Protein AF-A0A3N0GS59-F1 (afdb_monomer_lite)

pLDDT: mean 74.91, std 28.58, range [21.42, 98.94]

Sequence (567 aa):
MRAYSSAFRPRSAQGCCRSGSCAATSTVSSLVTGLGAVRASGTRRLLRAQGDVGAKSTACGATARSWAARGPPAEALRTSRTNYRFVVHRNLCYPCDCCGYGDGVPHPGVSEMPSLPRLRRTVAGLTLAGVAATVGLTASTSTADSPNPVTPGNMVGYGFDQCEAPSQAAMTAWLTSSPFRAVGIYMSGALRFCQAQTNLTPTWVQTQLATGWRLLPIHLGAQASCTTRARYQNDKISADPTNAYAAARTQGRNEANVAVTAARNLGIVAQSTIYYDLEAFNAGIASCRSSSLWFLSAWSRQLHKLGYVSGVYSSALSGIKILDDARVTPGNTATLPDQIWIADWNNVADPNSSFVRPDGWVGHRIHQYQGGHNETWGGVSINIDRNYLDLSGVAAPPPPPPPATSTTSDKLSDPKCTPASINRPAYGLTAPRTRTSLVVPLQCLLKQQGLFTRPVSGTWNPATTAAVKGWQARVHHPVQRAFTQSDWTSLLAAGNSATVLSAGVRNPDVVRVQRALNAALSADLRITGGYNRKTQRSVVAYQKRVGIKPTGVVATLTWRALSRGRR

InterPro domains:
  IPR002477 Peptidoglycan binding-like [PF01471] (506-562)
  IPR015020 Rv2525c-like, glycoside hydrolase-like domain [PF08924] (173-388)
  IPR017853 Glycoside hydrolase superfamily [SSF51445] (157-390)
  IPR036365 PGBD-like superfamily [SSF47090] (427-491)
  IPR036365 PGBD-like superfamily [SSF47090] (499-562)
  IPR036366 PGBD superfamily [G3DSA:1.10.101.10] (423-492)
  IPR036366 PGBD superfamily [G3DSA:1.10.101.10] (493-565)

Radius of gyration: 35.49 Å; chains: 1; bounding box: 96×106×108 Å

Foldseek 3Di:
DDDDDDDDDDDDDDDDDDDDDDDDDDDDDDDDDDDDDDDDDDDDDDDDDDDDDDDDDDDDDDDDDDDDDDDDDDDDDDDDDDDDDDDDDDDDDDDDDDDDDDDDDDDDDDDDDDDDDDDDDDDDDDDDDDPDPPPPPPVPPPPPDLLFDAFPFADFWKAWEDLADDAPVLLVLCQFFHRHQEYEHAQEAPLRPPPCSVRQALVSNSVSRVSRHGYAAEYEYAEQQQDPDPSRPVHHQDLDCPPHSVSLLVLLLVSLVGSVVSCVRSSNDAQHEYEYEHEDGDCVPPSRVRSLLSSQLSNQVNSVVVRYAYEYEYELPGSVLSLQCLVPDPPRPRDHGLAYEYEDQQQDQHQDDPSHDPPPCQQRGKYQNHAWDWDAGSNDIDTIGMITHRNNPRDGDDDDDPPPPPDPPPQLPAPLQDPVLQDDLADFKDAQPPPLSCQSNLLSLLSVVVQQPDHRPSGCDVSSLRSQQVLCVVLVHDRDRMQGLLNQLQSLQDDDDQRKDDAQDADVNQLSQQRSLCSQPSLRDDRDSHCHPSSLVSQLVLCVQQVHDSSSIRGPVNSVCSNNSND

Structure (mmCIF, N/CA/C/O backbone):
data_AF-A0A3N0GS59-F1
#
_entry.id   AF-A0A3N0GS59-F1
#
loop_
_atom_site.group_PDB
_atom_site.id
_atom_site.type_symbol
_atom_site.label_atom_id
_atom_site.label_alt_id
_atom_site.label_comp_id
_atom_site.label_asym_id
_atom_site.label_entity_id
_atom_site.label_seq_id
_atom_site.pdbx_PDB_ins_code
_atom_site.Cartn_x
_atom_site.Cartn_y
_atom_site.Cartn_z
_atom_site.occupancy
_atom_site.B_iso_or_equiv
_atom_site.auth_seq_id
_atom_site.auth_comp_id
_atom_site.auth_asym_id
_atom_site.auth_atom_id
_atom_site.pdbx_PDB_model_num
ATOM 1 N N . MET A 1 1 ? -18.225 -42.445 -34.225 1.00 37.84 1 MET A N 1
ATOM 2 C CA . MET A 1 1 ? -16.827 -41.953 -34.239 1.00 37.84 1 MET A CA 1
ATOM 3 C C . MET A 1 1 ? -16.407 -41.794 -35.702 1.00 37.84 1 MET A C 1
ATOM 5 O O . MET A 1 1 ? -16.600 -42.744 -36.448 1.00 37.84 1 MET A O 1
ATOM 9 N N . ARG A 1 2 ? -15.971 -40.601 -36.143 1.00 31.86 2 ARG A N 1
ATOM 10 C CA . ARG A 1 2 ? -15.559 -40.243 -37.528 1.00 31.86 2 ARG A CA 1
ATOM 11 C C . ARG A 1 2 ? -14.635 -39.000 -37.495 1.00 31.86 2 ARG A C 1
ATOM 13 O O . ARG A 1 2 ? -14.523 -38.408 -36.428 1.00 31.86 2 ARG A O 1
ATOM 20 N N . ALA A 1 3 ? -14.074 -38.611 -38.655 1.00 30.59 3 ALA A N 1
ATOM 21 C CA . ALA A 1 3 ? -12.922 -37.703 -38.879 1.00 30.59 3 ALA A CA 1
ATOM 22 C C . ALA A 1 3 ? -11.585 -38.428 -38.599 1.00 30.59 3 ALA A C 1
ATOM 24 O O . ALA A 1 3 ? -11.276 -38.699 -37.446 1.00 30.59 3 ALA A O 1
ATOM 25 N N . TYR A 1 4 ? -10.805 -38.916 -39.575 1.00 28.16 4 TYR A N 1
ATOM 26 C CA . TYR A 1 4 ? -10.586 -38.541 -40.990 1.00 28.16 4 TYR A CA 1
ATOM 27 C C . TYR A 1 4 ? -9.901 -37.181 -41.202 1.00 28.16 4 TYR A C 1
ATOM 29 O O . TYR A 1 4 ? -10.340 -36.163 -40.676 1.00 28.16 4 TYR A O 1
ATOM 37 N N . SER A 1 5 ? -8.836 -37.197 -42.011 1.00 33.53 5 SER A N 1
ATOM 38 C CA . SER A 1 5 ? -7.980 -36.060 -42.370 1.00 33.53 5 SER A CA 1
ATOM 39 C C . SER A 1 5 ? -7.825 -35.983 -43.891 1.00 33.53 5 SER A C 1
ATOM 41 O O . SER A 1 5 ? -7.658 -37.016 -44.541 1.00 33.53 5 SER A O 1
ATOM 43 N N . SER A 1 6 ? -7.857 -34.772 -44.450 1.00 30.30 6 SER A N 1
ATOM 44 C CA . SER A 1 6 ? -7.497 -34.481 -45.845 1.00 30.30 6 SER A CA 1
ATOM 45 C C . SER A 1 6 ? -7.273 -32.977 -46.030 1.00 30.30 6 SER A C 1
ATOM 47 O O . SER A 1 6 ? -8.118 -32.178 -45.627 1.00 30.30 6 SER A O 1
ATOM 49 N N . ALA A 1 7 ? -6.162 -32.585 -46.654 1.00 32.03 7 ALA A N 1
ATOM 50 C CA . ALA A 1 7 ? -5.854 -31.190 -46.989 1.00 32.03 7 ALA A CA 1
ATOM 51 C C . ALA A 1 7 ? -6.386 -30.802 -48.381 1.00 32.03 7 ALA A C 1
ATOM 53 O O . ALA A 1 7 ? -6.619 -31.683 -49.203 1.00 32.03 7 ALA A O 1
ATOM 54 N N . PHE A 1 8 ? -6.457 -29.500 -48.696 1.00 25.53 8 PHE A N 1
ATOM 55 C CA . PHE A 1 8 ? -6.320 -29.021 -50.082 1.00 25.53 8 PHE A CA 1
ATOM 56 C C . PHE A 1 8 ? -5.711 -27.606 -50.172 1.00 25.53 8 PHE A C 1
ATOM 58 O O . PHE A 1 8 ? -5.612 -26.889 -49.178 1.00 25.53 8 PHE A O 1
ATOM 65 N N . ARG A 1 9 ? -5.221 -27.250 -51.368 1.00 29.62 9 ARG A N 1
ATOM 66 C CA . ARG A 1 9 ? -4.407 -26.054 -51.675 1.00 29.62 9 ARG A CA 1
ATOM 67 C C . ARG A 1 9 ? -5.226 -24.771 -51.944 1.00 29.62 9 ARG A C 1
ATOM 69 O O . ARG A 1 9 ? -6.382 -24.872 -52.351 1.00 29.62 9 ARG A O 1
ATOM 76 N N . PRO A 1 10 ? -4.614 -23.573 -51.818 1.00 33.91 10 PRO A N 1
ATOM 77 C CA . PRO A 1 10 ? -5.217 -22.307 -52.245 1.00 33.91 10 PRO A CA 1
ATOM 78 C C . PRO A 1 10 ? -5.276 -22.161 -53.778 1.00 33.91 10 PRO A C 1
ATOM 80 O O . PRO A 1 10 ? -4.545 -22.834 -54.508 1.00 33.91 10 PRO A O 1
ATOM 83 N N . ARG A 1 11 ? -6.088 -21.209 -54.260 1.00 28.59 11 ARG A N 1
ATOM 84 C CA . ARG A 1 11 ? -6.024 -20.665 -55.629 1.00 28.59 11 ARG A CA 1
ATOM 85 C C . ARG A 1 11 ? -5.786 -19.157 -55.599 1.00 28.59 11 ARG A C 1
ATOM 87 O O . ARG A 1 11 ? -6.381 -18.451 -54.792 1.00 28.59 11 ARG A O 1
ATOM 94 N N . SER A 1 12 ? -4.940 -18.689 -56.508 1.00 28.23 12 SER A N 1
ATOM 95 C CA . SER A 1 12 ? -4.731 -17.280 -56.843 1.00 28.23 12 SER A CA 1
ATOM 96 C C . SER A 1 12 ? -5.551 -16.878 -58.077 1.00 28.23 12 SER A C 1
ATOM 98 O O . SER A 1 12 ? -5.988 -17.730 -58.851 1.00 28.23 12 SER A O 1
ATOM 100 N N . ALA A 1 13 ? -5.711 -15.570 -58.279 1.00 28.27 13 ALA A N 1
ATOM 101 C CA . ALA A 1 13 ? -6.083 -14.950 -59.550 1.00 28.27 13 ALA A CA 1
ATOM 102 C C . ALA A 1 13 ? -5.175 -13.724 -59.777 1.00 28.27 13 ALA A C 1
ATOM 104 O O . ALA A 1 13 ? -4.654 -13.164 -58.811 1.00 28.27 13 ALA A O 1
ATOM 105 N N . GLN A 1 14 ? -4.929 -13.350 -61.036 1.00 28.66 14 GLN A N 1
ATOM 106 C CA . GLN A 1 14 ? -3.909 -12.367 -61.440 1.00 28.66 14 GLN A CA 1
ATOM 107 C C . GLN A 1 14 ? -4.503 -11.234 -62.300 1.00 28.66 14 GLN A C 1
ATOM 109 O O . GLN A 1 14 ? -5.575 -11.390 -62.877 1.00 28.66 14 GLN A O 1
ATOM 114 N N . GLY A 1 15 ? -3.762 -10.126 -62.416 1.00 25.16 15 GLY A N 1
ATOM 115 C CA . GLY A 1 15 ? -4.047 -8.961 -63.273 1.00 25.16 15 GLY A CA 1
ATOM 116 C C . GLY A 1 15 ? -3.529 -7.681 -62.595 1.00 25.16 15 GLY A C 1
ATOM 117 O O . GLY A 1 15 ? -4.068 -7.291 -61.569 1.00 25.16 15 GLY A O 1
ATOM 118 N N . CYS A 1 16 ? -2.352 -7.136 -62.930 1.00 24.44 16 CYS A N 1
ATOM 119 C CA . CYS A 1 16 ? -2.010 -6.351 -64.136 1.00 24.44 16 CYS A CA 1
ATOM 120 C C . CYS A 1 16 ? -2.740 -4.988 -64.194 1.00 24.44 16 CYS A C 1
ATOM 122 O O . CYS A 1 16 ? -3.953 -4.954 -64.066 1.00 24.44 16 CYS A O 1
ATOM 124 N N . CYS A 1 17 ? -2.086 -3.840 -64.435 1.00 24.34 17 CYS A N 1
ATOM 125 C CA . CYS A 1 17 ? -0.653 -3.551 -64.633 1.00 24.34 17 CYS A CA 1
ATOM 126 C C . CYS A 1 17 ? -0.372 -2.028 -64.524 1.00 24.34 17 CYS A C 1
ATOM 128 O O . CYS A 1 17 ? -1.292 -1.254 -64.735 1.00 24.34 17 CYS A O 1
ATOM 130 N N . ARG A 1 18 ? 0.911 -1.636 -64.351 1.00 26.06 18 ARG A N 1
ATOM 131 C CA . ARG A 1 18 ? 1.532 -0.329 -64.732 1.00 26.06 18 ARG A CA 1
ATOM 132 C C . ARG A 1 18 ? 0.952 0.963 -64.090 1.00 26.06 18 ARG A C 1
ATOM 134 O O . ARG A 1 18 ? -0.202 1.295 -64.277 1.00 26.06 18 ARG A O 1
ATOM 141 N N . SER A 1 19 ? 1.667 1.683 -63.214 1.00 28.14 19 SER A N 1
ATOM 142 C CA . SER A 1 19 ? 2.907 2.493 -63.371 1.00 28.14 19 SER A CA 1
ATOM 143 C C . SER A 1 19 ? 2.665 3.948 -63.807 1.00 28.14 19 SER A C 1
ATOM 145 O O . SER A 1 19 ? 2.179 4.176 -64.910 1.00 28.14 19 SER A O 1
ATOM 147 N N . GLY A 1 20 ? 3.114 4.918 -63.002 1.00 25.66 20 GLY A N 1
ATOM 148 C CA . GLY A 1 20 ? 3.132 6.340 -63.366 1.00 25.66 20 GLY A CA 1
ATOM 149 C C . GLY A 1 20 ? 3.478 7.247 -62.183 1.00 25.66 20 GLY A C 1
ATOM 150 O O . GLY A 1 20 ? 2.658 7.428 -61.288 1.00 25.66 20 GLY A O 1
ATOM 151 N N . SER A 1 21 ? 4.681 7.822 -62.184 1.00 26.62 21 SER A N 1
ATOM 152 C CA . SER A 1 21 ? 5.091 8.871 -61.241 1.00 26.62 21 SER A CA 1
ATOM 153 C C . SER A 1 21 ? 5.010 10.231 -61.923 1.00 26.62 21 SER A C 1
ATOM 155 O O . SER A 1 21 ? 5.561 10.372 -63.010 1.00 26.62 21 SER A O 1
ATOM 157 N N . CYS A 1 22 ? 4.432 11.238 -61.266 1.00 24.34 22 CYS A N 1
ATOM 158 C CA . CYS A 1 22 ? 4.843 12.636 -61.430 1.00 24.34 22 CYS A CA 1
ATOM 159 C C . CYS A 1 22 ? 4.263 13.506 -60.307 1.00 24.34 22 CYS A C 1
ATOM 161 O O . CYS A 1 22 ? 3.203 13.202 -59.764 1.00 24.34 22 CYS A O 1
ATOM 163 N N . ALA A 1 23 ? 4.951 14.598 -59.979 1.00 27.00 23 ALA A N 1
ATOM 164 C CA . ALA A 1 23 ? 4.468 15.635 -59.073 1.00 27.00 23 ALA A CA 1
ATOM 165 C C . ALA A 1 23 ? 4.384 16.970 -59.823 1.00 27.00 23 ALA A C 1
ATOM 167 O O . ALA A 1 23 ? 5.267 17.262 -60.627 1.00 27.00 23 ALA A O 1
ATOM 168 N N . ALA A 1 24 ? 3.373 17.788 -59.521 1.00 26.11 24 ALA A N 1
ATOM 169 C CA . ALA A 1 24 ? 3.381 19.228 -59.780 1.00 26.11 24 ALA A CA 1
ATOM 170 C C . ALA A 1 24 ? 2.357 19.959 -58.891 1.00 26.11 24 ALA A C 1
ATOM 172 O O . ALA A 1 24 ? 1.372 19.385 -58.432 1.00 26.11 24 ALA A O 1
ATOM 173 N N . THR A 1 25 ? 2.653 21.227 -58.629 1.00 25.12 25 THR A N 1
ATOM 174 C CA . THR A 1 25 ? 1.975 22.182 -57.738 1.00 25.12 25 THR A CA 1
ATOM 175 C C . THR A 1 25 ? 0.717 22.842 -58.345 1.00 25.12 25 THR A C 1
ATOM 177 O O . THR A 1 25 ? 0.367 22.578 -59.490 1.00 25.12 25 THR A O 1
ATOM 180 N N . SER A 1 26 ? 0.136 23.798 -57.591 1.00 25.36 26 SER A N 1
ATOM 181 C CA . SER A 1 26 ? -0.444 25.080 -58.084 1.00 25.36 26 SER A CA 1
ATOM 182 C C . SER A 1 26 ? -1.971 25.321 -57.953 1.00 25.36 26 SER A C 1
ATOM 184 O O . SER A 1 26 ? -2.739 25.131 -58.884 1.00 25.36 26 SER A O 1
ATOM 186 N N . THR A 1 27 ? -2.362 25.890 -56.802 1.00 25.59 27 THR A N 1
ATOM 187 C CA . THR A 1 27 ? -3.113 27.173 -56.646 1.00 25.59 27 THR A CA 1
ATOM 188 C C . THR A 1 27 ? -4.460 27.495 -57.354 1.00 25.59 27 THR A C 1
ATOM 190 O O . THR A 1 27 ? -4.479 27.805 -58.537 1.00 25.59 27 THR A O 1
ATOM 193 N N . VAL A 1 28 ? -5.474 27.779 -56.502 1.00 25.33 28 VAL A N 1
ATOM 194 C CA . VAL A 1 28 ? -6.279 29.044 -56.416 1.00 25.33 28 VAL A CA 1
ATOM 195 C C . VAL A 1 28 ? -7.579 29.257 -57.247 1.00 25.33 28 VAL A C 1
ATOM 197 O O . VAL A 1 28 ? -7.559 29.301 -58.467 1.00 25.33 28 VAL A O 1
ATOM 200 N N . SER A 1 29 ? -8.652 29.632 -56.509 1.00 25.20 29 SER A N 1
ATOM 201 C CA . SER A 1 29 ? -9.877 30.393 -56.899 1.00 25.20 29 SER A CA 1
ATOM 202 C C . SER A 1 29 ? -10.950 29.758 -57.810 1.00 25.20 29 SER A C 1
ATOM 204 O O . SER A 1 29 ? -10.648 28.839 -58.554 1.00 25.20 29 SER A O 1
ATOM 206 N N . SER A 1 30 ? -12.211 30.243 -57.882 1.00 28.25 30 SER A N 1
ATOM 207 C CA . SER A 1 30 ? -13.128 31.017 -56.979 1.00 28.25 30 SER A CA 1
ATOM 208 C C . SER A 1 30 ? -14.506 31.213 -57.689 1.00 28.25 30 SER A C 1
ATOM 210 O O . SER A 1 30 ? -14.622 30.826 -58.846 1.00 28.25 30 SER A O 1
ATOM 212 N N . LEU A 1 31 ? -15.473 31.919 -57.052 1.00 29.61 31 LEU A N 1
ATOM 213 C CA . LEU A 1 31 ? -16.719 32.520 -57.625 1.00 29.61 31 LEU A CA 1
ATOM 214 C C . LEU A 1 31 ? -17.859 31.519 -57.957 1.00 29.61 31 LEU A C 1
ATOM 216 O O . LEU A 1 31 ? -17.583 30.393 -58.342 1.00 29.61 31 LEU A O 1
ATOM 220 N N . VAL A 1 32 ? -19.168 31.811 -57.842 1.00 30.30 32 VAL A N 1
ATOM 221 C CA . VAL A 1 32 ? -20.000 32.930 -57.291 1.00 30.30 32 VAL A CA 1
ATOM 222 C C . VAL A 1 32 ? -21.205 32.286 -56.529 1.00 30.30 32 VAL A C 1
ATOM 224 O O . VAL A 1 32 ? -21.160 31.078 -56.323 1.00 30.30 32 VAL A O 1
ATOM 227 N N . THR A 1 33 ? -22.285 32.893 -55.999 1.00 29.98 33 THR A N 1
ATOM 228 C CA . THR A 1 33 ? -22.977 34.222 -55.993 1.00 29.98 33 THR A CA 1
ATOM 229 C C . THR A 1 33 ? -23.773 34.301 -54.653 1.00 29.98 33 THR A C 1
ATOM 231 O O . THR A 1 33 ? -23.802 33.315 -53.926 1.00 29.98 33 THR A O 1
ATOM 234 N N . GLY A 1 34 ? -24.482 35.353 -54.214 1.00 27.12 34 GLY A N 1
ATOM 235 C CA . GLY A 1 34 ? -24.701 36.737 -54.662 1.00 27.12 34 GLY A CA 1
ATOM 236 C C . GLY A 1 34 ? -25.317 37.564 -53.506 1.00 27.12 34 GLY A C 1
ATOM 237 O O . GLY A 1 34 ? -26.009 37.016 -52.659 1.00 27.12 34 GLY A O 1
ATOM 238 N N . LEU A 1 35 ? -24.907 38.827 -53.346 1.00 30.53 35 LEU A N 1
ATOM 239 C CA . LEU A 1 35 ? -25.689 40.052 -53.625 1.00 30.53 35 LEU A CA 1
ATOM 240 C C . LEU A 1 35 ? -26.729 40.499 -52.568 1.00 30.53 35 LEU A C 1
ATOM 242 O O . LEU A 1 35 ? -27.800 39.924 -52.425 1.00 30.53 35 LEU A O 1
ATOM 246 N N . GLY A 1 36 ? -26.424 41.635 -51.928 1.00 28.56 36 GLY A N 1
ATOM 247 C CA . GLY A 1 36 ? -27.302 42.449 -51.077 1.00 28.56 36 GLY A CA 1
ATOM 248 C C . GLY A 1 36 ? -26.548 43.709 -50.617 1.00 28.56 36 GLY A C 1
ATOM 249 O O . GLY A 1 36 ? -25.482 43.592 -50.021 1.00 28.56 36 GLY A O 1
ATOM 250 N N . ALA A 1 37 ? -27.034 44.906 -50.965 1.00 31.69 37 ALA A N 1
ATOM 251 C CA . ALA A 1 37 ? -26.379 46.202 -50.691 1.00 31.69 37 ALA A CA 1
ATOM 252 C C . ALA A 1 37 ? -26.984 46.873 -49.417 1.00 31.69 37 ALA A C 1
ATOM 254 O O . ALA A 1 37 ? -27.901 46.305 -48.837 1.00 31.69 37 ALA A O 1
ATOM 255 N N . VAL A 1 38 ? -26.549 48.020 -48.858 1.00 28.11 38 VAL A N 1
ATOM 256 C CA . VAL A 1 38 ? -26.180 49.337 -49.437 1.00 28.11 38 VAL A CA 1
ATOM 257 C C . VAL A 1 38 ? -25.389 50.191 -48.404 1.00 28.11 38 VAL A C 1
ATOM 259 O O . VAL A 1 38 ? -25.834 50.247 -47.270 1.00 28.11 38 VAL A O 1
ATOM 262 N N . ARG A 1 39 ? -24.307 50.891 -48.836 1.00 29.81 39 ARG A N 1
ATOM 263 C CA . ARG A 1 39 ? -23.649 52.164 -48.345 1.00 29.81 39 ARG A CA 1
ATOM 264 C C . ARG A 1 39 ? -23.496 52.483 -46.823 1.00 29.81 39 ARG A C 1
ATOM 266 O O . ARG A 1 39 ? -24.315 52.099 -46.014 1.00 29.81 39 ARG A O 1
ATOM 273 N N . ALA A 1 40 ? -22.573 53.346 -46.358 1.00 31.16 40 ALA A N 1
ATOM 274 C CA . ALA A 1 40 ? -21.271 53.876 -46.830 1.00 31.16 40 ALA A CA 1
ATOM 275 C C . ALA A 1 40 ? -20.637 54.782 -45.727 1.00 31.16 40 ALA A C 1
ATOM 277 O O . ALA A 1 40 ? -21.346 55.208 -44.822 1.00 31.16 40 ALA A O 1
ATOM 278 N N . SER A 1 41 ? -19.357 55.168 -45.898 1.00 29.83 41 SER A N 1
ATOM 279 C CA . SER A 1 41 ? -18.638 56.263 -45.186 1.00 29.83 41 SER A CA 1
ATOM 280 C C . SER A 1 41 ? -18.293 56.052 -43.689 1.00 29.83 41 SER A C 1
ATOM 282 O O . SER A 1 41 ? -19.021 55.392 -42.966 1.00 29.83 41 SER A O 1
ATOM 284 N N . GLY A 1 42 ? -17.195 56.600 -43.137 1.00 29.61 42 GLY A N 1
ATOM 285 C CA . GLY A 1 42 ? -16.043 57.256 -43.780 1.00 29.61 42 GLY A CA 1
ATOM 286 C C . GLY A 1 42 ? -15.054 57.941 -42.803 1.00 29.61 42 GLY A C 1
ATOM 287 O O . GLY A 1 42 ? -15.474 58.653 -41.905 1.00 29.61 42 GLY A O 1
ATOM 288 N N . THR A 1 43 ? -13.742 57.788 -43.060 1.00 31.44 43 THR A N 1
ATOM 289 C CA . THR A 1 43 ? -12.587 58.639 -42.629 1.00 31.44 43 THR A CA 1
ATOM 290 C C . THR A 1 43 ? -12.229 58.900 -41.141 1.00 31.44 43 THR A C 1
ATOM 292 O O . THR A 1 43 ? -13.025 59.393 -40.364 1.00 31.44 43 THR A O 1
ATOM 295 N N . ARG A 1 44 ? -10.931 58.665 -40.829 1.00 33.22 44 ARG A N 1
ATOM 296 C CA . ARG A 1 44 ? -9.886 59.527 -40.175 1.00 33.22 44 ARG A CA 1
ATOM 297 C C . ARG A 1 44 ? -10.349 60.718 -39.282 1.00 33.22 44 ARG A C 1
ATOM 299 O O . ARG A 1 44 ? -11.261 61.431 -39.657 1.00 33.22 44 ARG A O 1
ATOM 306 N N . ARG A 1 45 ? -9.640 61.125 -38.207 1.00 30.17 45 ARG A N 1
ATOM 307 C CA . ARG A 1 45 ? -8.162 61.210 -38.013 1.00 30.17 45 ARG A CA 1
ATOM 308 C C . ARG A 1 45 ? -7.748 61.335 -36.518 1.00 30.17 45 ARG A C 1
ATOM 310 O O . ARG A 1 45 ? -8.589 61.549 -35.659 1.00 30.17 45 ARG A O 1
ATOM 317 N N . LEU A 1 46 ? -6.439 61.237 -36.240 1.00 31.02 46 LEU A N 1
ATOM 318 C CA . LEU A 1 46 ? -5.777 61.425 -34.929 1.00 31.02 46 LEU A CA 1
ATOM 319 C C . LEU A 1 46 ? -5.843 62.858 -34.358 1.00 31.02 46 LEU A C 1
ATOM 321 O O . LEU A 1 46 ? -5.800 63.811 -35.136 1.00 31.02 46 LEU A O 1
ATOM 325 N N . LEU A 1 47 ? -5.690 62.982 -33.028 1.00 28.81 47 LEU A N 1
ATOM 326 C CA . LEU A 1 47 ? -4.887 64.030 -32.360 1.00 28.81 47 LEU A CA 1
ATOM 327 C C . LEU A 1 47 ? -4.353 63.552 -30.979 1.00 28.81 47 LEU A C 1
ATOM 329 O O . LEU A 1 47 ? -4.718 62.467 -30.532 1.00 28.81 47 LEU A O 1
ATOM 333 N N . ARG A 1 48 ? -3.430 64.306 -30.352 1.00 29.41 48 ARG A N 1
ATOM 334 C CA . ARG A 1 48 ? -2.647 63.929 -29.143 1.00 29.41 48 ARG A CA 1
ATOM 335 C C . ARG A 1 48 ? -3.021 64.732 -27.881 1.00 29.41 48 ARG A C 1
ATOM 337 O O . ARG A 1 48 ? -3.165 65.943 -27.986 1.00 29.41 48 ARG A O 1
ATOM 344 N N . ALA A 1 49 ? -2.935 64.084 -26.713 1.00 27.25 49 ALA A N 1
ATOM 345 C CA . ALA A 1 49 ? -2.293 64.539 -25.454 1.00 27.25 49 ALA A CA 1
ATOM 346 C C . ALA A 1 49 ? -2.130 63.274 -24.558 1.00 27.25 49 ALA A C 1
ATOM 348 O O . ALA A 1 49 ? -2.971 62.388 -24.665 1.00 27.25 49 ALA A O 1
ATOM 349 N N . GLN A 1 50 ? -1.052 62.963 -23.821 1.00 27.52 50 GLN A N 1
ATOM 350 C CA . GLN A 1 50 ? -0.213 63.707 -22.856 1.00 27.52 50 GLN A CA 1
ATOM 351 C C . GLN A 1 50 ? -0.967 64.163 -21.592 1.00 27.52 50 GLN A C 1
ATOM 353 O O . GLN A 1 50 ? -1.913 64.935 -21.688 1.00 27.52 50 GLN A O 1
ATOM 358 N N . GLY A 1 51 ? -0.517 63.700 -20.418 1.00 26.33 51 GLY A N 1
ATOM 359 C CA . GLY A 1 51 ? -1.071 64.040 -19.099 1.00 26.33 51 GLY A CA 1
ATOM 360 C C . GLY A 1 51 ? -0.783 62.944 -18.063 1.00 26.33 51 GLY A C 1
ATOM 361 O O . GLY A 1 51 ? -1.317 61.845 -18.177 1.00 26.33 51 GLY A O 1
ATOM 362 N N . ASP A 1 52 ? 0.094 63.231 -17.101 1.00 26.69 52 ASP A N 1
ATOM 363 C CA . ASP A 1 52 ? 0.726 62.234 -16.227 1.00 26.69 52 ASP A CA 1
ATOM 364 C C . ASP A 1 52 ? -0.092 61.731 -15.024 1.00 26.69 52 ASP A C 1
ATOM 366 O O . ASP A 1 52 ? -1.113 62.280 -14.610 1.00 26.69 52 ASP A O 1
ATOM 370 N N . VAL A 1 53 ? 0.446 60.653 -14.451 1.00 30.72 53 VAL A N 1
ATOM 371 C CA . VAL A 1 53 ? 0.035 59.957 -13.227 1.00 30.72 53 VAL A CA 1
ATOM 372 C C . VAL A 1 53 ? -0.105 60.900 -12.020 1.00 30.72 53 VAL A C 1
ATOM 374 O O . VAL A 1 53 ? 0.803 61.667 -11.709 1.00 30.72 53 VAL A O 1
ATOM 377 N N . GLY A 1 54 ? -1.188 60.751 -11.248 1.00 26.09 54 GLY A N 1
ATOM 378 C CA . GLY A 1 54 ? -1.364 61.384 -9.934 1.00 26.09 54 GLY A CA 1
ATOM 379 C C . GLY A 1 54 ? -1.855 60.377 -8.893 1.00 26.09 54 GLY A C 1
ATOM 380 O O . GLY A 1 54 ? -3.028 60.016 -8.884 1.00 26.09 54 GLY A O 1
ATOM 381 N N . ALA A 1 55 ? -0.963 59.896 -8.025 1.00 29.48 55 ALA A N 1
ATOM 382 C CA . ALA A 1 55 ? -1.278 58.846 -7.053 1.00 29.48 55 ALA A CA 1
ATOM 383 C C . ALA A 1 55 ? -1.914 59.379 -5.755 1.00 29.48 55 ALA A C 1
ATOM 385 O O . ALA A 1 55 ? -1.569 60.468 -5.289 1.00 29.48 55 ALA A O 1
ATOM 386 N N . LYS A 1 56 ? -2.738 58.546 -5.098 1.00 26.05 56 LYS A N 1
ATOM 387 C CA . LYS A 1 56 ? -2.872 58.525 -3.630 1.00 26.05 56 LYS A CA 1
ATOM 388 C C . LYS A 1 56 ? -3.473 57.219 -3.099 1.00 26.05 56 LYS A C 1
ATOM 390 O O . LYS A 1 56 ? -4.121 56.468 -3.819 1.00 26.05 56 LYS A O 1
ATOM 395 N N . SER A 1 57 ? -3.179 56.961 -1.828 1.00 25.52 57 SER A N 1
ATOM 396 C CA . SER A 1 57 ? -3.614 55.831 -0.996 1.00 25.52 57 SER A CA 1
ATOM 397 C C . SER A 1 57 ? -5.123 55.941 -0.638 1.00 25.52 57 SER A C 1
ATOM 399 O O . SER A 1 57 ? -5.754 56.941 -0.964 1.00 25.52 57 SER A O 1
ATOM 401 N N . THR A 1 58 ? -5.794 55.019 0.073 1.00 28.27 58 THR A N 1
ATOM 402 C CA . THR A 1 58 ? -5.466 54.566 1.446 1.00 28.27 58 THR A CA 1
ATOM 403 C C . THR A 1 58 ? -6.357 53.398 1.914 1.00 28.27 58 THR A C 1
ATOM 405 O O . THR A 1 58 ? -7.529 53.374 1.573 1.00 28.27 58 THR A O 1
ATOM 408 N N . ALA A 1 59 ? -5.775 52.502 2.731 1.00 27.11 59 ALA A N 1
ATOM 409 C CA . ALA A 1 59 ? -6.341 51.564 3.730 1.00 27.11 59 ALA A CA 1
ATOM 410 C C . ALA A 1 59 ? -7.681 50.811 3.512 1.00 27.11 59 ALA A C 1
ATOM 412 O O . ALA A 1 59 ? -8.708 51.351 3.120 1.00 27.11 59 ALA A O 1
ATOM 413 N N . CYS A 1 60 ? -7.700 49.550 3.965 1.00 21.42 60 CYS A N 1
ATOM 414 C CA . CYS A 1 60 ? -8.931 48.783 4.184 1.00 21.42 60 CYS A CA 1
ATOM 415 C C . CYS A 1 60 ? -9.660 49.218 5.470 1.00 21.42 60 CYS A C 1
ATOM 417 O O . CYS A 1 60 ? -9.032 49.367 6.518 1.00 21.42 60 CYS A O 1
ATOM 419 N N . GLY A 1 61 ? -10.992 49.308 5.407 1.00 25.33 61 GLY A N 1
ATOM 420 C CA . GLY A 1 61 ? -11.902 49.300 6.562 1.00 25.33 61 GLY A CA 1
ATOM 421 C C . GLY A 1 61 ? -12.651 47.963 6.660 1.00 25.33 61 GLY A C 1
ATOM 422 O O . GLY A 1 61 ? -12.768 47.246 5.669 1.00 25.33 61 GLY A O 1
ATOM 423 N N . ALA A 1 62 ? -13.133 47.597 7.851 1.00 28.12 62 ALA A N 1
ATOM 424 C CA . ALA A 1 62 ? -13.610 46.240 8.148 1.00 28.12 62 ALA A CA 1
ATOM 425 C C . ALA A 1 62 ? -15.144 46.107 8.318 1.00 28.12 62 ALA A C 1
ATOM 427 O O . ALA A 1 62 ? -15.880 47.088 8.351 1.00 28.12 62 ALA A O 1
ATOM 428 N N . THR A 1 63 ? -15.580 44.862 8.563 1.00 26.19 63 THR A N 1
ATOM 429 C CA . THR A 1 63 ? -16.875 44.411 9.134 1.00 26.19 63 THR A CA 1
ATOM 430 C C . THR A 1 63 ? -18.083 44.130 8.212 1.00 26.19 63 THR A C 1
ATOM 432 O O . THR A 1 63 ? -18.871 44.990 7.845 1.00 26.19 63 THR A O 1
ATOM 435 N N . ALA A 1 64 ? -18.292 42.826 7.999 1.00 26.84 64 ALA A N 1
ATOM 436 C CA . ALA A 1 64 ? -19.531 42.078 8.258 1.00 26.84 64 ALA A CA 1
ATOM 437 C C . ALA A 1 64 ? -20.905 42.561 7.725 1.00 26.84 64 ALA A C 1
ATOM 439 O O . ALA A 1 64 ? -21.513 43.509 8.237 1.00 26.84 64 ALA A O 1
ATOM 440 N N . ARG A 1 65 ? -21.547 41.660 6.961 1.00 27.02 65 ARG A N 1
ATOM 441 C CA . ARG A 1 65 ? -22.829 41.069 7.400 1.00 27.02 65 ARG A CA 1
ATOM 442 C C . ARG A 1 65 ? -23.132 39.708 6.762 1.00 27.02 65 ARG A C 1
ATOM 444 O O . ARG A 1 65 ? -22.637 39.390 5.688 1.00 27.02 65 ARG A O 1
ATOM 451 N N . SER A 1 66 ? -23.942 38.914 7.456 1.00 26.11 66 SER A N 1
ATOM 452 C CA . SER A 1 66 ? -24.483 37.626 7.015 1.00 26.11 66 SER A CA 1
ATOM 453 C C . SER A 1 66 ? -25.901 37.785 6.456 1.00 26.11 66 SER A C 1
ATOM 455 O O . SER A 1 66 ? -26.650 38.642 6.917 1.00 26.11 66 SER A O 1
ATOM 457 N N . TRP A 1 67 ? -26.287 36.926 5.508 1.00 27.33 67 TRP A N 1
ATOM 458 C CA . TRP A 1 67 ? -27.674 36.735 5.062 1.00 27.33 67 TRP A CA 1
ATOM 459 C C . TRP A 1 67 ? -27.932 35.257 4.752 1.00 27.33 67 TRP A C 1
ATOM 461 O O . TRP A 1 67 ? -27.016 34.535 4.362 1.00 27.33 67 TRP A O 1
ATOM 471 N N . ALA A 1 68 ? -29.176 34.805 4.937 1.00 28.86 68 ALA A N 1
ATOM 472 C CA . ALA A 1 68 ? -29.580 33.417 4.718 1.00 28.86 68 ALA A CA 1
ATOM 473 C C . ALA A 1 68 ? -30.983 33.314 4.088 1.00 28.86 68 ALA A C 1
ATOM 475 O O . ALA A 1 68 ? -31.951 33.862 4.613 1.00 28.86 68 ALA A O 1
ATOM 476 N N . ALA A 1 69 ? -31.090 32.543 3.003 1.00 29.56 69 ALA A N 1
ATOM 477 C CA . ALA A 1 69 ? -32.330 32.088 2.365 1.00 29.56 69 ALA A CA 1
ATOM 478 C C . ALA A 1 69 ? -32.078 30.647 1.864 1.00 29.56 69 ALA A C 1
ATOM 480 O O . ALA A 1 69 ? -31.045 30.393 1.256 1.00 29.56 69 ALA A O 1
ATOM 481 N N . ARG A 1 70 ? -32.813 29.618 2.313 1.00 28.77 70 ARG A N 1
ATOM 482 C CA . ARG A 1 70 ? -34.200 29.240 1.954 1.00 28.77 70 ARG A CA 1
ATOM 483 C C . ARG A 1 70 ? -34.353 28.812 0.480 1.00 28.77 70 ARG A C 1
ATOM 485 O O . ARG A 1 70 ? -34.421 29.661 -0.398 1.00 28.77 70 ARG A O 1
ATOM 492 N N . GLY A 1 71 ? -34.487 27.497 0.249 1.00 29.62 71 GLY A N 1
ATOM 493 C CA . GLY A 1 71 ? -35.281 26.950 -0.873 1.00 29.62 71 GLY A CA 1
ATOM 494 C C . GLY A 1 71 ? -36.791 27.095 -0.592 1.00 29.62 71 GLY A C 1
ATOM 495 O O . GLY A 1 71 ? -37.128 27.640 0.467 1.00 29.62 71 GLY A O 1
ATOM 496 N N . PRO A 1 72 ? -37.710 26.626 -1.466 1.00 40.09 72 PRO A N 1
ATOM 497 C CA . PRO A 1 72 ? -37.833 25.215 -1.904 1.00 40.09 72 PRO A CA 1
ATOM 498 C C . PRO A 1 72 ? -38.277 25.146 -3.405 1.00 40.09 72 PRO A C 1
ATOM 500 O O . PRO A 1 72 ? -37.901 26.067 -4.129 1.00 40.09 72 PRO A O 1
ATOM 503 N N . PRO A 1 73 ? -39.100 24.193 -3.921 1.00 47.12 73 PRO A N 1
ATOM 504 C CA . PRO A 1 73 ? -39.444 22.816 -3.522 1.00 47.12 73 PRO A CA 1
ATOM 505 C C . PRO A 1 73 ? -39.092 21.779 -4.627 1.00 47.12 73 PRO A C 1
ATOM 507 O O . PRO A 1 73 ? -38.266 22.047 -5.495 1.00 47.12 73 PRO A O 1
ATOM 510 N N . ALA A 1 74 ? -39.693 20.582 -4.592 1.00 32.31 74 ALA A N 1
ATOM 511 C CA . ALA A 1 74 ? -39.546 19.524 -5.603 1.00 32.31 74 ALA A CA 1
ATOM 512 C C . ALA A 1 74 ? -40.917 18.945 -5.996 1.00 32.31 74 ALA A C 1
ATOM 514 O O . ALA A 1 74 ? -41.802 18.891 -5.143 1.00 32.31 74 ALA A O 1
ATOM 515 N N . GLU A 1 75 ? -41.084 18.455 -7.234 1.00 29.69 75 GLU A N 1
ATOM 516 C CA . GLU A 1 75 ? -42.321 17.770 -7.646 1.00 29.69 75 GLU A CA 1
ATOM 517 C C . GLU A 1 75 ? -42.152 16.759 -8.808 1.00 29.69 75 GLU A C 1
ATOM 519 O O . GLU A 1 75 ? -41.240 16.871 -9.622 1.00 29.69 75 GLU A O 1
ATOM 524 N N . ALA A 1 76 ? -43.085 15.796 -8.847 1.00 28.16 76 ALA A N 1
ATOM 525 C CA . ALA A 1 76 ? -43.546 14.941 -9.955 1.00 28.16 76 ALA A CA 1
ATOM 526 C C . ALA A 1 76 ? -42.566 14.058 -10.776 1.00 28.16 76 ALA A C 1
ATOM 528 O O . ALA A 1 76 ? -41.655 14.499 -11.470 1.00 28.16 76 ALA A O 1
ATOM 529 N N . LEU A 1 77 ? -42.898 12.759 -10.827 1.00 30.56 77 LEU A N 1
ATOM 530 C CA . LEU A 1 77 ? -42.377 11.780 -11.791 1.00 30.56 77 LEU A CA 1
ATOM 531 C C . LEU A 1 77 ? -43.035 11.932 -13.174 1.00 30.56 77 LEU A C 1
ATOM 533 O O . LEU A 1 77 ? -44.251 12.101 -13.255 1.00 30.56 77 LEU A O 1
ATOM 537 N N . ARG A 1 78 ? -42.291 11.650 -14.254 1.00 26.81 78 ARG A N 1
ATOM 538 C CA . ARG A 1 78 ? -42.849 11.027 -15.473 1.00 26.81 78 ARG A CA 1
ATOM 539 C C . ARG A 1 78 ? -41.821 10.150 -16.191 1.00 26.81 78 ARG A C 1
ATOM 541 O O . ARG A 1 78 ? -40.622 10.400 -16.142 1.00 26.81 78 ARG A O 1
ATOM 548 N N . THR A 1 79 ? -42.309 9.091 -16.829 1.00 30.03 79 THR A N 1
ATOM 549 C CA . THR A 1 79 ? -41.511 8.070 -17.517 1.00 30.03 79 THR A CA 1
ATOM 550 C C . THR A 1 79 ? -41.308 8.400 -18.995 1.00 30.03 79 THR A C 1
ATOM 552 O O . THR A 1 79 ? -42.235 8.827 -19.677 1.00 30.03 79 THR A O 1
ATOM 555 N N . SER A 1 80 ? -40.118 8.112 -19.527 1.00 27.56 80 SER A N 1
ATOM 556 C CA . SER A 1 80 ? -39.912 7.885 -20.963 1.00 27.56 80 SER A CA 1
ATOM 557 C C . SER A 1 80 ? -38.718 6.951 -21.192 1.00 27.56 80 SER A C 1
ATOM 559 O O . SER A 1 80 ? -37.856 6.813 -20.323 1.00 27.56 80 SER A O 1
ATOM 561 N N . ARG A 1 81 ? -38.689 6.268 -22.340 1.00 30.23 81 ARG A N 1
ATOM 562 C CA . ARG A 1 81 ? -37.656 5.290 -22.718 1.00 30.23 81 ARG A CA 1
ATOM 563 C C . ARG A 1 81 ? -36.755 5.842 -23.825 1.00 30.23 81 ARG A C 1
ATOM 565 O O . ARG A 1 81 ? -37.254 6.423 -24.775 1.00 30.23 81 ARG A O 1
ATOM 572 N N . THR A 1 82 ? -35.463 5.524 -23.713 1.00 30.91 82 THR A N 1
ATOM 573 C CA . THR A 1 82 ? -34.491 5.323 -24.807 1.00 30.91 82 THR A CA 1
ATOM 574 C C . THR A 1 82 ? -34.338 6.421 -25.871 1.00 30.91 82 THR A C 1
ATOM 576 O O . THR A 1 82 ? -35.187 6.559 -26.741 1.00 30.91 82 THR A O 1
ATOM 579 N N . ASN A 1 83 ? -33.160 7.064 -25.915 1.00 27.19 83 ASN A N 1
ATOM 580 C CA . ASN A 1 83 ? -32.325 7.167 -27.132 1.00 27.19 83 ASN A CA 1
ATOM 581 C C . ASN A 1 83 ? -31.008 7.919 -26.849 1.00 27.19 83 ASN A C 1
ATOM 583 O O . ASN A 1 83 ? -30.938 9.142 -26.952 1.00 27.19 83 ASN A O 1
ATOM 587 N N . TYR A 1 84 ? -29.935 7.188 -26.528 1.00 25.17 84 TYR A N 1
ATOM 588 C CA . TYR A 1 84 ? -28.594 7.772 -26.415 1.00 25.17 84 TYR A CA 1
ATOM 589 C C . TYR A 1 84 ? -27.953 7.931 -27.800 1.00 25.17 84 TYR A C 1
ATOM 591 O O . TYR A 1 84 ? -27.393 6.982 -28.346 1.00 25.17 84 TYR A O 1
ATOM 599 N N . ARG A 1 85 ? -27.981 9.149 -28.356 1.00 25.73 85 ARG A N 1
ATOM 600 C CA . ARG A 1 85 ? -27.002 9.558 -29.376 1.00 25.73 85 ARG A CA 1
ATOM 601 C C . ARG A 1 85 ? -25.711 9.978 -28.675 1.00 25.73 85 ARG A C 1
ATOM 603 O O . ARG A 1 85 ? -25.746 10.805 -27.768 1.00 25.73 85 ARG A O 1
ATOM 610 N N . PHE A 1 86 ? -24.577 9.435 -29.111 1.00 26.22 86 PHE A N 1
ATOM 611 C CA . PHE A 1 86 ? -23.264 9.888 -28.651 1.00 26.22 86 PHE A CA 1
ATOM 612 C C . PHE A 1 86 ? -22.994 11.311 -29.157 1.00 26.22 86 PHE A C 1
ATOM 614 O O . PHE A 1 86 ? -22.960 11.542 -30.364 1.00 26.22 86 PHE A O 1
ATOM 621 N N . VAL A 1 87 ? -22.748 12.244 -28.236 1.00 26.72 87 VAL A N 1
ATOM 622 C CA . VAL A 1 87 ? -22.183 13.566 -28.534 1.00 26.72 87 VAL A CA 1
ATOM 623 C C . VAL A 1 87 ? -20.824 13.648 -27.850 1.00 26.72 87 VAL A C 1
ATOM 625 O O . VAL A 1 87 ? -20.734 13.674 -26.624 1.00 26.72 87 VAL A O 1
ATOM 628 N N . VAL A 1 88 ? -19.754 13.654 -28.645 1.00 28.92 88 VAL A N 1
ATOM 629 C CA . VAL A 1 88 ? -18.380 13.752 -28.136 1.00 28.92 88 VAL A CA 1
ATOM 630 C C . VAL A 1 88 ? -18.054 15.220 -27.877 1.00 28.92 88 VAL A C 1
ATOM 632 O O . VAL A 1 88 ? -17.595 15.934 -28.769 1.00 28.92 88 VAL A O 1
ATOM 635 N N . HIS A 1 89 ? -18.278 15.682 -26.648 1.00 24.86 89 HIS A N 1
ATOM 636 C CA . HIS A 1 89 ? -17.774 16.984 -26.221 1.00 24.86 89 HIS A CA 1
ATOM 637 C C . HIS A 1 89 ? -16.252 16.927 -26.039 1.00 24.86 89 HIS A C 1
ATOM 639 O O . HIS A 1 89 ? -15.735 16.231 -25.166 1.00 24.86 89 HIS A O 1
ATOM 645 N N . ARG A 1 90 ? -15.528 17.698 -26.859 1.00 29.62 90 ARG A N 1
ATOM 646 C CA . ARG A 1 90 ? -14.133 18.060 -26.585 1.00 29.62 90 ARG A CA 1
ATOM 647 C C . ARG A 1 90 ? -14.113 19.005 -25.384 1.00 29.62 90 ARG A C 1
ATOM 649 O O . ARG A 1 90 ? -14.379 20.193 -25.550 1.00 29.62 90 ARG A O 1
ATOM 656 N N . ASN A 1 91 ? -13.784 18.499 -24.199 1.00 27.08 91 ASN A N 1
ATOM 657 C CA . ASN A 1 91 ? -13.494 19.378 -23.070 1.00 27.08 91 ASN A CA 1
ATOM 658 C C . ASN A 1 91 ? -12.154 20.085 -23.301 1.00 27.08 91 ASN A C 1
ATOM 660 O O . ASN A 1 91 ? -11.142 19.451 -23.600 1.00 27.08 91 ASN A O 1
ATOM 664 N N . LEU A 1 92 ? -12.186 21.410 -23.193 1.00 29.62 92 LEU A N 1
ATOM 665 C CA . LEU A 1 92 ? -11.025 22.286 -23.304 1.00 29.62 92 LEU A CA 1
ATOM 666 C C . LEU A 1 92 ? -10.173 22.192 -22.031 1.00 29.62 92 LEU A C 1
ATOM 668 O O . LEU A 1 92 ? -10.700 21.991 -20.936 1.00 29.62 92 LEU A O 1
ATOM 672 N N . CYS A 1 93 ? -8.861 22.373 -22.169 1.00 26.91 93 CYS A N 1
ATOM 673 C CA . CYS A 1 93 ? -7.971 22.503 -21.020 1.00 26.91 93 CYS A CA 1
ATOM 674 C C . CYS A 1 93 ? -8.259 23.821 -20.286 1.00 26.91 93 CYS A C 1
ATOM 676 O O . CYS A 1 93 ? -8.237 24.882 -20.908 1.00 26.91 93 CYS A O 1
ATOM 678 N N . TYR A 1 94 ? -8.460 23.762 -18.970 1.00 27.89 94 TYR A N 1
ATOM 679 C CA . TYR A 1 94 ? -8.402 24.948 -18.117 1.00 27.89 94 TYR A CA 1
ATOM 680 C C . TYR A 1 94 ? -6.937 25.264 -17.777 1.00 27.89 94 TYR A C 1
ATOM 682 O O . TYR A 1 94 ? -6.248 24.378 -17.267 1.00 27.89 94 TYR A O 1
ATOM 690 N N . PRO A 1 95 ? -6.448 26.493 -18.020 1.00 33.22 95 PRO A N 1
ATOM 691 C CA . PRO A 1 95 ? -5.230 26.981 -17.391 1.00 33.22 95 PRO A CA 1
ATOM 692 C C . PRO A 1 95 ? -5.520 27.403 -15.943 1.00 33.22 95 PRO A C 1
ATOM 694 O O . PRO A 1 95 ? -6.583 27.953 -15.647 1.00 33.22 95 PRO A O 1
ATOM 697 N N . CYS A 1 96 ? -4.554 27.188 -15.053 1.00 29.19 96 CYS A N 1
ATOM 698 C CA . CYS A 1 96 ? -4.523 27.797 -13.726 1.00 29.19 96 CYS A CA 1
ATOM 699 C C . CYS A 1 96 ? -3.310 28.725 -13.656 1.00 29.19 96 CYS A C 1
ATOM 701 O O . CYS A 1 96 ? -2.177 28.250 -13.612 1.00 29.19 96 CYS A O 1
ATOM 703 N N . ASP A 1 97 ? -3.571 30.029 -13.670 1.00 28.38 97 ASP A N 1
ATOM 704 C CA . ASP A 1 97 ? -2.598 31.071 -13.337 1.00 28.38 97 ASP A CA 1
ATOM 705 C C . ASP A 1 97 ? -2.544 31.316 -11.815 1.00 28.38 97 ASP A C 1
ATOM 707 O O . ASP A 1 97 ? -3.332 30.738 -11.061 1.00 28.38 97 ASP A O 1
ATOM 711 N N . CYS A 1 98 ? -1.649 32.225 -11.402 1.00 26.80 98 CYS A N 1
ATOM 712 C CA . CYS A 1 98 ? -1.305 32.618 -10.023 1.00 26.80 98 CYS A CA 1
ATOM 713 C C . CYS A 1 98 ? -0.374 31.614 -9.295 1.00 26.80 98 CYS A C 1
ATOM 715 O O . CYS A 1 98 ? -0.669 30.428 -9.218 1.00 26.80 98 CYS A O 1
ATOM 717 N N . CYS A 1 99 ? 0.767 32.006 -8.707 1.00 29.33 99 CYS A N 1
ATOM 718 C CA . CYS A 1 99 ? 1.367 33.338 -8.499 1.00 29.33 99 CYS A CA 1
ATOM 719 C C . CYS A 1 99 ? 2.851 33.361 -8.916 1.00 29.33 99 CYS A C 1
ATOM 721 O O . CYS A 1 99 ? 3.508 32.323 -8.909 1.00 29.33 99 CYS A O 1
ATOM 723 N N . GLY A 1 100 ? 3.395 34.551 -9.196 1.00 24.67 100 GLY A N 1
ATOM 724 C CA . GLY A 1 100 ? 4.821 34.759 -9.480 1.00 24.67 100 GLY A CA 1
ATOM 725 C C . GLY A 1 100 ? 5.501 35.749 -8.525 1.00 24.67 100 GLY A C 1
ATOM 726 O O . GLY A 1 100 ? 4.867 36.686 -8.048 1.00 24.67 100 GLY A O 1
ATOM 727 N N . TYR A 1 101 ? 6.790 35.512 -8.275 1.00 26.70 101 TYR A N 1
ATOM 728 C CA . TYR A 1 101 ? 7.825 36.376 -7.675 1.00 26.70 101 TYR A CA 1
ATOM 729 C C . TYR A 1 101 ? 9.163 35.643 -7.943 1.00 26.70 101 TYR A C 1
ATOM 731 O O . TYR A 1 101 ? 9.169 34.414 -7.907 1.00 26.70 101 TYR A O 1
ATOM 739 N N . GLY A 1 102 ? 10.312 36.259 -8.224 1.00 27.03 102 GLY A N 1
ATOM 740 C CA . GLY A 1 102 ? 10.670 37.676 -8.348 1.00 27.03 102 GLY A CA 1
ATOM 741 C C . GLY A 1 102 ? 12.146 37.838 -7.949 1.00 27.03 102 GLY A C 1
ATOM 742 O O . GLY A 1 102 ? 12.485 37.536 -6.808 1.00 27.03 102 GLY A O 1
ATOM 743 N N . ASP A 1 103 ? 13.024 38.233 -8.876 1.00 30.06 103 ASP A N 1
ATOM 744 C CA . ASP A 1 103 ? 14.485 38.109 -8.716 1.00 30.06 103 ASP A CA 1
ATOM 745 C C . ASP A 1 103 ? 15.162 39.206 -7.859 1.00 30.06 103 ASP A C 1
ATOM 747 O O . ASP A 1 103 ? 14.788 40.378 -7.906 1.00 30.06 103 ASP A O 1
ATOM 751 N N . GLY A 1 104 ? 16.245 38.827 -7.160 1.00 26.33 104 GLY A N 1
ATOM 752 C CA . GLY A 1 104 ? 17.138 39.718 -6.392 1.00 26.33 104 GLY A CA 1
ATOM 753 C C . GLY A 1 104 ? 16.740 39.927 -4.914 1.00 26.33 104 GLY A C 1
ATOM 754 O O . GLY A 1 104 ? 15.577 39.796 -4.557 1.00 26.33 104 GLY A O 1
ATOM 755 N N . VAL A 1 105 ? 17.639 40.257 -3.972 1.00 28.47 105 VAL A N 1
ATOM 756 C CA . VAL A 1 105 ? 19.089 40.577 -4.054 1.00 28.47 105 VAL A CA 1
ATOM 757 C C . VAL A 1 105 ? 19.857 39.887 -2.865 1.00 28.47 105 VAL A C 1
ATOM 759 O O . VAL A 1 105 ? 19.416 38.807 -2.480 1.00 28.47 105 VAL A O 1
ATOM 762 N N . PRO A 1 106 ? 21.045 40.305 -2.353 1.00 29.95 106 PRO A N 1
ATOM 763 C CA . PRO A 1 106 ? 22.221 39.426 -2.270 1.00 29.95 106 PRO A CA 1
ATOM 764 C C . PRO A 1 106 ? 22.489 38.723 -0.916 1.00 29.95 106 PRO A C 1
ATOM 766 O O . PRO A 1 106 ? 21.981 39.103 0.137 1.00 29.95 106 PRO A O 1
ATOM 769 N N . HIS A 1 107 ? 23.411 37.751 -0.945 1.00 30.58 107 HIS A N 1
ATOM 770 C CA . HIS A 1 107 ? 24.033 37.135 0.237 1.00 30.58 107 HIS A CA 1
ATOM 771 C C . HIS A 1 107 ? 24.988 38.079 0.996 1.00 30.58 107 HIS A C 1
ATOM 773 O O . HIS A 1 107 ? 25.733 38.831 0.364 1.00 30.58 107 HIS A O 1
ATOM 779 N N . PRO A 1 108 ? 25.107 37.906 2.325 1.00 30.56 108 PRO A N 1
ATOM 780 C CA . PRO A 1 108 ? 26.305 38.258 3.086 1.00 30.56 108 PRO A CA 1
ATOM 781 C C . PRO A 1 108 ? 26.935 37.053 3.822 1.00 30.56 108 PRO A C 1
ATOM 783 O O . PRO A 1 108 ? 26.245 36.113 4.207 1.00 30.56 108 PRO A O 1
ATOM 786 N N . GLY A 1 109 ? 28.237 37.147 4.116 1.00 25.31 109 GLY A N 1
ATOM 787 C CA . GLY A 1 109 ? 28.853 36.483 5.276 1.00 25.31 109 GLY A CA 1
ATOM 788 C C . GLY A 1 109 ? 29.250 35.007 5.144 1.00 25.31 109 GLY A C 1
ATOM 789 O O . GLY A 1 109 ? 28.610 34.133 5.722 1.00 25.31 109 GLY A O 1
ATOM 790 N N . VAL A 1 110 ? 30.403 34.738 4.522 1.00 30.88 110 VAL A N 1
ATOM 791 C CA . VAL A 1 110 ? 31.222 33.577 4.923 1.00 30.88 110 VAL A CA 1
ATOM 792 C C . VAL A 1 110 ? 31.819 33.813 6.315 1.00 30.88 110 VAL A C 1
ATOM 794 O O . VAL A 1 110 ? 32.128 34.945 6.686 1.00 30.88 110 VAL A O 1
ATOM 797 N N . SER A 1 111 ? 32.021 32.748 7.086 1.00 28.62 111 SER A N 1
ATOM 798 C CA . SER A 1 111 ? 32.879 32.753 8.276 1.00 28.62 111 SER A CA 1
ATOM 799 C C . SER A 1 111 ? 33.449 31.357 8.477 1.00 28.62 111 SER A C 1
ATOM 801 O O . SER A 1 111 ? 32.728 30.408 8.776 1.00 28.62 111 SER A O 1
ATOM 803 N N . GLU A 1 112 ? 34.751 31.236 8.252 1.00 28.80 112 GLU A N 1
ATOM 804 C CA . GLU A 1 112 ? 35.510 30.030 8.546 1.00 28.80 112 GLU A CA 1
ATOM 805 C C . GLU A 1 112 ? 35.812 29.909 10.051 1.00 28.80 112 GLU A C 1
ATOM 807 O O . GLU A 1 112 ? 35.704 30.873 10.808 1.00 28.80 112 GLU A O 1
ATOM 812 N N . MET A 1 113 ? 36.354 28.731 10.387 1.00 29.03 113 MET A N 1
ATOM 813 C CA . MET A 1 113 ? 37.366 28.440 11.418 1.00 29.03 113 MET A CA 1
ATOM 814 C C . MET A 1 113 ? 36.884 27.715 12.691 1.00 29.03 113 MET A C 1
ATOM 816 O O . MET A 1 113 ? 35.766 27.927 13.152 1.00 29.03 113 MET A O 1
ATOM 820 N N . PRO A 1 114 ? 37.768 26.936 13.353 1.00 34.69 114 PRO A N 1
ATOM 821 C CA . PRO A 1 114 ? 38.830 26.097 12.779 1.00 34.69 114 PRO A CA 1
ATOM 822 C C . PRO A 1 114 ? 38.826 24.656 13.332 1.00 34.69 114 PRO A C 1
ATOM 824 O O . PRO A 1 114 ? 38.279 24.356 14.391 1.00 34.69 114 PRO A O 1
ATOM 827 N N . SER A 1 115 ? 39.536 23.751 12.656 1.00 41.16 115 SER A N 1
ATOM 828 C CA . SER A 1 115 ? 39.900 22.445 13.222 1.00 41.16 115 SER A CA 1
ATOM 829 C C . SER A 1 115 ? 41.062 22.567 14.217 1.00 41.16 115 SER A C 1
ATOM 831 O O . SER A 1 115 ? 42.090 23.151 13.872 1.00 41.16 115 SER A O 1
ATOM 833 N N . LEU A 1 116 ? 40.963 21.932 15.390 1.00 35.25 116 LEU A N 1
ATOM 834 C CA . LEU A 1 116 ? 42.075 21.768 16.341 1.00 35.25 116 LEU A CA 1
ATOM 835 C C . LEU A 1 116 ? 42.303 20.281 16.711 1.00 35.25 116 LEU A C 1
ATOM 837 O O . LEU A 1 116 ? 41.438 19.444 16.439 1.00 35.25 116 LEU A O 1
ATOM 841 N N . PRO A 1 117 ? 43.511 19.901 17.185 1.00 38.25 117 PRO A N 1
ATOM 842 C CA . PRO A 1 117 ? 44.124 18.648 16.739 1.00 38.25 117 PRO A CA 1
ATOM 843 C C . PRO A 1 117 ? 44.035 17.460 17.710 1.00 38.25 117 PRO A C 1
ATOM 845 O O . PRO A 1 117 ? 43.777 17.581 18.905 1.00 38.25 117 PRO A O 1
ATOM 848 N N . ARG A 1 118 ? 44.360 16.276 17.173 1.00 40.69 118 ARG A N 1
ATOM 849 C CA . ARG A 1 118 ? 44.539 15.026 17.927 1.00 40.69 118 ARG A CA 1
ATOM 850 C C . ARG A 1 118 ? 45.759 15.104 18.853 1.00 40.69 118 ARG A C 1
ATOM 852 O O . ARG A 1 118 ? 46.888 15.137 18.369 1.00 40.69 118 ARG A O 1
ATOM 859 N N . LEU A 1 119 ? 45.551 14.987 20.163 1.00 36.94 119 LEU A N 1
ATOM 860 C CA . LEU A 1 119 ? 46.628 14.744 21.127 1.00 36.94 119 LEU A CA 1
ATOM 861 C C . LEU A 1 119 ? 46.856 13.235 21.326 1.00 36.94 119 LEU A C 1
ATOM 863 O O . LEU A 1 119 ? 46.024 12.526 21.883 1.00 36.94 119 LEU A O 1
ATOM 867 N N . ARG A 1 120 ? 48.014 12.742 20.865 1.00 42.34 120 ARG A N 1
ATOM 868 C CA . ARG A 1 120 ? 48.591 11.443 21.254 1.00 42.34 120 ARG A CA 1
ATOM 869 C C . ARG A 1 120 ? 49.600 11.669 22.380 1.00 42.34 120 ARG A C 1
ATOM 871 O O . ARG A 1 120 ? 50.578 12.368 22.125 1.00 42.34 120 ARG A O 1
ATOM 878 N N . ARG A 1 121 ? 49.407 11.028 23.540 1.00 40.56 121 ARG A N 1
ATOM 879 C CA . ARG A 1 121 ? 50.392 10.684 24.603 1.00 40.56 121 ARG A CA 1
ATOM 880 C C . ARG A 1 121 ? 49.605 10.254 25.861 1.00 40.56 121 ARG A C 1
ATOM 882 O O . ARG A 1 121 ? 48.515 10.770 26.060 1.00 40.56 121 ARG A O 1
ATOM 889 N N . THR A 1 122 ? 50.033 9.304 26.695 1.00 36.00 122 THR A N 1
ATOM 890 C CA . THR A 1 122 ? 51.236 8.444 26.670 1.00 36.00 122 THR A CA 1
ATOM 891 C C . THR A 1 122 ? 50.875 7.062 27.231 1.00 36.00 122 THR A C 1
ATOM 893 O O . THR A 1 122 ? 49.948 6.952 28.028 1.00 36.00 122 THR A O 1
ATOM 896 N N . VAL A 1 123 ? 51.625 6.015 26.877 1.00 42.28 123 VAL A N 1
ATOM 897 C CA . VAL A 1 123 ? 51.608 4.760 27.647 1.00 42.28 123 VAL A CA 1
ATOM 898 C C . VAL A 1 123 ? 52.469 4.946 28.896 1.00 42.28 123 VAL A C 1
ATOM 900 O O . VAL A 1 123 ? 53.633 5.321 28.782 1.00 42.28 123 VAL A O 1
ATOM 903 N N . ALA A 1 124 ? 51.909 4.644 30.064 1.00 37.50 124 ALA A N 1
ATOM 904 C CA . ALA A 1 124 ? 52.644 4.390 31.298 1.00 37.50 124 ALA A CA 1
ATOM 905 C C . ALA A 1 124 ? 52.011 3.153 31.947 1.00 37.50 124 ALA A C 1
ATOM 907 O O . ALA A 1 124 ? 50.810 3.142 32.214 1.00 37.50 124 ALA A O 1
ATOM 908 N N . GLY A 1 125 ? 52.788 2.083 32.103 1.00 39.94 125 GLY A N 1
ATOM 909 C CA . GLY A 1 125 ? 52.301 0.825 32.666 1.00 39.94 125 GLY A CA 1
ATOM 910 C C . GLY A 1 125 ? 52.445 0.789 34.184 1.00 39.94 125 GLY A C 1
ATOM 911 O O . GLY A 1 125 ? 53.411 1.319 34.726 1.00 39.94 125 GLY A O 1
ATOM 912 N N . LEU A 1 126 ? 51.522 0.104 34.857 1.00 40.22 126 LEU A N 1
ATOM 913 C CA . LEU A 1 126 ? 51.688 -0.325 36.242 1.00 40.22 126 LEU A CA 1
ATOM 914 C C . LEU A 1 126 ? 51.033 -1.697 36.409 1.00 40.22 126 LEU A C 1
ATOM 916 O O . LEU A 1 126 ? 49.827 -1.858 36.237 1.00 40.22 126 LEU A O 1
ATOM 920 N N . THR A 1 127 ? 51.855 -2.706 36.682 1.00 42.88 127 THR A N 1
ATOM 921 C CA . THR A 1 127 ? 51.424 -4.091 36.874 1.00 42.88 127 THR A CA 1
ATOM 922 C C . THR A 1 127 ? 50.991 -4.322 38.316 1.00 42.88 127 THR A C 1
ATOM 924 O O . THR A 1 127 ? 51.821 -4.229 39.219 1.00 42.88 127 THR A O 1
ATOM 927 N N . LEU A 1 128 ? 49.740 -4.729 38.531 1.00 40.09 128 LEU A N 1
ATOM 928 C CA . LEU A 1 128 ? 49.356 -5.485 39.724 1.00 40.09 128 LEU A CA 1
ATOM 929 C C . LEU A 1 128 ? 48.663 -6.783 39.313 1.00 40.09 128 LEU A C 1
ATOM 931 O O . LEU A 1 128 ? 47.692 -6.778 38.557 1.00 40.09 128 LEU A O 1
ATOM 935 N N . ALA A 1 129 ? 49.161 -7.899 39.841 1.00 44.72 129 ALA A N 1
ATOM 936 C CA . ALA A 1 129 ? 48.548 -9.209 39.685 1.00 44.72 129 ALA A CA 1
ATOM 937 C C . ALA A 1 129 ? 47.353 -9.338 40.645 1.00 44.72 129 ALA A C 1
ATOM 939 O O . ALA A 1 129 ? 47.498 -9.771 41.785 1.00 44.72 129 ALA A O 1
ATOM 940 N N . GLY A 1 130 ? 46.168 -8.938 40.184 1.00 38.28 130 GLY A N 1
ATOM 941 C CA . GLY A 1 130 ? 44.908 -9.177 40.885 1.00 38.28 130 GLY A CA 1
ATOM 942 C C . GLY A 1 130 ? 44.183 -10.386 40.303 1.00 38.28 130 GLY A C 1
ATOM 943 O O . GLY A 1 130 ? 43.613 -10.284 39.218 1.00 38.28 130 GLY A O 1
ATOM 944 N N . VAL A 1 131 ? 44.151 -11.512 41.025 1.00 47.44 131 VAL A N 1
ATOM 945 C CA . VAL A 1 131 ? 43.294 -12.663 40.678 1.00 47.44 131 VAL A CA 1
ATOM 946 C C . VAL A 1 131 ? 41.849 -12.342 41.075 1.00 47.44 131 VAL A C 1
ATOM 948 O O . VAL A 1 131 ? 41.307 -12.853 42.052 1.00 47.44 131 VAL A O 1
ATOM 951 N N . ALA A 1 132 ? 41.230 -11.434 40.324 1.00 38.62 132 ALA A N 1
ATOM 952 C CA . ALA A 1 132 ? 39.805 -11.165 40.399 1.00 38.62 132 ALA A CA 1
ATOM 953 C C . ALA A 1 132 ? 39.074 -12.151 39.482 1.00 38.62 132 ALA A C 1
ATOM 955 O O . ALA A 1 132 ? 39.347 -12.204 38.282 1.00 38.62 132 ALA A O 1
ATOM 956 N N . ALA A 1 133 ? 38.139 -12.925 40.035 1.00 40.28 133 ALA A N 1
ATOM 957 C CA . ALA A 1 133 ? 37.289 -13.797 39.236 1.00 40.28 133 ALA A CA 1
ATOM 958 C C . ALA A 1 133 ? 36.461 -12.941 38.266 1.00 40.28 133 ALA A C 1
ATOM 960 O O . ALA A 1 133 ? 35.556 -12.212 38.681 1.00 40.28 133 ALA A O 1
ATOM 961 N N . THR A 1 134 ? 36.774 -13.022 36.973 1.00 36.03 134 THR A N 1
ATOM 962 C CA . THR A 1 134 ? 36.040 -12.334 35.913 1.00 36.03 134 THR A CA 1
ATOM 963 C C . THR A 1 134 ? 34.683 -12.997 35.716 1.00 36.03 134 THR A C 1
ATOM 965 O O . THR A 1 134 ? 34.466 -13.777 34.790 1.00 36.03 134 THR A O 1
ATOM 968 N N . VAL A 1 135 ? 33.735 -12.644 36.592 1.00 41.19 135 VAL A N 1
ATOM 969 C CA . VAL A 1 135 ? 32.306 -12.775 36.304 1.00 41.19 135 VAL A CA 1
ATOM 970 C C . VAL A 1 135 ? 32.093 -12.148 34.937 1.00 41.19 135 VAL A C 1
ATOM 972 O O . VAL A 1 135 ? 32.314 -10.949 34.756 1.00 41.19 135 VAL A O 1
ATOM 975 N N . GLY A 1 136 ? 31.724 -12.990 33.973 1.00 37.56 136 GLY A N 1
ATOM 976 C CA . GLY A 1 136 ? 31.512 -12.604 32.590 1.00 37.56 136 GLY A CA 1
ATOM 977 C C . GLY A 1 136 ? 30.310 -11.684 32.475 1.00 37.56 136 GLY A C 1
ATOM 978 O O . GLY A 1 136 ? 29.236 -12.110 32.064 1.00 37.56 136 GLY A O 1
ATOM 979 N N . LEU A 1 137 ? 30.511 -10.406 32.795 1.00 38.88 137 LEU A N 1
ATOM 980 C CA . LEU A 1 137 ? 29.697 -9.301 32.321 1.00 38.88 137 LEU A CA 1
ATOM 981 C C . LEU A 1 137 ? 29.918 -9.195 30.810 1.00 38.88 137 LEU A C 1
ATOM 983 O O . LEU A 1 137 ? 30.540 -8.262 30.304 1.00 38.88 137 LEU A O 1
ATOM 987 N N . THR A 1 138 ? 29.364 -10.165 30.079 1.00 37.41 138 THR A N 1
ATOM 988 C CA . THR A 1 138 ? 28.882 -9.939 28.726 1.00 37.41 138 THR A CA 1
ATOM 989 C C . THR A 1 138 ? 27.830 -8.855 28.852 1.00 37.41 138 THR A C 1
ATOM 991 O O . THR A 1 138 ? 26.644 -9.124 29.048 1.00 37.41 138 THR A O 1
ATOM 994 N N . ALA A 1 139 ? 28.298 -7.610 28.805 1.00 37.69 139 ALA A N 1
ATOM 995 C CA . ALA A 1 139 ? 27.482 -6.471 28.479 1.00 37.69 139 ALA A CA 1
ATOM 996 C C . ALA A 1 139 ? 26.852 -6.810 27.133 1.00 37.69 139 ALA A C 1
ATOM 998 O O . ALA A 1 139 ? 27.503 -6.704 26.093 1.00 37.69 139 ALA A O 1
ATOM 999 N N . SER A 1 140 ? 25.619 -7.315 27.181 1.00 34.16 140 SER A N 1
ATOM 1000 C CA . SER A 1 140 ? 24.810 -7.558 26.004 1.00 34.16 140 SER A CA 1
ATOM 1001 C C . SER A 1 140 ? 24.679 -6.21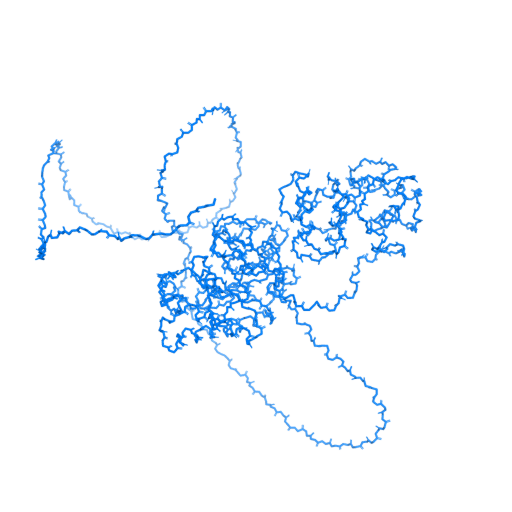5 25.318 1.00 34.16 140 SER A C 1
ATOM 1003 O O . SER A 1 140 ? 23.893 -5.365 25.738 1.00 34.16 140 SER A O 1
ATOM 1005 N N . THR A 1 141 ? 25.510 -6.003 24.302 1.00 33.41 141 THR A N 1
ATOM 1006 C CA . THR A 1 141 ? 25.415 -4.884 23.384 1.00 33.41 141 THR A CA 1
ATOM 1007 C C . THR A 1 141 ? 24.141 -5.107 22.601 1.00 33.41 141 THR A C 1
ATOM 1009 O O . THR A 1 141 ? 24.153 -5.672 21.511 1.00 33.41 141 THR A O 1
ATOM 1012 N N . SER A 1 142 ? 23.026 -4.707 23.218 1.00 34.69 142 SER A N 1
ATOM 1013 C CA . SER A 1 142 ? 21.705 -4.655 22.619 1.00 34.69 142 SER A CA 1
ATOM 1014 C C . SER A 1 142 ? 21.854 -3.901 21.313 1.00 34.69 142 SER A C 1
ATOM 1016 O O . SER A 1 142 ? 21.954 -2.673 21.306 1.00 34.69 142 SER A O 1
ATOM 1018 N N . THR A 1 143 ? 21.950 -4.649 20.215 1.00 35.72 143 THR A N 1
ATOM 1019 C CA . THR A 1 143 ? 21.997 -4.101 18.868 1.00 35.72 143 THR A CA 1
ATOM 1020 C C . THR A 1 143 ? 20.743 -3.266 18.739 1.00 35.72 143 THR A C 1
ATOM 1022 O O . THR A 1 143 ? 19.652 -3.831 18.800 1.00 35.72 143 THR A O 1
ATOM 1025 N N . ALA A 1 144 ? 20.901 -1.942 18.686 1.00 38.66 144 ALA A N 1
ATOM 1026 C CA . ALA A 1 144 ? 19.775 -1.028 18.784 1.00 38.66 144 ALA A CA 1
ATOM 1027 C C . ALA A 1 144 ? 18.744 -1.408 17.719 1.00 38.66 144 ALA A C 1
ATOM 1029 O O . ALA A 1 144 ? 19.042 -1.332 16.524 1.00 38.66 144 ALA A O 1
ATOM 1030 N N . ASP A 1 145 ? 17.579 -1.880 18.176 1.00 40.69 145 ASP A N 1
ATOM 1031 C CA . ASP A 1 145 ? 16.507 -2.358 17.307 1.00 40.69 145 ASP A CA 1
ATOM 1032 C C . ASP A 1 145 ? 16.219 -1.258 16.290 1.00 40.69 145 ASP A C 1
ATOM 1034 O O . ASP A 1 145 ? 15.979 -0.108 16.672 1.00 40.69 145 ASP A O 1
ATOM 1038 N N . SER A 1 146 ? 16.331 -1.576 14.996 1.00 45.66 146 SER A N 1
ATOM 1039 C CA . SER A 1 146 ? 16.282 -0.541 13.964 1.00 45.66 146 SER A CA 1
ATOM 1040 C C . SER A 1 146 ? 14.905 0.129 14.030 1.00 45.66 146 SER A C 1
ATOM 1042 O O . SER A 1 146 ? 13.900 -0.544 13.791 1.00 45.66 146 SER A O 1
ATOM 1044 N N . PRO A 1 147 ? 14.809 1.421 14.406 1.00 64.69 147 PRO A N 1
ATOM 1045 C CA . PRO A 1 147 ? 13.603 1.947 15.056 1.00 64.69 147 PRO A CA 1
ATOM 1046 C C . PRO A 1 147 ? 12.417 2.158 14.105 1.00 64.69 147 PRO A C 1
ATOM 1048 O O . PRO A 1 147 ? 11.345 2.578 14.536 1.00 64.69 147 PRO A O 1
ATOM 1051 N N . ASN A 1 148 ? 12.606 1.864 12.818 1.00 77.31 148 ASN A N 1
ATOM 1052 C CA . ASN A 1 148 ? 11.614 1.968 11.763 1.00 77.31 148 ASN A CA 1
ATOM 1053 C C . ASN A 1 148 ? 11.342 0.566 11.182 1.00 77.31 148 ASN A C 1
ATOM 1055 O O . ASN A 1 148 ? 12.265 -0.053 10.651 1.00 77.31 148 ASN A O 1
ATOM 1059 N N . PRO A 1 149 ? 10.101 0.048 11.232 1.00 84.94 149 PRO A N 1
ATOM 1060 C CA . PRO A 1 149 ? 9.774 -1.252 10.657 1.00 84.94 149 PRO A CA 1
ATOM 1061 C C . PRO A 1 149 ? 9.871 -1.256 9.125 1.00 84.94 149 PRO A C 1
ATOM 1063 O O . PRO A 1 149 ? 9.557 -0.269 8.458 1.00 84.94 149 PRO A O 1
ATOM 1066 N N . VAL A 1 150 ? 10.217 -2.425 8.577 1.00 91.00 150 VAL A N 1
ATOM 1067 C CA . VAL A 1 150 ? 10.199 -2.731 7.136 1.00 91.00 150 VAL A CA 1
ATOM 1068 C C . VAL A 1 150 ? 8.864 -2.329 6.503 1.00 91.00 150 VAL A C 1
ATOM 1070 O O . VAL A 1 150 ? 7.792 -2.638 7.035 1.00 91.00 150 VAL A O 1
ATOM 1073 N N . THR A 1 151 ? 8.930 -1.653 5.353 1.00 93.50 151 THR A N 1
ATOM 1074 C CA . THR A 1 151 ? 7.766 -1.004 4.733 1.00 93.50 151 THR A CA 1
ATOM 1075 C C . THR A 1 151 ? 7.697 -1.252 3.213 1.00 93.50 151 THR A C 1
ATOM 1077 O O . THR A 1 151 ? 8.744 -1.352 2.569 1.00 93.50 151 THR A O 1
ATOM 1080 N N . PRO A 1 152 ? 6.503 -1.418 2.608 1.00 92.81 152 PRO A N 1
ATOM 1081 C CA . PRO A 1 152 ? 5.191 -1.527 3.257 1.00 92.81 152 PRO A CA 1
ATOM 1082 C C . PRO A 1 152 ? 5.016 -2.823 4.068 1.00 92.81 152 PRO A C 1
ATOM 1084 O O . PRO A 1 152 ? 4.219 -2.859 5.008 1.00 92.81 152 PRO A O 1
ATOM 1087 N N . GLY A 1 153 ? 5.772 -3.873 3.727 1.00 84.50 153 GLY A N 1
ATOM 1088 C CA . GLY A 1 153 ? 5.582 -5.221 4.262 1.00 84.50 153 GLY A CA 1
ATOM 1089 C C . GLY A 1 153 ? 4.213 -5.811 3.898 1.00 84.50 153 GLY A C 1
ATOM 1090 O O . GLY A 1 153 ? 3.501 -5.306 3.028 1.00 84.50 153 GLY A O 1
ATOM 1091 N N . ASN A 1 154 ? 3.825 -6.890 4.577 1.00 82.38 154 ASN A N 1
ATOM 1092 C CA . ASN A 1 154 ? 2.577 -7.595 4.290 1.00 82.38 154 ASN A CA 1
ATOM 1093 C C . ASN A 1 154 ? 1.349 -6.738 4.625 1.00 82.38 154 ASN A C 1
ATOM 1095 O O . ASN A 1 154 ? 1.058 -6.465 5.796 1.00 82.38 154 ASN A O 1
ATOM 1099 N N . MET A 1 155 ? 0.570 -6.389 3.603 1.00 81.62 155 MET A N 1
ATOM 1100 C CA . MET A 1 155 ? -0.738 -5.758 3.765 1.00 81.62 155 MET A CA 1
ATOM 1101 C C . MET A 1 155 ? -1.698 -6.112 2.629 1.00 81.62 155 MET A C 1
ATOM 1103 O O . MET A 1 155 ? -1.281 -6.455 1.525 1.00 81.62 155 MET A O 1
ATOM 1107 N N . VAL A 1 156 ? -2.997 -5.993 2.909 1.00 83.12 156 VAL A N 1
ATOM 1108 C CA . VAL A 1 156 ? -4.060 -6.057 1.900 1.00 83.12 156 VAL A CA 1
ATOM 1109 C C . VAL A 1 156 ? -5.048 -4.925 2.171 1.00 83.12 156 VAL A C 1
ATOM 1111 O O . VAL A 1 156 ? -5.506 -4.773 3.305 1.00 83.12 156 VAL A O 1
ATOM 1114 N N . GLY A 1 157 ? -5.400 -4.144 1.152 1.00 82.62 157 GLY A N 1
ATOM 1115 C CA . GLY A 1 157 ? -6.349 -3.034 1.268 1.00 82.62 157 GLY A CA 1
ATOM 1116 C C . GLY A 1 157 ? -5.851 -1.730 0.652 1.00 82.62 157 GLY A C 1
ATOM 1117 O O . GLY A 1 157 ? -4.947 -1.719 -0.175 1.00 82.62 157 GLY A O 1
ATOM 1118 N N . TYR A 1 158 ? -6.475 -0.626 1.053 1.00 88.81 158 TYR A N 1
ATOM 1119 C CA . TYR A 1 158 ? -6.327 0.666 0.390 1.00 88.81 158 TYR A CA 1
ATOM 1120 C C . TYR A 1 158 ? -5.001 1.368 0.707 1.00 88.81 158 TYR A C 1
ATOM 1122 O O . TYR A 1 158 ? -4.591 1.481 1.866 1.00 88.81 158 TYR A O 1
ATOM 1130 N N . GLY A 1 159 ? -4.399 1.940 -0.328 1.00 94.56 159 GLY A N 1
ATOM 1131 C CA . GLY A 1 159 ? -3.380 2.977 -0.247 1.00 94.56 159 GLY A CA 1
ATOM 1132 C C . GLY A 1 159 ? -3.764 4.176 -1.107 1.00 94.56 159 GLY A C 1
ATOM 1133 O O . GLY A 1 159 ? -4.715 4.114 -1.882 1.00 94.56 159 GLY A O 1
ATOM 1134 N N . PHE A 1 160 ? -3.010 5.254 -0.992 1.00 98.44 160 PHE A N 1
ATOM 1135 C CA . PHE A 1 160 ? -3.048 6.355 -1.947 1.00 98.44 160 PHE A CA 1
ATOM 1136 C C . PHE A 1 160 ? -1.622 6.782 -2.275 1.00 98.44 160 PHE A C 1
ATOM 1138 O O . PHE A 1 160 ? -0.687 6.387 -1.582 1.00 98.44 160 PHE A O 1
ATOM 1145 N N . ASP A 1 161 ? -1.446 7.585 -3.307 1.00 98.06 161 ASP A N 1
ATOM 1146 C CA . ASP A 1 161 ? -0.223 8.349 -3.508 1.00 98.06 161 ASP A CA 1
ATOM 1147 C C . ASP A 1 161 ? -0.579 9.781 -3.924 1.00 98.06 161 ASP A C 1
ATOM 1149 O O . ASP A 1 161 ? -1.696 10.052 -4.369 1.00 98.06 161 ASP A O 1
ATOM 1153 N N . GLN A 1 162 ? 0.322 10.722 -3.652 1.00 94.25 162 GLN A N 1
ATOM 1154 C CA . GLN A 1 162 ? 0.233 12.086 -4.164 1.00 94.25 162 GLN A CA 1
ATOM 1155 C C . GLN A 1 162 ? 1.627 12.690 -4.307 1.00 94.25 162 GLN A C 1
ATOM 1157 O O . GLN A 1 162 ? 2.605 12.170 -3.769 1.00 94.25 162 GLN A O 1
ATOM 1162 N N . CYS A 1 163 ? 1.705 13.817 -5.009 1.00 93.31 163 CYS A N 1
ATOM 1163 C CA . CYS A 1 163 ? 2.971 14.414 -5.412 1.00 93.31 163 CYS A CA 1
ATOM 1164 C C . CYS A 1 163 ? 3.878 14.800 -4.228 1.00 93.31 163 CYS A C 1
ATOM 1166 O O . CYS A 1 163 ? 5.060 14.466 -4.254 1.00 93.31 163 CYS A O 1
ATOM 1168 N N . GLU A 1 164 ? 3.356 15.448 -3.180 1.00 95.25 164 GLU A N 1
ATOM 1169 C CA . GLU A 1 164 ? 4.117 15.776 -1.959 1.00 95.25 164 GLU A CA 1
ATOM 1170 C C . GLU A 1 164 ? 3.818 14.811 -0.805 1.00 95.25 164 GLU A C 1
ATOM 1172 O O . GLU A 1 164 ? 2.682 14.380 -0.627 1.00 95.25 164 GLU A O 1
ATOM 1177 N N . ALA A 1 165 ? 4.783 14.540 0.075 1.00 96.94 165 ALA A N 1
ATOM 1178 C CA . ALA A 1 165 ? 4.466 13.945 1.375 1.00 96.94 165 ALA A CA 1
ATOM 1179 C C . ALA A 1 165 ? 3.468 14.849 2.148 1.00 96.94 165 ALA A C 1
ATOM 1181 O O . ALA A 1 165 ? 3.773 16.030 2.353 1.00 96.94 165 ALA A O 1
ATOM 1182 N N . PRO A 1 166 ? 2.287 14.354 2.581 1.00 97.19 166 PRO A N 1
ATOM 1183 C CA . PRO A 1 166 ? 1.313 15.182 3.296 1.00 97.19 166 PRO A CA 1
ATOM 1184 C C . PRO A 1 166 ? 1.828 15.676 4.657 1.00 97.19 166 PRO A C 1
ATOM 1186 O O . PRO A 1 166 ? 2.638 15.015 5.307 1.00 97.19 166 PRO A O 1
ATOM 1189 N N . SER A 1 167 ? 1.313 16.809 5.144 1.00 96.94 167 SER A N 1
ATOM 1190 C CA . SER A 1 167 ? 1.669 17.321 6.476 1.00 96.94 167 SER A CA 1
ATOM 1191 C C . SER A 1 167 ? 1.235 16.368 7.598 1.00 96.94 167 SER A C 1
ATOM 1193 O O . SER A 1 167 ? 0.289 15.591 7.443 1.00 96.94 167 SER A O 1
ATOM 1195 N N . GLN A 1 168 ? 1.880 16.436 8.768 1.00 95.25 168 GLN A N 1
ATOM 1196 C CA . GLN A 1 168 ? 1.537 15.542 9.885 1.00 95.25 168 GLN A CA 1
ATOM 1197 C C . GLN A 1 168 ? 0.069 15.682 10.329 1.00 95.25 168 GLN A C 1
ATOM 1199 O O . GLN A 1 168 ? -0.567 14.689 10.683 1.00 95.25 168 GLN A O 1
ATOM 1204 N N . ALA A 1 169 ? -0.495 16.892 10.268 1.00 91.00 169 ALA A N 1
ATOM 1205 C CA . ALA A 1 169 ? -1.910 17.126 10.554 1.00 91.00 169 ALA A CA 1
ATOM 1206 C C . ALA A 1 169 ? -2.823 16.410 9.541 1.00 91.00 169 ALA A C 1
ATOM 1208 O O . ALA A 1 169 ? -3.787 15.753 9.942 1.00 91.00 169 ALA A O 1
ATOM 1209 N N . ALA A 1 170 ? -2.481 16.467 8.248 1.00 96.38 170 ALA A N 1
ATOM 1210 C CA . ALA A 1 170 ? -3.191 15.747 7.196 1.00 96.38 170 ALA A CA 1
ATOM 1211 C C . ALA A 1 170 ? -3.114 14.227 7.404 1.00 96.38 170 ALA A C 1
ATOM 1213 O O . ALA A 1 170 ? -4.150 13.561 7.417 1.00 96.38 170 ALA A O 1
ATOM 1214 N N . MET A 1 171 ? -1.918 13.689 7.675 1.00 95.19 171 MET A N 1
ATOM 1215 C CA . MET A 1 171 ? -1.714 12.260 7.940 1.00 95.19 171 MET A CA 1
ATOM 1216 C C . MET A 1 171 ? -2.509 11.766 9.155 1.00 95.19 171 MET A C 1
ATOM 1218 O O . MET A 1 171 ? -3.113 10.696 9.093 1.00 95.19 171 MET A O 1
ATOM 1222 N N . THR A 1 172 ? -2.586 12.545 10.238 1.00 84.62 172 THR A N 1
ATOM 1223 C CA . THR A 1 172 ? -3.384 12.202 11.429 1.00 84.62 172 THR A CA 1
ATOM 1224 C C . THR A 1 172 ? -4.895 12.237 11.147 1.00 84.62 172 THR A C 1
ATOM 1226 O O . THR A 1 172 ? -5.625 11.316 11.534 1.00 84.62 172 THR A O 1
ATOM 1229 N N . ALA A 1 173 ? -5.383 13.256 10.430 1.00 81.12 173 ALA A N 1
ATOM 1230 C CA . ALA A 1 173 ? -6.792 13.364 10.035 1.00 81.12 173 ALA A CA 1
ATOM 1231 C C . ALA A 1 173 ? -7.216 12.225 9.088 1.00 81.12 173 ALA A C 1
ATOM 1233 O O . ALA A 1 173 ? -8.284 11.626 9.249 1.00 81.12 173 ALA A O 1
ATOM 1234 N N . TRP A 1 174 ? -6.352 11.869 8.137 1.00 91.38 174 TRP A N 1
ATOM 1235 C CA . TRP A 1 174 ? -6.596 10.796 7.177 1.00 91.38 174 TRP A CA 1
ATOM 1236 C C . TRP A 1 174 ? -6.455 9.406 7.793 1.00 91.38 174 TRP A C 1
ATOM 1238 O O . TRP A 1 174 ? -7.270 8.536 7.491 1.00 91.38 174 TRP A O 1
ATOM 1248 N N . LEU A 1 175 ? -5.513 9.177 8.711 1.00 81.44 175 LEU A N 1
ATOM 1249 C CA . LEU A 1 175 ? -5.388 7.889 9.404 1.00 81.44 175 LEU A CA 1
ATOM 1250 C C . LEU A 1 175 ? -6.642 7.581 10.234 1.00 81.44 175 LEU A C 1
ATOM 1252 O O . LEU A 1 175 ? -7.125 6.447 10.249 1.00 81.44 175 LEU A O 1
ATOM 1256 N N . THR A 1 176 ? -7.195 8.590 10.907 1.00 76.06 176 THR A N 1
ATOM 1257 C CA . THR A 1 176 ? -8.396 8.437 11.742 1.00 76.06 176 THR A CA 1
ATOM 1258 C C . THR A 1 176 ? -9.691 8.335 10.933 1.00 76.06 176 THR A C 1
ATOM 1260 O O . THR A 1 176 ? -10.605 7.625 11.354 1.00 76.06 176 THR A O 1
ATOM 1263 N N . SER A 1 177 ? -9.774 9.002 9.777 1.00 76.69 177 SER A N 1
ATOM 1264 C CA . SER A 1 177 ? -11.041 9.174 9.047 1.00 76.69 177 SER A CA 1
ATOM 1265 C C . SER A 1 177 ? -11.159 8.387 7.737 1.00 76.69 177 SER A C 1
ATOM 1267 O O . SER A 1 177 ? -12.277 8.049 7.351 1.00 76.69 177 SER A O 1
ATOM 1269 N N . SER A 1 178 ? -10.048 8.103 7.050 1.00 84.19 178 SER A N 1
ATOM 1270 C CA . SER A 1 178 ? -10.018 7.488 5.713 1.00 84.19 178 SER A CA 1
ATOM 1271 C C . SER A 1 178 ? -9.857 5.955 5.759 1.00 84.19 178 SER A C 1
ATOM 1273 O O . SER A 1 178 ? -9.423 5.404 6.780 1.00 84.19 178 SER A O 1
ATOM 1275 N N . PRO A 1 179 ? -10.163 5.234 4.660 1.00 81.06 179 PRO A N 1
ATOM 1276 C CA . PRO A 1 179 ? -9.897 3.798 4.549 1.00 81.06 179 PRO A CA 1
ATOM 1277 C C . PRO A 1 179 ? -8.415 3.463 4.291 1.00 81.06 179 PRO A C 1
ATOM 1279 O O . PRO A 1 179 ? -8.051 2.288 4.354 1.00 81.06 179 PRO A O 1
ATOM 1282 N N . PHE A 1 180 ? -7.576 4.454 3.973 1.00 89.31 180 PHE A N 1
ATOM 1283 C CA . PHE A 1 180 ? -6.207 4.250 3.501 1.00 89.31 180 PHE A CA 1
ATOM 1284 C C . PHE A 1 180 ? -5.249 3.831 4.611 1.00 89.31 180 PHE A C 1
ATOM 1286 O O . PHE A 1 180 ? -5.330 4.327 5.732 1.00 89.31 180 PHE A O 1
ATOM 1293 N N . ARG A 1 181 ? -4.330 2.914 4.296 1.00 92.12 181 ARG A N 1
ATOM 1294 C CA . ARG A 1 181 ? -3.262 2.451 5.198 1.00 92.12 181 ARG A CA 1
ATOM 1295 C C . ARG A 1 181 ? -1.880 2.369 4.553 1.00 92.12 181 ARG A C 1
ATOM 1297 O O . ARG A 1 181 ? -0.911 2.184 5.282 1.00 92.12 181 ARG A O 1
ATOM 1304 N N . ALA A 1 182 ? -1.776 2.575 3.241 1.00 96.12 182 ALA A N 1
ATOM 1305 C CA . ALA A 1 182 ? -0.517 2.900 2.574 1.00 96.12 182 ALA A CA 1
ATOM 1306 C C . ALA A 1 182 ? -0.526 4.330 2.011 1.00 96.12 182 ALA A C 1
ATOM 1308 O O . ALA A 1 182 ? -1.586 4.829 1.628 1.00 96.12 182 ALA A O 1
ATOM 1309 N N . VAL A 1 183 ? 0.653 4.951 1.939 1.00 98.38 183 VAL A N 1
ATOM 1310 C CA . VAL A 1 183 ? 0.899 6.225 1.250 1.00 98.38 183 VAL A CA 1
ATOM 1311 C C . VAL A 1 183 ? 2.149 6.124 0.367 1.00 98.38 183 VAL A C 1
ATOM 1313 O O . VAL A 1 183 ? 3.206 5.682 0.825 1.00 98.38 183 VAL A O 1
ATOM 1316 N N . GLY A 1 184 ? 2.035 6.514 -0.901 1.00 98.44 184 GLY A N 1
ATOM 1317 C CA . GLY A 1 184 ? 3.166 6.701 -1.808 1.00 98.44 184 GLY A CA 1
ATOM 1318 C C . GLY A 1 184 ? 3.916 7.997 -1.529 1.00 98.44 184 GLY A C 1
ATOM 1319 O O . GLY A 1 184 ? 3.301 9.023 -1.247 1.00 98.44 184 GLY A O 1
ATOM 1320 N N . ILE A 1 185 ? 5.248 7.937 -1.580 1.00 97.88 185 ILE A N 1
ATOM 1321 C CA . ILE A 1 185 ? 6.132 9.078 -1.313 1.00 97.88 185 ILE A CA 1
ATOM 1322 C C . ILE A 1 185 ? 7.215 9.186 -2.393 1.00 97.88 185 ILE A C 1
ATOM 1324 O O . ILE A 1 185 ? 8.028 8.276 -2.565 1.00 97.88 185 ILE A O 1
ATOM 1328 N N . TYR A 1 186 ? 7.257 10.316 -3.105 1.00 97.88 186 TYR A N 1
ATOM 1329 C CA . TYR A 1 186 ? 8.226 10.601 -4.174 1.00 97.88 186 TYR A CA 1
ATOM 1330 C C . TYR A 1 186 ? 9.598 11.000 -3.605 1.00 97.88 186 TYR A C 1
ATOM 1332 O O . TYR A 1 186 ? 10.052 12.143 -3.683 1.00 97.88 186 TYR A O 1
ATOM 1340 N N . MET A 1 187 ? 10.248 10.003 -3.005 1.00 96.62 187 MET A N 1
ATOM 1341 C CA . MET A 1 187 ? 11.491 10.084 -2.241 1.00 96.62 187 MET A CA 1
ATOM 1342 C C . MET A 1 187 ? 12.698 10.552 -3.061 1.00 96.62 187 MET A C 1
ATOM 1344 O O . MET A 1 187 ? 13.568 11.234 -2.526 1.00 96.62 187 MET A O 1
ATOM 1348 N N . SER A 1 188 ? 12.818 10.129 -4.323 1.00 97.62 188 SER A N 1
ATOM 1349 C CA . SER A 1 188 ? 14.055 10.325 -5.095 1.00 97.62 188 SER A CA 1
ATOM 1350 C C . SER A 1 188 ? 13.856 10.225 -6.613 1.00 97.62 188 SER A C 1
ATOM 1352 O O . SER A 1 188 ? 12.733 10.053 -7.089 1.00 97.62 188 SER A O 1
ATOM 1354 N N . GLY A 1 189 ? 14.955 10.358 -7.361 1.00 96.31 189 GLY A N 1
ATOM 1355 C CA . GLY A 1 189 ? 14.967 10.442 -8.822 1.00 96.31 189 GLY A CA 1
ATOM 1356 C C . GLY A 1 189 ? 14.935 11.893 -9.311 1.00 96.31 189 GLY A C 1
ATOM 1357 O O . GLY A 1 189 ? 14.374 12.774 -8.651 1.00 96.31 189 GLY A O 1
ATOM 1358 N N . ALA A 1 190 ? 15.597 12.160 -10.438 1.00 93.69 190 ALA A N 1
ATOM 1359 C CA . ALA A 1 190 ? 15.768 13.516 -10.969 1.00 93.69 190 ALA A CA 1
ATOM 1360 C C . ALA A 1 190 ? 14.480 14.094 -11.585 1.00 93.69 190 ALA A C 1
ATOM 1362 O O . ALA A 1 190 ? 14.281 15.309 -11.587 1.00 93.69 190 ALA A O 1
ATOM 1363 N N . LEU A 1 191 ? 13.587 13.229 -12.079 1.00 94.56 191 LEU A N 1
ATOM 1364 C CA . LEU A 1 191 ? 12.398 13.608 -12.845 1.00 94.56 191 LEU A CA 1
ATOM 1365 C C . LEU A 1 191 ? 11.105 13.638 -12.001 1.00 94.56 191 LEU A C 1
ATOM 1367 O O . LEU A 1 191 ? 10.022 13.898 -12.537 1.00 94.56 191 LEU A O 1
ATOM 1371 N N . ARG A 1 192 ? 11.181 13.429 -10.678 1.00 93.88 192 ARG A N 1
ATOM 1372 C CA . ARG A 1 192 ? 10.044 13.617 -9.750 1.00 93.88 192 ARG A CA 1
ATOM 1373 C C . ARG A 1 192 ? 9.476 15.039 -9.850 1.00 93.88 192 ARG A C 1
ATOM 1375 O O . ARG A 1 192 ? 10.232 16.001 -9.950 1.00 93.88 192 ARG A O 1
ATOM 1382 N N . PHE A 1 193 ? 8.147 15.175 -9.869 1.00 91.00 193 PHE A N 1
ATOM 1383 C CA . PHE A 1 193 ? 7.488 16.475 -10.082 1.00 91.00 193 PHE A CA 1
ATOM 1384 C C . PHE A 1 193 ? 7.662 17.397 -8.871 1.00 91.00 193 PHE A C 1
ATOM 1386 O O . PHE A 1 193 ? 8.232 18.478 -8.987 1.00 91.00 193 PHE A O 1
ATOM 1393 N N . CYS A 1 194 ? 7.243 16.944 -7.691 1.00 92.56 194 CYS A N 1
ATOM 1394 C CA . CYS A 1 194 ? 7.437 17.691 -6.457 1.00 92.56 194 CYS A CA 1
ATOM 1395 C C . CYS A 1 194 ? 8.864 17.477 -5.940 1.00 92.56 194 CYS A C 1
ATOM 1397 O O . CYS A 1 194 ? 9.174 16.460 -5.313 1.00 92.56 194 CYS A O 1
ATOM 1399 N N . GLN A 1 195 ? 9.749 18.430 -6.242 1.00 88.56 195 GLN A N 1
ATOM 1400 C CA . GLN A 1 195 ? 11.168 18.353 -5.890 1.00 88.56 195 GLN A CA 1
ATOM 1401 C C . GLN A 1 195 ? 11.462 18.757 -4.434 1.00 88.56 195 GLN A C 1
ATOM 1403 O O . GLN A 1 195 ? 12.375 18.188 -3.833 1.00 88.56 195 GLN A O 1
ATOM 1408 N N . ALA A 1 196 ? 10.678 19.668 -3.845 1.00 89.12 196 ALA A N 1
ATOM 1409 C CA . ALA A 1 196 ? 10.887 20.135 -2.472 1.00 89.12 196 ALA A CA 1
ATOM 1410 C C . ALA A 1 196 ? 10.623 19.040 -1.423 1.00 89.12 196 ALA A C 1
ATOM 1412 O O . ALA A 1 196 ? 11.467 18.810 -0.562 1.00 89.12 196 ALA A O 1
ATOM 1413 N N . GLN A 1 197 ? 9.487 18.332 -1.521 1.00 94.25 197 GLN A N 1
ATOM 1414 C CA . GLN A 1 197 ? 9.059 17.310 -0.549 1.00 94.25 197 GLN A CA 1
ATOM 1415 C C . GLN A 1 197 ? 9.111 17.804 0.906 1.00 94.25 197 GLN A C 1
ATOM 1417 O O . GLN A 1 197 ? 9.581 17.099 1.792 1.00 94.25 197 GLN A O 1
ATOM 1422 N N . THR A 1 198 ? 8.617 19.016 1.163 1.00 94.88 198 THR A N 1
ATOM 1423 C CA . THR A 1 198 ? 8.856 19.791 2.397 1.00 94.88 198 THR A CA 1
ATOM 1424 C C . THR A 1 198 ? 8.562 19.045 3.709 1.00 94.88 198 THR A C 1
ATOM 1426 O O . THR A 1 198 ? 9.224 19.290 4.714 1.00 94.88 198 THR A O 1
ATOM 1429 N N . ASN A 1 199 ? 7.605 18.108 3.722 1.00 96.75 199 ASN A N 1
ATOM 1430 C CA . ASN A 1 199 ? 7.295 17.294 4.906 1.00 96.75 199 ASN A CA 1
ATOM 1431 C C . ASN A 1 199 ? 8.143 16.008 5.030 1.00 96.75 199 ASN A C 1
ATOM 1433 O O . ASN A 1 199 ? 8.215 15.439 6.119 1.00 96.75 199 ASN A O 1
ATOM 1437 N N . LEU A 1 200 ? 8.762 15.521 3.946 1.00 97.69 200 LEU A N 1
ATOM 1438 C CA . LEU A 1 200 ? 9.409 14.206 3.868 1.00 97.69 200 LEU A CA 1
ATOM 1439 C C . LEU A 1 200 ? 10.782 14.204 4.553 1.00 97.69 200 LEU A C 1
ATOM 1441 O O . LEU A 1 200 ? 11.835 14.289 3.928 1.00 97.69 200 LEU A O 1
ATOM 1445 N N . THR A 1 201 ? 10.746 14.081 5.871 1.00 97.06 201 THR A N 1
ATOM 1446 C CA . THR A 1 201 ? 11.917 14.044 6.753 1.00 97.06 201 THR A CA 1
ATOM 1447 C C . THR A 1 201 ? 12.063 12.667 7.412 1.00 97.06 201 THR A C 1
ATOM 1449 O O . THR A 1 201 ? 11.086 11.913 7.468 1.00 97.06 201 THR A O 1
ATOM 1452 N N . PRO A 1 202 ? 13.236 12.322 7.981 1.00 97.25 202 PRO A N 1
ATOM 1453 C CA . PRO A 1 202 ? 13.401 11.077 8.740 1.00 97.25 202 PRO A CA 1
ATOM 1454 C C . PRO A 1 202 ? 12.408 10.976 9.909 1.00 97.25 202 PRO A C 1
ATOM 1456 O O . PRO A 1 202 ? 11.816 9.923 10.141 1.00 97.25 202 PRO A O 1
ATOM 1459 N N . THR A 1 203 ? 12.143 12.100 10.584 1.00 94.25 203 THR A N 1
ATOM 1460 C CA . THR A 1 203 ? 11.141 12.220 11.654 1.00 94.25 203 THR A CA 1
ATOM 1461 C C . THR A 1 203 ? 9.723 11.940 11.151 1.00 94.25 203 THR A C 1
ATOM 1463 O O . THR A 1 203 ? 8.971 11.213 11.803 1.00 94.25 203 THR A O 1
ATOM 1466 N N . TRP A 1 204 ? 9.352 12.467 9.976 1.00 97.19 204 TRP A N 1
ATOM 1467 C CA . TRP A 1 204 ? 8.056 12.189 9.349 1.00 97.19 204 TRP A CA 1
ATOM 1468 C C . TRP A 1 204 ? 7.917 10.712 8.971 1.00 97.19 204 TRP A C 1
ATOM 1470 O O . TRP A 1 204 ? 6.878 10.113 9.247 1.00 97.19 204 TRP A O 1
ATOM 1480 N N . VAL A 1 205 ? 8.961 10.099 8.401 1.00 98.00 205 VAL A N 1
ATOM 1481 C CA . VAL A 1 205 ? 8.977 8.665 8.068 1.00 98.00 205 VAL A CA 1
ATOM 1482 C C . VAL A 1 205 ? 8.799 7.819 9.327 1.00 98.00 205 VAL A C 1
ATOM 1484 O O . VAL A 1 205 ? 7.901 6.977 9.372 1.00 98.00 205 VAL A O 1
ATOM 1487 N N . GLN A 1 206 ? 9.573 8.094 10.378 1.00 91.88 206 GLN A N 1
ATOM 1488 C CA . GLN A 1 206 ? 9.451 7.414 11.667 1.00 91.88 206 GLN A CA 1
ATOM 1489 C C . GLN A 1 206 ? 8.050 7.572 12.273 1.00 91.88 206 GLN A C 1
ATOM 1491 O O . GLN A 1 206 ? 7.442 6.582 12.677 1.00 91.88 206 GLN A O 1
ATOM 1496 N N . THR A 1 207 ? 7.492 8.786 12.285 1.00 88.12 207 THR A N 1
ATOM 1497 C CA . THR A 1 207 ? 6.156 9.043 12.853 1.00 88.12 207 THR A CA 1
ATOM 1498 C C . THR A 1 207 ? 5.057 8.316 12.080 1.00 88.12 207 THR A C 1
ATOM 1500 O O . THR A 1 207 ? 4.147 7.747 12.683 1.00 88.12 207 THR A O 1
ATOM 1503 N N . GLN A 1 208 ? 5.152 8.251 10.752 1.00 94.88 208 GLN A N 1
ATOM 1504 C CA . GLN A 1 208 ? 4.195 7.522 9.919 1.00 94.88 208 GLN A CA 1
ATOM 1505 C C . GLN A 1 208 ? 4.267 6.011 10.164 1.00 94.88 208 GLN A C 1
ATOM 1507 O O . GLN A 1 208 ? 3.238 5.380 10.411 1.00 94.88 208 GLN A O 1
ATOM 1512 N N . LEU A 1 209 ? 5.468 5.430 10.173 1.00 89.12 209 LEU A N 1
ATOM 1513 C CA . LEU A 1 209 ? 5.645 4.000 10.432 1.00 89.12 209 LEU A CA 1
ATOM 1514 C C . LEU A 1 209 ? 5.200 3.618 11.857 1.00 89.12 209 LEU A C 1
ATOM 1516 O O . LEU A 1 209 ? 4.501 2.619 12.032 1.00 89.12 209 LEU A O 1
ATOM 1520 N N . ALA A 1 210 ? 5.523 4.440 12.862 1.00 82.31 210 ALA A N 1
ATOM 1521 C CA . ALA A 1 210 ? 5.119 4.236 14.255 1.00 82.31 210 ALA A CA 1
ATOM 1522 C C . ALA A 1 210 ? 3.602 4.395 14.481 1.00 82.31 210 ALA A C 1
ATOM 1524 O O . ALA A 1 210 ? 3.022 3.681 15.298 1.00 82.31 210 ALA A O 1
ATOM 1525 N N . THR A 1 211 ? 2.932 5.280 13.734 1.00 78.38 211 THR A N 1
ATOM 1526 C CA . THR A 1 211 ? 1.459 5.413 13.757 1.00 78.38 211 THR A CA 1
ATOM 1527 C C . THR A 1 211 ? 0.734 4.347 12.923 1.00 78.38 211 THR A C 1
ATOM 1529 O O . THR A 1 211 ? -0.495 4.263 12.962 1.00 78.38 211 THR A O 1
ATOM 1532 N N . GLY A 1 212 ? 1.471 3.473 12.228 1.00 81.31 212 GLY A N 1
ATOM 1533 C CA . GLY A 1 212 ? 0.928 2.320 11.510 1.00 81.31 212 GLY A CA 1
ATOM 1534 C C . GLY A 1 212 ? 0.586 2.571 10.040 1.00 81.31 212 GLY A C 1
ATOM 1535 O O . GLY A 1 212 ? -0.088 1.734 9.432 1.00 81.31 212 GLY A O 1
ATOM 1536 N N . TRP A 1 213 ? 1.050 3.678 9.452 1.00 92.88 213 TRP A N 1
ATOM 1537 C CA . TRP A 1 213 ? 1.083 3.821 7.997 1.00 92.88 213 TRP A CA 1
ATOM 1538 C C . TRP A 1 213 ? 2.106 2.866 7.385 1.00 92.88 213 TRP A C 1
ATOM 1540 O O . TRP A 1 213 ? 3.190 2.635 7.922 1.00 92.88 213 TRP A O 1
ATOM 1550 N N . ARG A 1 214 ? 1.778 2.343 6.206 1.00 94.81 214 ARG A N 1
ATOM 1551 C CA . ARG A 1 214 ? 2.745 1.728 5.299 1.00 94.81 214 ARG A CA 1
ATOM 1552 C C . ARG A 1 214 ? 3.202 2.776 4.294 1.00 94.81 214 ARG A C 1
ATOM 1554 O O . ARG A 1 214 ? 2.388 3.547 3.795 1.00 94.81 214 ARG A O 1
ATOM 1561 N N . LEU A 1 215 ? 4.494 2.820 4.007 1.00 98.19 215 LEU A N 1
ATOM 1562 C CA . LEU A 1 215 ? 5.051 3.732 3.015 1.00 98.19 215 LEU A CA 1
ATOM 1563 C C . LEU A 1 215 ? 5.334 2.943 1.740 1.00 98.19 215 LEU A C 1
ATOM 1565 O O . LEU A 1 215 ? 5.757 1.789 1.807 1.00 98.19 215 LEU A O 1
ATOM 1569 N N . LEU A 1 216 ? 5.121 3.577 0.591 1.00 98.62 216 LEU A N 1
ATOM 1570 C CA . LEU A 1 216 ? 5.541 3.084 -0.717 1.00 98.62 216 LEU A CA 1
ATOM 1571 C C . LEU A 1 216 ? 6.605 4.067 -1.237 1.00 98.62 216 LEU A C 1
ATOM 1573 O O . LEU A 1 216 ? 6.250 5.116 -1.774 1.00 98.62 216 LEU A O 1
ATOM 1577 N N . PRO A 1 217 ? 7.905 3.805 -1.004 1.00 98.44 217 PRO A N 1
ATOM 1578 C CA . PRO A 1 217 ? 8.991 4.652 -1.487 1.00 98.44 217 PRO A CA 1
ATOM 1579 C C . PRO A 1 217 ? 9.068 4.622 -3.013 1.00 98.44 217 PRO A C 1
ATOM 1581 O O . PRO A 1 217 ? 9.375 3.579 -3.589 1.00 98.44 217 PRO A O 1
ATOM 1584 N N . ILE A 1 218 ? 8.805 5.759 -3.657 1.00 98.88 218 ILE A N 1
ATOM 1585 C CA . ILE A 1 218 ? 8.847 5.928 -5.113 1.00 98.88 218 ILE A CA 1
ATOM 1586 C C . ILE A 1 218 ? 10.147 6.635 -5.513 1.00 98.88 218 ILE A C 1
ATOM 1588 O O . ILE A 1 218 ? 10.591 7.595 -4.872 1.00 98.88 218 ILE A O 1
ATOM 1592 N N . HIS A 1 219 ? 10.742 6.173 -6.606 1.00 98.69 219 HIS A N 1
ATOM 1593 C CA . HIS A 1 219 ? 11.869 6.801 -7.279 1.00 98.69 219 HIS A CA 1
ATOM 1594 C C . HIS A 1 219 ? 11.504 7.069 -8.749 1.00 98.69 219 HIS A C 1
ATOM 1596 O O . HIS A 1 219 ? 11.287 6.120 -9.500 1.00 98.69 219 HIS A O 1
ATOM 1602 N N . LEU A 1 220 ? 11.452 8.344 -9.160 1.00 97.94 220 LEU A N 1
ATOM 1603 C CA . LEU A 1 220 ? 11.104 8.763 -10.529 1.00 97.94 220 LEU A CA 1
ATOM 1604 C C . LEU A 1 220 ? 12.348 9.323 -11.236 1.00 97.94 220 LEU A C 1
ATOM 1606 O O . LEU A 1 220 ? 12.669 10.513 -11.147 1.00 97.94 220 LEU A O 1
ATOM 1610 N N . GLY A 1 221 ? 13.071 8.420 -11.893 1.00 97.06 221 GLY A N 1
ATOM 1611 C CA . GLY A 1 221 ? 14.337 8.676 -12.579 1.00 97.06 221 GLY A CA 1
ATOM 1612 C C . GLY A 1 221 ? 14.229 8.634 -14.109 1.00 97.06 221 GLY A C 1
ATOM 1613 O O . GLY A 1 221 ? 13.157 8.903 -14.653 1.00 97.06 221 GLY A O 1
ATOM 1614 N N . ALA A 1 222 ? 15.322 8.275 -14.787 1.00 98.25 222 ALA A N 1
ATOM 1615 C CA . ALA A 1 222 ? 15.458 8.115 -16.239 1.00 98.25 222 ALA A CA 1
ATOM 1616 C C . ALA A 1 222 ? 14.301 7.347 -16.919 1.00 98.25 222 ALA A C 1
ATOM 1618 O O . ALA A 1 222 ? 14.073 6.162 -16.675 1.00 98.25 222 ALA A O 1
ATOM 1619 N N . GLN A 1 223 ? 13.598 7.991 -17.855 1.00 98.62 223 GLN A N 1
ATOM 1620 C CA . GLN A 1 223 ? 12.375 7.428 -18.446 1.00 98.62 223 GLN A CA 1
ATOM 1621 C C . GLN A 1 223 ? 12.600 6.666 -19.759 1.00 98.62 223 GLN A C 1
ATOM 1623 O O . GLN A 1 223 ? 13.642 6.774 -20.404 1.00 98.62 223 GLN A O 1
ATOM 1628 N N . ALA A 1 224 ? 11.607 5.873 -20.175 1.00 98.56 224 ALA A N 1
ATOM 1629 C CA . ALA A 1 224 ? 11.686 5.028 -21.369 1.00 98.56 224 ALA A CA 1
ATOM 1630 C C . ALA A 1 224 ? 12.146 5.803 -22.620 1.00 98.56 224 ALA A C 1
ATOM 1632 O O . ALA A 1 224 ? 11.676 6.908 -22.891 1.00 98.56 224 ALA A O 1
ATOM 1633 N N . SER A 1 225 ? 13.025 5.199 -23.427 1.00 98.44 225 SER A N 1
ATOM 1634 C CA . SER A 1 225 ? 13.734 5.880 -24.526 1.00 98.44 225 SER A CA 1
ATOM 1635 C C . SER A 1 225 ? 12.823 6.545 -25.568 1.00 98.44 225 SER A C 1
ATOM 1637 O O . SER A 1 225 ? 13.214 7.514 -26.216 1.00 98.44 225 SER A O 1
ATOM 1639 N N . CYS A 1 226 ? 11.612 6.010 -25.733 1.00 98.06 226 CYS A N 1
ATOM 1640 C CA . CYS A 1 226 ? 10.567 6.472 -26.641 1.00 98.06 226 CYS A CA 1
ATOM 1641 C C . CYS A 1 226 ? 9.519 7.383 -25.973 1.00 98.06 226 CYS A C 1
ATOM 1643 O O . CYS A 1 226 ? 8.429 7.562 -26.517 1.00 98.06 226 CYS A O 1
ATOM 1645 N N . THR A 1 227 ? 9.812 7.945 -24.795 1.00 95.88 227 THR A N 1
ATOM 1646 C CA . THR A 1 227 ? 8.956 8.956 -24.164 1.00 95.88 227 THR A CA 1
ATOM 1647 C C . THR A 1 227 ? 8.817 10.187 -25.059 1.00 95.88 227 THR A C 1
ATOM 1649 O O . THR A 1 227 ? 9.797 10.709 -25.590 1.00 95.88 227 THR A O 1
ATOM 1652 N N . THR A 1 228 ? 7.587 10.674 -25.213 1.00 93.88 228 THR A N 1
ATOM 1653 C CA . THR A 1 228 ? 7.258 11.919 -25.929 1.00 93.88 228 THR A CA 1
ATOM 1654 C C . THR A 1 228 ? 7.000 13.088 -24.979 1.00 93.88 228 THR A C 1
ATOM 1656 O O . THR A 1 228 ? 6.870 14.227 -25.418 1.00 93.88 228 THR A O 1
ATOM 1659 N N . ARG A 1 229 ? 6.939 12.843 -23.662 1.00 93.81 229 ARG A N 1
ATOM 1660 C CA . ARG A 1 229 ? 6.643 13.883 -22.670 1.00 93.81 229 ARG A CA 1
ATOM 1661 C C . ARG A 1 229 ? 7.845 14.818 -22.529 1.00 93.81 229 ARG A C 1
ATOM 1663 O O . ARG A 1 229 ? 8.940 14.359 -22.213 1.00 93.81 229 ARG A O 1
ATOM 1670 N N . ALA A 1 230 ? 7.643 16.122 -22.736 1.00 93.88 230 ALA A N 1
ATOM 1671 C CA . ALA A 1 230 ? 8.718 17.123 -22.734 1.00 93.88 230 ALA A CA 1
ATOM 1672 C C . ALA A 1 230 ? 9.559 17.091 -21.443 1.00 93.88 230 ALA A C 1
ATOM 1674 O O . ALA A 1 230 ? 10.785 17.022 -21.503 1.00 93.88 230 ALA A O 1
ATOM 1675 N N . ARG A 1 231 ? 8.896 17.008 -20.279 1.00 91.19 231 ARG A N 1
ATOM 1676 C CA . ARG A 1 231 ? 9.541 16.937 -18.953 1.00 91.19 231 ARG A CA 1
ATOM 1677 C C . ARG A 1 231 ? 10.461 15.724 -18.732 1.00 91.19 231 ARG A C 1
ATOM 1679 O O . ARG A 1 231 ? 11.182 15.705 -17.744 1.00 91.19 231 ARG A O 1
ATOM 1686 N N . TYR A 1 232 ? 10.425 14.725 -19.617 1.00 95.12 232 TYR A N 1
ATOM 1687 C CA . TYR A 1 232 ? 11.226 13.497 -19.545 1.00 95.12 232 TYR A CA 1
ATOM 1688 C C . TYR A 1 232 ? 12.271 13.388 -20.670 1.00 95.12 232 TYR A C 1
ATOM 1690 O O . TYR A 1 232 ? 12.892 12.343 -20.823 1.00 95.12 232 TYR A O 1
ATOM 1698 N N . GLN A 1 233 ? 12.481 14.430 -21.485 1.00 92.75 233 GLN A N 1
ATOM 1699 C CA . GLN A 1 233 ? 13.457 14.362 -22.585 1.00 92.75 233 GLN A CA 1
ATOM 1700 C C . GLN A 1 233 ? 14.916 14.431 -22.122 1.00 92.75 233 GLN A C 1
ATOM 1702 O O . GLN A 1 233 ? 15.784 13.904 -22.817 1.00 92.75 233 GLN A O 1
ATOM 1707 N N . ASN A 1 234 ? 15.173 15.053 -20.969 1.00 90.62 234 ASN A N 1
ATOM 1708 C CA . ASN A 1 234 ? 16.524 15.350 -20.487 1.00 90.62 234 ASN A CA 1
ATOM 1709 C C . ASN A 1 234 ? 17.209 14.160 -19.798 1.00 90.62 234 ASN A C 1
ATOM 1711 O O . ASN A 1 234 ? 18.429 14.169 -19.674 1.00 90.62 234 ASN A O 1
ATOM 1715 N N . ASP A 1 235 ? 16.453 13.142 -19.375 1.00 95.44 235 ASP A N 1
ATOM 1716 C CA . ASP A 1 235 ? 17.011 11.902 -18.834 1.00 95.44 235 ASP A CA 1
ATOM 1717 C C . ASP A 1 235 ? 16.185 10.695 -19.303 1.00 95.44 235 ASP A C 1
ATOM 1719 O O . ASP A 1 235 ? 15.013 10.518 -18.950 1.00 95.44 235 ASP A O 1
ATOM 1723 N N . LYS A 1 236 ? 16.802 9.897 -20.178 1.00 98.25 236 LYS A N 1
ATOM 1724 C CA . LYS A 1 236 ? 16.172 8.786 -20.892 1.00 98.25 236 LYS A CA 1
ATOM 1725 C C . LYS A 1 236 ? 17.051 7.547 -20.848 1.00 98.25 236 LYS A C 1
ATOM 1727 O O . LYS A 1 236 ? 18.258 7.608 -21.086 1.00 98.25 236 LYS A O 1
ATOM 1732 N N . ILE A 1 237 ? 16.419 6.399 -20.636 1.00 98.75 237 ILE A N 1
ATOM 1733 C CA . ILE A 1 237 ? 17.025 5.075 -20.775 1.00 98.75 237 ILE A CA 1
ATOM 1734 C C . ILE A 1 237 ? 17.600 4.946 -22.193 1.00 98.75 237 ILE A C 1
ATOM 1736 O O . ILE A 1 237 ? 16.896 5.182 -23.176 1.00 98.75 237 ILE A O 1
ATOM 1740 N N . SER A 1 238 ? 18.869 4.561 -22.318 1.00 98.62 238 SER A N 1
ATOM 1741 C CA . SER A 1 238 ? 19.516 4.402 -23.622 1.00 98.62 238 SER A CA 1
ATOM 1742 C C . SER A 1 238 ? 18.878 3.268 -24.430 1.00 98.62 238 SER A C 1
ATOM 1744 O O . SER A 1 238 ? 18.735 2.145 -23.948 1.00 98.62 238 SER A O 1
ATOM 1746 N N . ALA A 1 239 ? 18.514 3.553 -25.682 1.00 98.38 239 ALA A N 1
ATOM 1747 C CA . ALA A 1 239 ? 17.969 2.573 -26.625 1.00 98.38 239 ALA A CA 1
ATOM 1748 C C . ALA A 1 239 ? 19.042 1.703 -27.309 1.00 98.38 239 ALA A C 1
ATOM 1750 O O . ALA A 1 239 ? 18.688 0.827 -28.096 1.00 98.38 239 ALA A O 1
ATOM 1751 N N . ASP A 1 240 ? 20.326 1.963 -27.045 1.00 98.06 240 ASP A N 1
ATOM 1752 C CA . ASP A 1 240 ? 21.457 1.260 -27.651 1.00 98.06 240 ASP A CA 1
ATOM 1753 C C . ASP A 1 240 ? 21.454 -0.237 -27.272 1.00 98.06 240 ASP A C 1
ATOM 1755 O O . ASP A 1 240 ? 21.568 -0.554 -26.084 1.00 98.06 240 ASP A O 1
ATOM 1759 N N . PRO A 1 241 ? 21.343 -1.172 -28.239 1.00 97.50 241 PRO A N 1
ATOM 1760 C CA . PRO A 1 241 ? 21.352 -2.608 -27.973 1.00 97.50 241 PRO A CA 1
ATOM 1761 C C . PRO A 1 241 ? 22.742 -3.165 -27.629 1.00 97.50 241 PRO A C 1
ATOM 1763 O O . PRO A 1 241 ? 22.831 -4.322 -27.205 1.00 97.50 241 PRO A O 1
ATOM 1766 N N . THR A 1 242 ? 23.819 -2.386 -27.788 1.00 97.25 242 THR A N 1
ATOM 1767 C CA . THR A 1 242 ? 25.212 -2.834 -27.634 1.00 97.25 242 THR A CA 1
ATOM 1768 C C . THR A 1 242 ? 25.444 -3.564 -26.311 1.00 97.25 242 THR A C 1
ATOM 1770 O O . THR A 1 242 ? 25.017 -3.136 -25.231 1.00 97.25 242 THR A O 1
ATOM 1773 N N . ASN A 1 243 ? 26.115 -4.719 -26.400 1.00 93.31 243 ASN A N 1
ATOM 1774 C CA . ASN A 1 243 ? 26.384 -5.621 -25.278 1.00 93.31 243 ASN A CA 1
ATOM 1775 C C . ASN A 1 243 ? 25.116 -5.967 -24.461 1.00 93.31 243 ASN A C 1
ATOM 1777 O O . ASN A 1 243 ? 25.154 -6.036 -23.227 1.00 93.31 243 ASN A O 1
ATOM 1781 N N . ALA A 1 244 ? 23.995 -6.180 -25.166 1.00 91.12 244 ALA A N 1
ATOM 1782 C CA . ALA A 1 244 ? 22.640 -6.437 -24.662 1.00 91.12 244 ALA A CA 1
ATOM 1783 C C . ALA A 1 244 ? 22.058 -5.297 -23.799 1.00 91.12 244 ALA A C 1
ATOM 1785 O O . ALA A 1 244 ? 21.567 -5.522 -22.690 1.00 91.12 244 ALA A O 1
ATOM 1786 N N . TYR A 1 245 ? 22.114 -4.067 -24.314 1.00 97.31 245 TYR A N 1
ATOM 1787 C CA . TYR A 1 245 ? 21.691 -2.830 -23.640 1.00 97.31 245 TYR A CA 1
ATOM 1788 C C . TYR A 1 245 ? 22.541 -2.475 -22.408 1.00 97.31 245 TYR A C 1
ATOM 1790 O O . TYR A 1 245 ? 22.029 -2.140 -21.336 1.00 97.31 245 TYR A O 1
ATOM 1798 N N . ALA A 1 246 ? 23.871 -2.542 -22.536 1.00 97.44 246 ALA A N 1
ATOM 1799 C CA . ALA A 1 246 ? 24.799 -2.285 -21.430 1.00 97.44 246 ALA A CA 1
ATOM 1800 C C . ALA A 1 246 ? 24.661 -0.881 -20.805 1.00 97.44 246 ALA A C 1
ATOM 1802 O O . ALA A 1 246 ? 24.798 -0.745 -19.583 1.00 97.44 246 ALA A O 1
ATOM 1803 N N . ALA A 1 247 ? 24.337 0.136 -21.611 1.00 98.00 247 ALA A N 1
ATOM 1804 C CA . ALA A 1 247 ? 24.056 1.494 -21.144 1.00 98.00 247 ALA A CA 1
ATOM 1805 C C . ALA A 1 247 ? 22.790 1.546 -20.265 1.00 98.00 247 ALA A C 1
ATOM 1807 O O . ALA A 1 247 ? 22.873 1.947 -19.103 1.00 98.00 247 ALA A O 1
ATOM 1808 N N . ALA A 1 248 ? 21.660 1.021 -20.755 1.00 98.44 248 ALA A N 1
ATOM 1809 C CA . ALA A 1 248 ? 20.403 0.937 -20.002 1.00 98.44 248 ALA A CA 1
ATOM 1810 C C . ALA A 1 248 ? 20.561 0.156 -18.686 1.00 98.44 248 ALA A C 1
ATOM 1812 O O . ALA A 1 248 ? 20.119 0.603 -17.627 1.00 98.44 248 ALA A O 1
ATOM 1813 N N . ARG A 1 249 ? 21.284 -0.976 -18.713 1.00 98.38 249 ARG A N 1
ATOM 1814 C CA . ARG A 1 249 ? 21.624 -1.718 -17.488 1.00 98.38 249 ARG A CA 1
ATOM 1815 C C . ARG A 1 249 ? 22.450 -0.882 -16.510 1.00 98.38 249 ARG A C 1
ATOM 1817 O O . ARG A 1 249 ? 22.401 -1.138 -15.313 1.00 98.38 249 ARG A O 1
ATOM 1824 N N . THR A 1 250 ? 23.280 0.042 -16.984 1.00 98.25 250 THR A N 1
ATOM 1825 C CA . THR A 1 250 ? 24.123 0.888 -16.122 1.00 98.25 250 THR A CA 1
ATOM 1826 C C . THR A 1 250 ? 23.316 2.005 -15.481 1.00 98.25 250 THR A C 1
ATOM 1828 O O . THR A 1 250 ? 23.407 2.162 -14.266 1.00 98.25 250 THR A O 1
ATOM 1831 N N . GLN A 1 251 ? 22.432 2.660 -16.236 1.00 98.69 251 GLN A N 1
ATOM 1832 C CA . GLN A 1 251 ? 21.460 3.606 -15.682 1.00 98.69 251 GLN A CA 1
ATOM 1833 C C . GLN A 1 251 ? 20.612 2.939 -14.580 1.00 98.69 251 GLN A C 1
ATOM 1835 O O . GLN A 1 251 ? 20.584 3.434 -13.459 1.00 98.69 251 GLN A O 1
ATOM 1840 N N . GLY A 1 252 ? 20.057 1.743 -14.826 1.00 98.31 252 GLY A N 1
ATOM 1841 C CA . GLY A 1 252 ? 19.242 1.028 -13.829 1.00 98.31 252 GLY A CA 1
ATOM 1842 C C . GLY A 1 252 ? 19.976 0.683 -12.523 1.00 98.31 252 GLY A C 1
ATOM 1843 O O . GLY A 1 252 ? 19.372 0.716 -11.452 1.00 98.31 252 GLY A O 1
ATOM 1844 N N . ARG A 1 253 ? 21.292 0.406 -12.569 1.00 98.69 253 ARG A N 1
ATOM 1845 C CA . ARG A 1 253 ? 22.104 0.230 -11.344 1.00 98.69 253 ARG A CA 1
ATOM 1846 C C . ARG A 1 253 ? 22.348 1.555 -10.623 1.00 98.69 253 ARG A C 1
ATOM 1848 O O . ARG A 1 253 ? 22.294 1.591 -9.397 1.00 98.69 253 ARG A O 1
ATOM 1855 N N . ASN A 1 254 ? 22.634 2.622 -11.364 1.00 97.94 254 ASN A N 1
ATOM 1856 C CA . ASN A 1 254 ? 22.919 3.934 -10.785 1.00 97.94 254 ASN A CA 1
ATOM 1857 C C . ASN A 1 254 ? 21.695 4.479 -10.039 1.00 97.94 254 ASN A C 1
ATOM 1859 O O . ASN A 1 254 ? 21.818 4.915 -8.898 1.00 97.94 254 ASN A O 1
ATOM 1863 N N . GLU A 1 255 ? 20.512 4.344 -10.629 1.00 98.75 255 GLU A N 1
ATOM 1864 C CA . GLU A 1 255 ? 19.251 4.781 -10.028 1.00 98.75 255 GLU A CA 1
ATOM 1865 C C . GLU A 1 255 ? 18.918 4.005 -8.749 1.00 98.75 255 GLU A C 1
ATOM 1867 O O . GLU A 1 255 ? 18.531 4.600 -7.745 1.00 98.75 255 GLU A O 1
ATOM 1872 N N . ALA A 1 256 ? 19.168 2.690 -8.719 1.00 98.38 256 ALA A N 1
ATOM 1873 C CA . ALA A 1 256 ? 19.020 1.889 -7.501 1.00 98.38 256 ALA A CA 1
ATOM 1874 C C . ALA A 1 256 ? 19.976 2.344 -6.381 1.00 98.38 256 ALA A C 1
ATOM 1876 O O . ALA A 1 256 ? 19.586 2.368 -5.212 1.00 98.38 256 ALA A O 1
ATOM 1877 N N . ASN A 1 257 ? 21.200 2.770 -6.720 1.00 98.12 257 ASN A N 1
ATOM 1878 C CA . ASN A 1 257 ? 22.127 3.361 -5.749 1.00 98.12 257 ASN A CA 1
ATOM 1879 C C . ASN A 1 257 ? 21.598 4.705 -5.208 1.00 98.12 257 ASN A C 1
ATOM 1881 O O . ASN A 1 257 ? 21.652 4.938 -3.998 1.00 98.12 257 ASN A O 1
ATOM 1885 N N . VAL A 1 258 ? 21.057 5.573 -6.074 1.00 98.62 258 VAL A N 1
ATOM 1886 C CA . VAL A 1 258 ? 20.444 6.859 -5.682 1.00 98.62 258 VAL A CA 1
ATOM 1887 C C . VAL A 1 258 ? 19.239 6.628 -4.767 1.00 98.62 258 VAL A C 1
ATOM 1889 O O . VAL A 1 258 ? 19.152 7.227 -3.695 1.00 98.62 258 VAL A O 1
ATOM 1892 N N . ALA A 1 259 ? 18.341 5.717 -5.145 1.00 98.75 259 ALA A N 1
ATOM 1893 C CA . ALA A 1 259 ? 17.131 5.415 -4.391 1.00 98.75 259 ALA A CA 1
ATOM 1894 C C . ALA A 1 259 ? 17.430 4.818 -3.008 1.00 98.75 259 ALA A C 1
ATOM 1896 O O . ALA A 1 259 ? 16.839 5.242 -2.017 1.00 98.75 259 ALA A O 1
ATOM 1897 N N . VAL A 1 260 ? 18.390 3.891 -2.909 1.00 98.50 260 VAL A N 1
ATOM 1898 C CA . VAL A 1 260 ? 18.827 3.330 -1.619 1.00 98.50 260 VAL A CA 1
ATOM 1899 C C . VAL A 1 260 ? 19.552 4.366 -0.760 1.00 98.50 260 VAL A C 1
ATOM 1901 O O . VAL A 1 260 ? 19.402 4.353 0.460 1.00 98.50 260 VAL A O 1
ATOM 1904 N N . THR A 1 261 ? 20.299 5.294 -1.362 1.00 98.12 261 THR A N 1
ATOM 1905 C CA . THR A 1 261 ? 20.927 6.397 -0.616 1.00 98.12 261 THR A CA 1
ATOM 1906 C C . THR A 1 261 ? 19.862 7.309 -0.002 1.00 98.12 261 THR A C 1
ATOM 1908 O O . THR A 1 261 ? 19.913 7.591 1.193 1.00 98.12 261 THR A O 1
ATOM 1911 N N . ALA A 1 262 ? 18.838 7.687 -0.773 1.00 98.38 262 ALA A N 1
ATOM 1912 C CA . ALA A 1 262 ? 17.702 8.451 -0.259 1.00 98.38 262 ALA A CA 1
ATOM 1913 C C . ALA A 1 262 ? 16.907 7.681 0.815 1.00 98.38 262 ALA A C 1
ATOM 1915 O O . ALA A 1 262 ? 16.569 8.253 1.850 1.00 98.38 262 ALA A O 1
ATOM 1916 N N . ALA A 1 263 ? 16.677 6.377 0.620 1.00 98.38 263 ALA A N 1
ATOM 1917 C CA . ALA A 1 263 ? 15.999 5.521 1.593 1.00 98.38 263 ALA A CA 1
ATOM 1918 C C . ALA A 1 263 ? 16.742 5.489 2.937 1.00 98.38 263 ALA A C 1
ATOM 1920 O O . ALA A 1 263 ? 16.137 5.734 3.980 1.00 98.38 263 ALA A O 1
ATOM 1921 N N . ARG A 1 264 ? 18.062 5.269 2.915 1.00 97.50 264 ARG A N 1
ATOM 1922 C CA . ARG A 1 264 ? 18.912 5.286 4.117 1.00 97.50 264 ARG A CA 1
ATOM 1923 C C . ARG A 1 264 ? 18.896 6.650 4.805 1.00 97.50 264 ARG A C 1
ATOM 1925 O O . ARG A 1 264 ? 18.714 6.697 6.018 1.00 97.50 264 ARG A O 1
ATOM 1932 N N . ASN A 1 265 ? 18.997 7.740 4.044 1.00 96.81 265 ASN A N 1
ATOM 1933 C CA . ASN A 1 265 ? 18.950 9.103 4.584 1.00 96.81 265 ASN A CA 1
ATOM 1934 C C . ASN A 1 265 ? 17.603 9.431 5.256 1.00 96.81 265 ASN A C 1
ATOM 1936 O O . ASN A 1 265 ? 17.583 10.174 6.230 1.00 96.81 265 ASN A O 1
ATOM 1940 N N . LEU A 1 266 ? 16.493 8.852 4.782 1.00 97.31 266 LEU A N 1
ATOM 1941 C CA . LEU A 1 266 ? 15.164 8.960 5.401 1.00 97.31 266 LEU A CA 1
ATOM 1942 C C . LEU A 1 266 ? 14.895 7.932 6.519 1.00 97.31 266 LEU A C 1
ATOM 1944 O O . LEU A 1 266 ? 13.802 7.918 7.082 1.00 97.31 266 LEU A O 1
ATOM 1948 N N . GLY A 1 267 ? 15.847 7.054 6.844 1.00 96.00 267 GLY A N 1
ATOM 1949 C CA . GLY A 1 267 ? 15.646 5.983 7.826 1.00 96.00 267 GLY A CA 1
ATOM 1950 C C . GLY A 1 267 ? 14.714 4.857 7.352 1.00 96.00 267 GLY A C 1
ATOM 1951 O O . GLY A 1 267 ? 14.157 4.135 8.179 1.00 96.00 267 GLY A O 1
ATOM 1952 N N . ILE A 1 268 ? 14.521 4.693 6.041 1.00 96.56 268 ILE A N 1
ATOM 1953 C CA . ILE A 1 268 ? 13.805 3.558 5.445 1.00 96.56 268 ILE A CA 1
ATOM 1954 C C . ILE A 1 268 ? 14.768 2.364 5.410 1.00 96.56 268 ILE A C 1
ATOM 1956 O O . ILE A 1 268 ? 15.706 2.305 4.608 1.00 96.56 268 ILE A O 1
ATOM 1960 N N . VAL A 1 269 ? 14.539 1.419 6.321 1.00 93.50 269 VAL A N 1
ATOM 1961 C CA . VAL A 1 269 ? 15.420 0.271 6.578 1.00 93.50 269 VAL A CA 1
ATOM 1962 C C . VAL A 1 269 ? 15.517 -0.694 5.394 1.00 93.50 269 VAL A C 1
ATOM 1964 O O . VAL A 1 269 ? 14.619 -0.758 4.550 1.00 93.50 269 VAL A O 1
ATOM 1967 N N . ALA A 1 270 ? 16.594 -1.485 5.364 1.00 92.19 270 ALA A N 1
ATOM 1968 C CA . ALA A 1 270 ? 16.739 -2.630 4.464 1.00 92.19 270 ALA A CA 1
ATOM 1969 C C . ALA A 1 270 ? 15.545 -3.603 4.579 1.00 92.19 270 ALA A C 1
ATOM 1971 O O . ALA A 1 270 ? 14.765 -3.543 5.525 1.00 92.19 270 ALA A O 1
ATOM 1972 N N . GLN A 1 271 ? 15.377 -4.480 3.589 1.00 91.69 271 GLN A N 1
ATOM 1973 C CA . GLN A 1 271 ? 14.186 -5.308 3.335 1.00 91.69 271 GLN A CA 1
ATOM 1974 C C . GLN A 1 271 ? 12.908 -4.518 2.989 1.00 91.69 271 GLN A C 1
ATOM 1976 O O . GLN A 1 271 ? 11.933 -5.116 2.535 1.00 91.69 271 GLN A O 1
ATOM 1981 N N . SER A 1 272 ? 12.894 -3.186 3.126 1.00 96.62 272 SER A N 1
ATOM 1982 C CA . SER A 1 272 ? 11.810 -2.357 2.585 1.00 96.62 272 SER A CA 1
ATOM 1983 C C . SER A 1 272 ? 11.769 -2.440 1.059 1.00 96.62 272 SER A C 1
ATOM 1985 O O . SER A 1 272 ? 12.783 -2.689 0.401 1.00 96.62 272 SER A O 1
ATOM 1987 N N . THR A 1 273 ? 10.586 -2.226 0.488 1.00 98.38 273 THR A N 1
ATOM 1988 C CA . THR A 1 273 ? 10.407 -2.180 -0.969 1.00 98.38 273 THR A CA 1
ATOM 1989 C C . THR A 1 273 ? 10.680 -0.775 -1.486 1.00 98.38 273 THR A C 1
ATOM 1991 O O . THR A 1 273 ? 10.243 0.190 -0.867 1.00 98.38 273 THR A O 1
ATOM 1994 N N . ILE A 1 274 ? 11.371 -0.650 -2.618 1.00 98.81 274 ILE A N 1
ATOM 1995 C CA . ILE A 1 274 ? 11.519 0.620 -3.341 1.00 98.81 274 ILE A CA 1
ATOM 1996 C C . ILE A 1 274 ? 10.956 0.436 -4.749 1.00 98.81 274 ILE A C 1
ATOM 1998 O O . ILE A 1 274 ? 11.340 -0.492 -5.459 1.00 98.81 274 ILE A O 1
ATOM 2002 N N . TYR A 1 275 ? 10.045 1.322 -5.144 1.00 98.88 275 TYR A N 1
ATOM 2003 C CA . TYR A 1 275 ? 9.352 1.293 -6.424 1.00 98.88 275 TYR A CA 1
ATOM 2004 C C . TYR A 1 275 ? 10.038 2.209 -7.435 1.00 98.88 275 TYR A C 1
ATOM 2006 O O . TYR A 1 275 ? 10.138 3.416 -7.209 1.00 98.88 275 TYR A O 1
ATOM 2014 N N . TYR A 1 276 ? 10.476 1.647 -8.563 1.00 98.88 276 TYR A N 1
ATOM 2015 C CA . TYR A 1 276 ? 10.836 2.458 -9.725 1.00 98.88 276 TYR A CA 1
ATOM 2016 C C . TYR A 1 276 ? 9.571 2.946 -10.423 1.00 98.88 276 TYR A C 1
ATOM 2018 O O . TYR A 1 276 ? 8.733 2.122 -10.779 1.00 98.88 276 TYR A O 1
ATOM 2026 N N . ASP A 1 277 ? 9.446 4.246 -10.658 1.00 98.75 277 ASP A N 1
ATOM 2027 C CA . ASP A 1 277 ? 8.388 4.824 -11.484 1.00 98.75 277 ASP A CA 1
ATOM 2028 C C . ASP A 1 277 ? 8.864 4.906 -12.942 1.00 98.75 277 ASP A C 1
ATOM 2030 O O . ASP A 1 277 ? 9.688 5.754 -13.299 1.00 98.75 277 ASP A O 1
ATOM 2034 N N . LEU A 1 278 ? 8.380 3.976 -13.775 1.00 98.81 278 LEU A N 1
ATOM 2035 C CA . LEU A 1 278 ? 8.563 4.005 -15.224 1.00 98.81 278 LEU A CA 1
ATOM 2036 C C . LEU A 1 278 ? 7.226 4.322 -15.897 1.00 98.81 278 LEU A C 1
ATOM 2038 O O . LEU A 1 278 ? 6.358 3.461 -16.049 1.00 98.81 278 LEU A O 1
ATOM 2042 N N . GLU A 1 279 ? 7.085 5.556 -16.349 1.00 97.69 279 GLU A N 1
ATOM 2043 C CA . GLU A 1 279 ? 5.860 6.122 -16.905 1.00 97.69 279 GLU A CA 1
ATOM 2044 C C . GLU A 1 279 ? 5.385 5.448 -18.199 1.00 97.69 279 GLU A C 1
ATOM 2046 O O . GLU A 1 279 ? 6.123 4.734 -18.876 1.00 97.69 279 GLU A O 1
ATOM 2051 N N . ALA A 1 280 ? 4.125 5.688 -18.574 1.00 97.00 280 ALA A N 1
ATOM 2052 C CA . ALA A 1 280 ? 3.525 5.089 -19.769 1.00 97.00 280 ALA A CA 1
ATOM 2053 C C . ALA A 1 280 ? 4.341 5.373 -21.053 1.00 97.00 280 ALA A C 1
ATOM 2055 O O . ALA A 1 280 ? 4.576 6.533 -21.404 1.00 97.00 280 ALA A O 1
ATOM 2056 N N . PHE A 1 281 ? 4.719 4.314 -21.781 1.00 97.31 281 PHE A N 1
ATOM 2057 C CA . PHE A 1 281 ? 5.546 4.372 -22.996 1.00 97.31 281 PHE A CA 1
ATOM 2058 C C . PHE A 1 281 ? 5.042 3.422 -24.093 1.00 97.31 281 PHE A C 1
ATOM 2060 O O . PHE A 1 281 ? 4.320 2.462 -23.822 1.00 97.31 281 PHE A O 1
ATOM 2067 N N . ASN A 1 282 ? 5.444 3.645 -25.349 1.00 97.06 282 ASN A N 1
ATOM 2068 C CA . ASN A 1 282 ? 5.052 2.771 -26.459 1.00 97.06 282 ASN A CA 1
ATOM 2069 C C . ASN A 1 282 ? 5.858 1.457 -26.456 1.00 97.06 282 ASN A C 1
ATOM 2071 O O . ASN A 1 282 ? 6.889 1.333 -27.120 1.00 97.06 282 ASN A O 1
ATOM 2075 N N . ALA A 1 283 ? 5.350 0.452 -25.740 1.00 95.75 283 ALA A N 1
ATOM 2076 C CA . ALA A 1 283 ? 5.935 -0.887 -25.670 1.00 95.75 283 ALA A CA 1
ATOM 2077 C C . ALA A 1 283 ? 5.911 -1.666 -27.003 1.00 95.75 283 ALA A C 1
ATOM 2079 O O . ALA A 1 283 ? 6.530 -2.728 -27.090 1.00 95.75 283 ALA A O 1
ATOM 2080 N N . GLY A 1 284 ? 5.266 -1.155 -28.059 1.00 96.69 284 GLY A N 1
ATOM 2081 C CA . GLY A 1 284 ? 5.392 -1.694 -29.416 1.00 96.69 284 GLY A CA 1
ATOM 2082 C C . GLY A 1 284 ? 6.796 -1.494 -30.001 1.00 96.69 284 GLY A C 1
ATOM 2083 O O . GLY A 1 284 ? 7.309 -2.384 -30.682 1.00 96.69 284 GLY A O 1
ATOM 2084 N N . ILE A 1 285 ? 7.459 -0.378 -29.669 1.00 97.94 285 ILE A N 1
ATOM 2085 C CA . ILE A 1 285 ? 8.804 -0.037 -30.155 1.00 97.94 285 ILE A CA 1
ATOM 2086 C C . ILE A 1 285 ? 9.829 -0.985 -29.519 1.00 97.94 285 ILE A C 1
ATOM 2088 O O . ILE A 1 285 ? 10.109 -0.914 -28.322 1.00 97.94 285 ILE A O 1
ATOM 2092 N N . ALA A 1 286 ? 10.399 -1.882 -30.330 1.00 97.56 286 ALA A N 1
ATOM 2093 C CA . ALA A 1 286 ? 11.193 -3.013 -29.848 1.00 97.56 286 ALA A CA 1
ATOM 2094 C C . ALA A 1 286 ? 12.443 -2.607 -29.047 1.00 97.56 286 ALA A C 1
ATOM 2096 O O . ALA A 1 286 ? 12.715 -3.218 -28.013 1.00 97.56 286 ALA A O 1
ATOM 2097 N N . SER A 1 287 ? 13.166 -1.566 -29.473 1.00 97.69 287 SER A N 1
ATOM 2098 C CA . SER A 1 287 ? 14.330 -1.037 -28.746 1.00 97.69 287 SER A CA 1
ATOM 2099 C C . SER A 1 287 ? 13.930 -0.439 -27.395 1.00 97.69 287 SER A C 1
ATOM 2101 O O . SER A 1 287 ? 14.513 -0.800 -26.381 1.00 97.69 287 SER A O 1
ATOM 2103 N N . CYS A 1 288 ? 12.876 0.382 -27.361 1.00 98.38 288 CYS A N 1
ATOM 2104 C CA . CYS A 1 288 ? 12.334 1.007 -26.148 1.00 98.38 288 CYS A CA 1
ATOM 2105 C C . CYS A 1 288 ? 11.822 -0.021 -25.123 1.00 98.38 288 CYS A C 1
ATOM 2107 O O . CYS A 1 288 ? 12.129 0.068 -23.933 1.00 98.38 288 CYS A O 1
ATOM 2109 N N . ARG A 1 289 ? 11.083 -1.039 -25.590 1.00 98.50 289 ARG A N 1
ATOM 2110 C CA . ARG A 1 289 ? 10.644 -2.188 -24.781 1.00 98.50 289 ARG A CA 1
ATOM 2111 C C . ARG A 1 289 ? 11.832 -2.930 -24.171 1.00 98.50 289 ARG A C 1
ATOM 2113 O O . ARG A 1 289 ? 11.825 -3.231 -22.980 1.00 98.50 289 ARG A O 1
ATOM 2120 N N . SER A 1 290 ? 12.837 -3.229 -24.989 1.00 97.88 290 SER A N 1
ATOM 2121 C CA . SER A 1 290 ? 13.975 -4.057 -24.583 1.00 97.88 290 SER A CA 1
ATOM 2122 C C . SER A 1 290 ? 14.931 -3.310 -23.653 1.00 97.88 290 SER A C 1
ATOM 2124 O O . SER A 1 290 ? 15.360 -3.880 -22.651 1.00 97.88 290 SER A O 1
ATOM 2126 N N . SER A 1 291 ? 15.222 -2.033 -23.923 1.00 98.75 291 SER A N 1
ATOM 2127 C CA . SER A 1 291 ? 16.046 -1.208 -23.038 1.00 98.75 291 SER A CA 1
ATOM 2128 C C . SER A 1 291 ? 15.375 -0.996 -21.683 1.00 98.75 291 SER A C 1
ATOM 2130 O O . SER A 1 291 ? 16.036 -1.151 -20.659 1.00 98.75 291 SER A O 1
ATOM 2132 N N . SER A 1 292 ? 14.058 -0.759 -21.658 1.00 98.81 292 SER A N 1
ATOM 2133 C CA . SER A 1 292 ? 13.279 -0.659 -20.417 1.00 98.81 292 SER A CA 1
ATOM 2134 C C . SER A 1 292 ? 13.300 -1.963 -19.611 1.00 98.81 292 SER A C 1
ATOM 2136 O O . SER A 1 292 ? 13.538 -1.926 -18.406 1.00 98.81 292 SER A O 1
ATOM 2138 N N . LEU A 1 293 ? 13.140 -3.132 -20.249 1.00 98.56 293 LEU A N 1
ATOM 2139 C CA . LEU A 1 293 ? 13.239 -4.424 -19.553 1.00 98.56 293 LEU A CA 1
ATOM 2140 C C . LEU A 1 293 ? 14.636 -4.639 -18.942 1.00 98.56 293 LEU A C 1
ATOM 2142 O O . LEU A 1 293 ? 14.757 -5.005 -17.772 1.00 98.56 293 LEU A O 1
ATOM 2146 N N . TRP A 1 294 ? 15.701 -4.378 -19.706 1.00 98.25 294 TRP A N 1
ATOM 2147 C CA . TRP A 1 294 ? 17.077 -4.540 -19.224 1.00 98.25 294 TRP A CA 1
ATOM 2148 C C . TRP A 1 294 ? 17.471 -3.519 -18.151 1.00 98.25 294 TRP A C 1
ATOM 2150 O O . TRP A 1 294 ? 18.216 -3.868 -17.231 1.00 98.25 294 TRP A O 1
ATOM 2160 N N . PHE A 1 295 ? 16.941 -2.298 -18.224 1.00 98.88 295 PHE A N 1
ATOM 2161 C CA . PHE A 1 295 ? 17.045 -1.280 -17.181 1.00 98.88 295 PHE A CA 1
ATOM 2162 C C . PHE A 1 295 ? 16.394 -1.760 -15.873 1.00 98.88 295 PHE A C 1
ATOM 2164 O O . PHE A 1 295 ? 17.082 -1.866 -14.856 1.00 98.88 295 PHE A O 1
ATOM 2171 N N . LEU A 1 296 ? 15.111 -2.147 -15.905 1.00 98.88 296 LEU A N 1
ATOM 2172 C CA . LEU A 1 296 ? 14.362 -2.605 -14.722 1.00 98.88 296 LEU A CA 1
ATOM 2173 C C . LEU A 1 296 ? 14.963 -3.886 -14.116 1.00 98.88 296 LEU A C 1
ATOM 2175 O O . LEU A 1 296 ? 14.966 -4.083 -12.897 1.00 98.88 296 LEU A O 1
ATOM 2179 N N . SER A 1 297 ? 15.545 -4.739 -14.960 1.00 98.31 297 SER A N 1
ATOM 2180 C CA . SER A 1 297 ? 16.282 -5.930 -14.536 1.00 98.31 297 SER A CA 1
ATOM 2181 C C . SER A 1 297 ? 17.619 -5.618 -13.857 1.00 98.31 297 SER A C 1
ATOM 2183 O O . SER A 1 297 ? 18.102 -6.387 -13.021 1.00 98.31 297 SER A O 1
ATOM 2185 N N . ALA A 1 298 ? 18.256 -4.503 -14.210 1.00 96.88 298 ALA A N 1
ATOM 2186 C CA . ALA A 1 298 ? 19.471 -4.046 -13.550 1.00 96.88 298 ALA A CA 1
ATOM 2187 C C . ALA A 1 298 ? 19.173 -3.294 -12.243 1.00 96.88 298 ALA A C 1
ATOM 2189 O O . ALA A 1 298 ? 19.890 -3.508 -11.267 1.00 96.88 298 ALA A O 1
ATOM 2190 N N . TRP A 1 299 ? 18.089 -2.511 -12.208 1.00 98.75 299 TRP A N 1
ATOM 2191 C CA . TRP A 1 299 ? 17.503 -1.936 -10.990 1.00 98.75 299 TRP A CA 1
ATOM 2192 C C . TRP A 1 299 ? 17.208 -3.021 -9.950 1.00 98.75 299 TRP A C 1
ATOM 2194 O O . TRP A 1 299 ? 17.764 -2.986 -8.855 1.00 98.75 299 TRP A O 1
ATOM 2204 N N . SER A 1 300 ? 16.432 -4.045 -10.324 1.00 98.31 300 SER A N 1
ATOM 2205 C CA . SER A 1 300 ? 15.998 -5.096 -9.391 1.00 98.31 300 SER A CA 1
ATOM 2206 C C . SER A 1 300 ? 17.183 -5.845 -8.777 1.00 98.31 300 SER A C 1
ATOM 2208 O O . SER A 1 300 ? 17.313 -5.906 -7.557 1.00 98.31 300 SER A O 1
ATOM 2210 N N . ARG A 1 301 ? 18.134 -6.297 -9.611 1.00 96.31 301 ARG A N 1
ATOM 2211 C CA . ARG A 1 301 ? 19.376 -6.936 -9.137 1.00 96.31 301 ARG A CA 1
ATOM 2212 C C . ARG A 1 301 ? 20.220 -6.037 -8.237 1.00 96.31 301 ARG A C 1
ATOM 2214 O O . ARG A 1 301 ? 20.936 -6.553 -7.382 1.00 96.31 301 ARG A O 1
ATOM 2221 N N . GLN A 1 302 ? 20.202 -4.723 -8.450 1.00 98.31 302 GLN A N 1
ATOM 2222 C CA . GLN A 1 302 ? 20.983 -3.798 -7.636 1.00 98.31 302 GLN A CA 1
ATOM 2223 C C . GLN A 1 302 ? 20.299 -3.514 -6.294 1.00 98.31 302 GLN A C 1
ATOM 2225 O O . GLN A 1 302 ? 20.993 -3.502 -5.282 1.00 98.31 302 GLN A O 1
ATOM 2230 N N . LEU A 1 303 ? 18.966 -3.398 -6.243 1.00 97.44 303 LEU A N 1
ATOM 2231 C CA . LEU A 1 303 ? 18.232 -3.361 -4.972 1.00 97.44 303 LEU A CA 1
ATOM 2232 C C . LEU A 1 303 ? 18.471 -4.632 -4.149 1.00 97.44 303 LEU A C 1
ATOM 2234 O O . LEU A 1 303 ? 18.851 -4.521 -2.983 1.00 97.44 303 LEU A O 1
ATOM 2238 N N . HIS A 1 304 ? 18.377 -5.817 -4.767 1.00 96.56 304 HIS A N 1
ATOM 2239 C CA . HIS A 1 304 ? 18.676 -7.094 -4.105 1.00 96.56 304 HIS A CA 1
ATOM 2240 C C . HIS A 1 304 ? 20.089 -7.113 -3.502 1.00 96.56 304 HIS A C 1
ATOM 2242 O O . HIS A 1 304 ? 20.256 -7.439 -2.329 1.00 96.56 304 HIS A O 1
ATOM 2248 N N . LYS A 1 305 ? 21.107 -6.681 -4.263 1.00 90.50 305 LYS A N 1
ATOM 2249 C CA . LYS A 1 305 ? 22.498 -6.546 -3.778 1.00 90.50 305 LYS A CA 1
ATOM 2250 C C . LYS A 1 305 ? 22.670 -5.533 -2.644 1.00 90.50 305 LYS A C 1
ATOM 2252 O O . LYS A 1 305 ? 23.587 -5.675 -1.842 1.00 90.50 305 LYS A O 1
ATOM 2257 N N . LEU A 1 306 ? 21.829 -4.503 -2.594 1.00 91.81 306 LEU A N 1
ATOM 2258 C CA . LEU A 1 306 ? 21.845 -3.463 -1.563 1.00 91.81 306 LEU A CA 1
ATOM 2259 C C . LEU A 1 306 ? 20.986 -3.813 -0.335 1.00 91.81 306 LEU A C 1
ATOM 2261 O O . LEU A 1 306 ? 20.951 -3.027 0.616 1.00 91.81 306 LEU A O 1
ATOM 2265 N N . GLY A 1 307 ? 20.321 -4.975 -0.347 1.00 91.56 307 GLY A N 1
ATOM 2266 C CA . GLY A 1 307 ? 19.475 -5.477 0.734 1.00 91.56 307 GLY A CA 1
ATOM 2267 C C . GLY A 1 307 ? 18.034 -4.960 0.717 1.00 91.56 307 GLY A C 1
ATOM 2268 O O . GLY A 1 307 ? 17.379 -5.016 1.752 1.00 91.56 307 GLY A O 1
ATOM 2269 N N . TYR A 1 308 ? 17.535 -4.442 -0.408 1.00 97.00 308 TYR A N 1
ATOM 2270 C CA . TYR A 1 308 ? 16.168 -3.923 -0.566 1.00 97.00 308 TYR A CA 1
ATOM 2271 C C . TYR A 1 308 ? 15.338 -4.786 -1.525 1.00 97.00 308 TYR A C 1
ATOM 2273 O O . TYR A 1 308 ? 15.874 -5.488 -2.382 1.00 97.00 308 TYR A O 1
ATOM 2281 N N . VAL A 1 309 ? 14.015 -4.717 -1.375 1.00 97.31 309 VAL A N 1
ATOM 2282 C CA . VAL A 1 309 ? 13.048 -5.425 -2.225 1.00 97.31 309 VAL A CA 1
ATOM 2283 C C . VAL A 1 309 ? 12.682 -4.539 -3.418 1.00 97.31 309 VAL A C 1
ATOM 2285 O O . VAL A 1 309 ? 12.481 -3.331 -3.271 1.00 97.31 309 VAL A O 1
ATOM 2288 N N . SER A 1 310 ? 12.605 -5.123 -4.610 1.00 98.50 310 SER A N 1
ATOM 2289 C CA . SER A 1 310 ? 12.348 -4.408 -5.856 1.00 98.50 310 SER A CA 1
ATOM 2290 C C . SER A 1 310 ? 10.857 -4.299 -6.156 1.00 98.50 310 SER A C 1
ATOM 2292 O O . SER A 1 310 ? 10.169 -5.304 -6.344 1.00 98.50 310 SER A O 1
ATOM 2294 N N . GLY A 1 311 ? 10.367 -3.066 -6.241 1.00 98.69 311 GLY A N 1
ATOM 2295 C CA . GLY A 1 311 ? 9.076 -2.727 -6.824 1.00 98.69 311 GLY A CA 1
ATOM 2296 C C . GLY A 1 311 ? 9.242 -2.020 -8.171 1.00 98.69 311 GLY 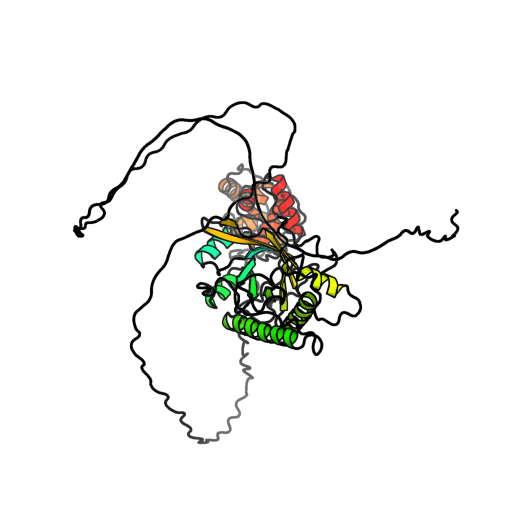A C 1
ATOM 2297 O O . GLY A 1 311 ? 10.237 -1.326 -8.403 1.00 98.69 311 GLY A O 1
ATOM 2298 N N . VAL A 1 312 ? 8.243 -2.137 -9.047 1.00 98.94 312 VAL A N 1
ATOM 2299 C CA . VAL A 1 312 ? 8.111 -1.293 -10.250 1.00 98.94 312 VAL A CA 1
ATOM 2300 C C . VAL A 1 312 ? 6.673 -0.812 -10.396 1.00 98.94 312 VAL A C 1
ATOM 2302 O O . VAL A 1 312 ? 5.756 -1.628 -10.470 1.00 98.94 312 VAL A O 1
ATOM 2305 N N . TYR A 1 313 ? 6.495 0.504 -10.474 1.00 98.81 313 TYR A N 1
ATOM 2306 C CA . TYR A 1 313 ? 5.283 1.165 -10.940 1.00 98.81 313 TYR A CA 1
ATOM 2307 C C . TYR A 1 313 ? 5.364 1.419 -12.448 1.00 98.81 313 TYR A C 1
ATOM 2309 O O . TYR A 1 313 ? 6.398 1.855 -12.958 1.00 98.81 313 TYR A O 1
ATOM 2317 N N . SER A 1 314 ? 4.279 1.130 -13.170 1.00 98.75 314 SER A N 1
ATOM 2318 C CA . SER A 1 314 ? 4.116 1.525 -14.573 1.00 98.75 314 SER A CA 1
ATOM 2319 C C . SER A 1 314 ? 2.663 1.386 -15.040 1.00 98.75 314 SER A C 1
ATOM 2321 O O . SER A 1 314 ? 1.826 0.772 -14.376 1.00 98.75 314 SER A O 1
ATOM 2323 N N . SER A 1 315 ? 2.372 1.883 -16.245 1.00 98.19 315 SER A N 1
ATOM 2324 C CA . SER A 1 315 ? 1.110 1.598 -16.929 1.00 98.19 315 SER A CA 1
ATOM 2325 C C . SER A 1 315 ? 0.945 0.104 -17.200 1.00 98.19 315 SER A C 1
ATOM 2327 O O . SER A 1 315 ? 1.865 -0.572 -17.680 1.00 98.19 315 SER A O 1
ATOM 2329 N N . ALA A 1 316 ? -0.273 -0.387 -16.966 1.00 97.12 316 ALA A N 1
ATOM 2330 C CA . ALA A 1 316 ? -0.688 -1.754 -17.253 1.00 97.12 316 ALA A CA 1
ATOM 2331 C C . ALA A 1 316 ? -0.426 -2.178 -18.710 1.00 97.12 316 ALA A C 1
ATOM 2333 O O . ALA A 1 316 ? -0.101 -3.334 -18.965 1.00 97.12 316 ALA A O 1
ATOM 2334 N N . LEU A 1 317 ? -0.497 -1.228 -19.651 1.00 95.44 317 LEU A N 1
ATOM 2335 C CA . LEU A 1 317 ? -0.267 -1.436 -21.084 1.00 95.44 317 LEU A CA 1
ATOM 2336 C C . LEU A 1 317 ? 1.212 -1.380 -21.514 1.00 95.44 317 LEU A C 1
ATOM 2338 O O . LEU A 1 317 ? 1.515 -1.796 -22.632 1.00 95.44 317 LEU A O 1
ATOM 2342 N N . SER A 1 318 ? 2.130 -0.877 -20.674 1.00 97.06 318 SER A N 1
ATOM 2343 C CA . SER A 1 318 ? 3.555 -0.739 -21.022 1.00 97.06 318 SER A CA 1
ATOM 2344 C C . SER A 1 318 ? 4.487 -1.514 -20.089 1.00 97.06 318 SER A C 1
ATOM 2346 O O . SER A 1 318 ? 4.754 -2.685 -20.357 1.00 97.06 318 SER A O 1
ATOM 2348 N N . GLY A 1 319 ? 4.996 -0.910 -19.010 1.00 97.88 319 GLY A N 1
ATOM 2349 C CA . GLY A 1 319 ? 6.027 -1.520 -18.162 1.00 97.88 319 GLY A CA 1
ATOM 2350 C C . GLY A 1 319 ? 5.542 -2.801 -17.488 1.00 97.88 319 GLY A C 1
ATOM 2351 O O . GLY A 1 319 ? 6.244 -3.807 -17.484 1.00 97.88 319 GLY A O 1
ATOM 2352 N N . ILE A 1 320 ? 4.299 -2.807 -17.010 1.00 98.62 320 ILE A N 1
ATOM 2353 C CA . ILE A 1 320 ? 3.685 -3.987 -16.390 1.00 98.62 320 ILE A CA 1
ATOM 2354 C C . ILE A 1 320 ? 3.513 -5.115 -17.409 1.00 98.62 320 ILE A C 1
ATOM 2356 O O . ILE A 1 320 ? 3.867 -6.260 -17.126 1.00 98.62 320 ILE A O 1
ATOM 2360 N N . LYS A 1 321 ? 3.025 -4.795 -18.617 1.00 97.00 321 LYS A N 1
ATOM 2361 C CA . LYS A 1 321 ? 2.809 -5.790 -19.671 1.00 97.00 321 LYS A CA 1
ATOM 2362 C C . LYS A 1 321 ? 4.108 -6.486 -20.065 1.00 97.00 321 LYS A C 1
ATOM 2364 O O . LYS A 1 321 ? 4.123 -7.708 -20.188 1.00 97.00 321 LYS A O 1
ATOM 2369 N N . ILE A 1 322 ? 5.202 -5.732 -20.210 1.00 98.06 322 ILE A N 1
ATOM 2370 C CA . ILE A 1 322 ? 6.503 -6.307 -20.585 1.00 98.06 322 ILE A CA 1
ATOM 2371 C C . ILE A 1 322 ? 7.122 -7.138 -19.452 1.00 98.06 322 ILE A C 1
ATOM 2373 O O . ILE A 1 322 ? 7.830 -8.099 -19.740 1.00 98.06 322 ILE A O 1
ATOM 2377 N N . LEU A 1 323 ? 6.821 -6.829 -18.183 1.00 98.56 323 LEU A N 1
ATOM 2378 C CA . LEU A 1 323 ? 7.246 -7.631 -17.032 1.00 98.56 323 LEU A CA 1
ATOM 2379 C C . LEU A 1 323 ? 6.457 -8.946 -16.916 1.00 98.56 323 LEU A C 1
ATOM 2381 O O . LEU A 1 323 ? 7.064 -9.991 -16.690 1.00 98.56 323 LEU A O 1
ATOM 2385 N N . ASP A 1 324 ? 5.132 -8.934 -17.106 1.00 97.94 324 ASP A N 1
ATOM 2386 C CA . ASP A 1 324 ? 4.330 -10.169 -17.087 1.00 97.94 324 ASP A CA 1
ATOM 2387 C C . ASP A 1 324 ? 4.551 -11.043 -18.336 1.00 97.94 324 ASP A C 1
ATOM 2389 O O . ASP A 1 324 ? 4.522 -12.267 -18.240 1.00 97.94 324 ASP A O 1
ATOM 2393 N N . ASP A 1 325 ? 4.846 -10.446 -19.496 1.00 96.19 325 ASP A N 1
ATOM 2394 C CA . ASP A 1 325 ? 5.291 -11.200 -20.674 1.00 96.19 325 ASP A CA 1
ATOM 2395 C C . ASP A 1 325 ? 6.679 -11.821 -20.458 1.00 96.19 325 ASP A C 1
ATOM 2397 O O . ASP A 1 325 ? 6.864 -13.005 -20.742 1.00 96.19 325 ASP A O 1
ATOM 2401 N N . ALA A 1 326 ? 7.643 -11.081 -19.894 1.00 96.88 326 ALA A N 1
ATOM 2402 C CA . ALA A 1 326 ? 8.963 -11.623 -19.565 1.00 96.88 326 ALA A CA 1
ATOM 2403 C C . ALA A 1 326 ? 8.890 -12.757 -18.523 1.00 96.88 326 ALA A C 1
ATOM 2405 O O . ALA A 1 326 ? 9.615 -13.742 -18.647 1.00 96.88 326 ALA A O 1
ATOM 2406 N N . ARG A 1 327 ? 7.970 -12.668 -17.550 1.00 96.56 327 ARG A N 1
ATOM 2407 C CA . ARG A 1 327 ? 7.709 -13.713 -16.540 1.00 96.56 327 ARG A CA 1
ATOM 2408 C C . ARG A 1 327 ? 7.343 -15.067 -17.149 1.00 96.56 327 ARG A C 1
ATOM 2410 O O . ARG A 1 327 ? 7.751 -16.089 -16.607 1.00 96.56 327 ARG A O 1
ATOM 2417 N N . VAL A 1 328 ? 6.578 -15.083 -18.242 1.00 96.31 328 VAL A N 1
ATOM 2418 C CA . VAL A 1 328 ? 6.119 -16.329 -18.890 1.00 96.31 328 VAL A CA 1
ATOM 2419 C C . VAL A 1 328 ? 6.910 -16.704 -20.146 1.00 96.31 328 VAL A C 1
ATOM 2421 O O . VAL A 1 328 ? 6.630 -17.736 -20.750 1.00 96.31 328 VAL A O 1
ATOM 2424 N N . THR A 1 329 ? 7.880 -15.886 -20.563 1.00 95.31 329 THR A N 1
ATOM 2425 C CA . THR A 1 329 ? 8.709 -16.154 -21.746 1.00 95.31 329 THR A CA 1
ATOM 2426 C C . THR A 1 329 ? 9.743 -17.244 -21.425 1.00 95.31 329 THR A C 1
ATOM 2428 O O . THR A 1 329 ? 10.605 -17.020 -20.568 1.00 95.31 329 THR A O 1
ATOM 2431 N N . PRO A 1 330 ? 9.719 -18.411 -22.104 1.00 94.50 330 PRO A N 1
ATOM 2432 C CA . PRO A 1 330 ? 10.712 -19.459 -21.885 1.00 94.50 330 PRO A CA 1
ATOM 2433 C C . PRO A 1 330 ? 12.130 -18.944 -22.154 1.00 94.50 330 PRO A C 1
ATOM 2435 O O . PRO A 1 330 ? 12.375 -18.277 -23.157 1.00 94.50 330 PRO A O 1
ATOM 2438 N N . GLY A 1 331 ? 13.067 -19.245 -21.253 1.00 90.38 331 GLY A N 1
ATOM 2439 C CA . GLY A 1 331 ? 14.456 -18.791 -21.373 1.00 90.38 331 GLY A CA 1
ATOM 2440 C C . GLY A 1 331 ? 14.691 -17.304 -21.071 1.00 90.38 331 GLY A C 1
ATOM 2441 O O . GLY A 1 331 ? 15.778 -16.806 -21.358 1.00 90.38 331 GLY A O 1
ATOM 2442 N N . ASN A 1 332 ? 13.725 -16.580 -20.486 1.00 89.94 332 ASN A N 1
ATOM 2443 C CA . ASN A 1 332 ? 13.959 -15.213 -20.015 1.00 89.94 332 ASN A CA 1
ATOM 2444 C C . ASN A 1 332 ? 15.127 -15.155 -19.004 1.00 89.94 332 ASN A C 1
ATOM 2446 O O . ASN A 1 332 ? 15.075 -15.771 -17.941 1.00 89.94 332 ASN A O 1
ATOM 2450 N N . THR A 1 333 ? 16.152 -14.358 -19.315 1.00 91.12 333 THR A N 1
ATOM 2451 C CA . THR A 1 333 ? 17.328 -14.116 -18.456 1.00 91.12 333 THR A CA 1
ATOM 2452 C C . THR A 1 333 ? 17.275 -12.781 -17.706 1.00 91.12 333 THR A C 1
ATOM 2454 O O . THR A 1 333 ? 18.159 -12.487 -16.896 1.00 91.12 333 THR A O 1
ATOM 2457 N N . ALA A 1 334 ? 16.249 -11.957 -17.936 1.00 92.56 334 ALA A N 1
ATOM 2458 C CA . ALA A 1 334 ? 16.037 -10.732 -17.183 1.00 92.56 334 ALA A CA 1
ATOM 2459 C C . ALA A 1 334 ? 15.439 -11.058 -15.806 1.00 92.56 334 ALA A C 1
ATOM 2461 O O . ALA A 1 334 ? 14.282 -11.466 -15.701 1.00 92.56 334 ALA A O 1
ATOM 2462 N N . THR A 1 335 ? 16.211 -10.817 -14.740 1.00 94.94 335 THR A N 1
ATOM 2463 C CA . THR A 1 335 ? 15.681 -10.705 -13.371 1.00 94.94 335 THR A CA 1
ATOM 2464 C C . THR A 1 335 ? 14.538 -9.695 -13.358 1.00 94.94 335 THR A C 1
ATOM 2466 O O . THR A 1 335 ? 14.694 -8.605 -13.908 1.00 94.94 335 THR A O 1
ATOM 2469 N N . LEU A 1 336 ? 13.422 -10.056 -12.739 1.00 97.38 336 LEU A N 1
ATOM 2470 C CA . LEU A 1 336 ? 12.226 -9.226 -12.601 1.00 97.38 336 LEU A CA 1
ATOM 2471 C C . LEU A 1 336 ? 12.197 -8.584 -11.195 1.00 97.38 336 LEU A C 1
ATOM 2473 O O . LEU A 1 336 ? 12.973 -9.009 -10.334 1.00 97.38 336 LEU A O 1
ATOM 2477 N N . PRO A 1 337 ? 11.360 -7.560 -10.941 1.00 98.38 337 PRO A N 1
ATOM 2478 C CA . PRO A 1 337 ? 11.105 -7.097 -9.579 1.00 98.38 337 PRO A CA 1
ATOM 2479 C C . PRO A 1 337 ? 10.382 -8.165 -8.745 1.00 98.38 337 PRO A C 1
ATOM 2481 O O . PRO A 1 337 ? 9.916 -9.171 -9.276 1.00 98.38 337 PRO A O 1
ATOM 2484 N N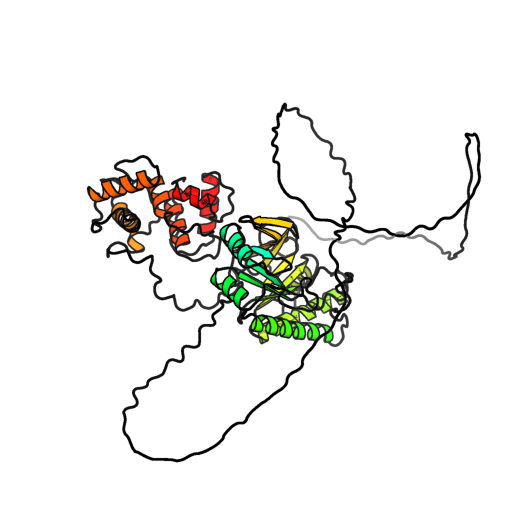 . ASP A 1 338 ? 10.256 -7.924 -7.442 1.00 97.25 338 ASP A N 1
ATOM 2485 C CA . ASP A 1 338 ? 9.523 -8.787 -6.508 1.00 97.25 338 ASP A CA 1
ATOM 2486 C C . ASP A 1 338 ? 8.049 -8.374 -6.370 1.00 97.25 338 ASP A C 1
ATOM 2488 O O . ASP A 1 338 ? 7.228 -9.166 -5.913 1.00 97.25 338 ASP A O 1
ATOM 2492 N N . GLN A 1 339 ? 7.718 -7.124 -6.716 1.00 98.00 339 GLN A N 1
ATOM 2493 C CA . GLN A 1 339 ? 6.382 -6.524 -6.636 1.00 98.00 339 GLN A CA 1
ATOM 2494 C C . GLN A 1 339 ? 6.111 -5.631 -7.857 1.00 98.00 339 GLN A C 1
ATOM 2496 O O . GLN A 1 339 ? 7.005 -4.936 -8.345 1.00 98.00 339 GLN A O 1
ATOM 2501 N N . ILE A 1 340 ? 4.858 -5.600 -8.318 1.00 98.56 340 ILE A N 1
ATOM 2502 C CA . ILE A 1 340 ? 4.402 -4.697 -9.388 1.00 98.56 340 ILE A CA 1
ATOM 2503 C C . ILE A 1 340 ? 3.306 -3.753 -8.898 1.00 98.56 340 ILE A C 1
ATOM 2505 O O . ILE A 1 340 ? 2.433 -4.149 -8.129 1.00 98.56 340 ILE A O 1
ATOM 2509 N N . TRP A 1 341 ? 3.332 -2.513 -9.377 1.00 98.75 341 TRP A N 1
ATOM 2510 C CA . TRP A 1 341 ? 2.342 -1.481 -9.093 1.00 98.75 341 TRP A CA 1
ATOM 2511 C C . TRP A 1 341 ? 1.721 -1.003 -10.410 1.00 98.75 341 TRP A C 1
ATOM 2513 O O . TRP A 1 341 ? 2.348 -0.350 -11.237 1.00 98.75 341 TRP A O 1
ATOM 2523 N N . ILE A 1 342 ? 0.479 -1.422 -10.627 1.00 98.69 342 ILE A N 1
ATOM 2524 C CA . ILE A 1 342 ? -0.204 -1.404 -11.915 1.00 98.69 342 ILE A CA 1
ATOM 2525 C C . ILE A 1 342 ? -1.062 -0.144 -12.030 1.00 98.69 342 ILE A C 1
ATOM 2527 O O . ILE A 1 342 ? -2.062 -0.043 -11.326 1.00 98.69 342 ILE A O 1
ATOM 2531 N N . ALA A 1 343 ? -0.729 0.785 -12.927 1.00 98.12 343 ALA A N 1
ATOM 2532 C CA . ALA A 1 343 ? -1.633 1.881 -13.280 1.00 98.12 343 ALA A CA 1
ATOM 2533 C C . ALA A 1 343 ? -2.641 1.430 -14.352 1.00 98.12 343 ALA A C 1
ATOM 2535 O O . ALA A 1 343 ? -2.287 1.257 -15.525 1.00 98.12 343 ALA A O 1
ATOM 2536 N N . ASP A 1 344 ? -3.889 1.222 -13.921 1.00 97.19 344 ASP A N 1
ATOM 2537 C CA . ASP A 1 344 ? -5.047 0.791 -14.715 1.00 97.19 344 ASP A CA 1
ATOM 2538 C C . ASP A 1 344 ? -6.308 1.452 -14.131 1.00 97.19 344 ASP A C 1
ATOM 2540 O O . ASP A 1 344 ? -6.900 0.962 -13.176 1.00 97.19 344 ASP A O 1
ATOM 2544 N N . TRP A 1 345 ? -6.704 2.620 -14.646 1.00 95.19 345 TRP A N 1
ATOM 2545 C CA . TRP A 1 345 ? -7.727 3.476 -14.019 1.00 95.19 345 TRP A CA 1
ATOM 2546 C C . TRP A 1 345 ? -9.181 3.005 -14.256 1.00 95.19 345 TRP A C 1
ATOM 2548 O O . TRP A 1 345 ? -10.064 3.770 -14.648 1.00 95.19 345 TRP A O 1
ATOM 2558 N N . ASN A 1 346 ? -9.439 1.721 -14.009 1.00 91.94 346 ASN A N 1
ATOM 2559 C CA . ASN A 1 346 ? -10.716 1.026 -14.201 1.00 91.94 346 ASN A CA 1
ATOM 2560 C C . ASN A 1 346 ? -11.748 1.251 -13.067 1.00 91.94 346 ASN A C 1
ATOM 2562 O O . ASN A 1 346 ? -12.886 0.796 -13.171 1.00 91.94 346 ASN A O 1
ATOM 2566 N N . ASN A 1 347 ? -11.382 1.990 -12.013 1.00 88.38 347 ASN A N 1
ATOM 2567 C CA . ASN A 1 347 ? -12.174 2.299 -10.814 1.00 88.38 347 ASN A CA 1
ATOM 2568 C C . ASN A 1 347 ? -12.533 1.087 -9.915 1.00 88.38 347 ASN A C 1
ATOM 2570 O O . ASN A 1 347 ? -13.386 1.206 -9.029 1.00 88.38 347 ASN A O 1
ATOM 2574 N N . VAL A 1 348 ? -11.867 -0.063 -10.080 1.00 86.75 348 VAL A N 1
ATOM 2575 C CA . VAL A 1 348 ? -12.084 -1.280 -9.279 1.00 86.75 348 VAL A CA 1
ATOM 2576 C C . VAL A 1 348 ? -11.045 -1.397 -8.160 1.00 86.75 348 VAL A C 1
ATOM 2578 O O . VAL A 1 348 ? -9.865 -1.630 -8.394 1.00 86.75 348 VAL A O 1
ATOM 2581 N N . ALA A 1 349 ? -11.502 -1.290 -6.911 1.00 85.88 349 ALA A N 1
ATOM 2582 C CA . ALA A 1 349 ? -10.661 -1.404 -5.718 1.00 85.88 349 ALA A CA 1
ATOM 2583 C C . ALA A 1 349 ? -10.322 -2.869 -5.359 1.00 85.88 349 ALA A C 1
ATOM 2585 O O . ALA A 1 349 ? -10.789 -3.400 -4.347 1.00 85.88 349 ALA A O 1
ATOM 2586 N N . ASP A 1 350 ? -9.527 -3.524 -6.201 1.00 86.25 350 ASP A N 1
ATOM 2587 C CA . ASP A 1 350 ? -8.945 -4.852 -5.975 1.00 86.25 350 ASP A CA 1
ATOM 2588 C C . ASP A 1 350 ? -7.505 -4.922 -6.555 1.00 86.25 350 ASP A C 1
ATOM 2590 O O . ASP A 1 350 ? -7.034 -3.920 -7.085 1.00 86.25 350 ASP A O 1
ATOM 2594 N N . PRO A 1 351 ? -6.746 -6.030 -6.436 1.00 86.69 351 PRO A N 1
ATOM 2595 C CA . PRO A 1 351 ? -5.372 -6.125 -6.942 1.00 86.69 351 PRO A CA 1
ATOM 2596 C C . PRO A 1 351 ? -5.290 -6.698 -8.376 1.00 86.69 351 PRO A C 1
ATOM 2598 O O . PRO A 1 351 ? -4.286 -7.320 -8.733 1.00 86.69 351 PRO A O 1
ATOM 2601 N N . ASN A 1 352 ? -6.348 -6.611 -9.186 1.00 89.69 352 ASN A N 1
ATOM 2602 C CA . ASN A 1 352 ? -6.413 -7.230 -10.510 1.00 89.69 352 ASN A CA 1
ATOM 2603 C C . ASN A 1 352 ? -6.384 -6.194 -11.637 1.00 89.69 352 ASN A C 1
ATOM 2605 O O . ASN A 1 352 ? -6.876 -5.083 -11.510 1.00 89.69 352 ASN A O 1
ATOM 2609 N N . SER A 1 353 ? -5.842 -6.606 -12.779 1.00 92.69 353 SER A N 1
ATOM 2610 C CA . SER A 1 353 ? -5.905 -5.872 -14.040 1.00 92.69 353 SER A CA 1
ATOM 2611 C C . SER A 1 353 ? -5.990 -6.890 -15.172 1.00 92.69 353 SER A C 1
ATOM 2613 O O . SER A 1 353 ? -5.348 -7.939 -15.104 1.00 92.69 353 SER A O 1
ATOM 2615 N N . SER A 1 354 ? -6.762 -6.599 -16.220 1.00 91.50 354 SER A N 1
ATOM 2616 C CA . SER A 1 354 ? -6.911 -7.489 -17.383 1.00 91.50 354 SER A CA 1
ATOM 2617 C C . SER A 1 354 ? -5.627 -7.627 -18.213 1.00 91.50 354 SER A C 1
ATOM 2619 O O . SER A 1 354 ? -5.521 -8.536 -19.036 1.00 91.50 354 SER A O 1
ATOM 2621 N N . PHE A 1 355 ? -4.639 -6.756 -17.984 1.00 91.00 355 PHE A N 1
ATOM 2622 C CA . PHE A 1 355 ? -3.347 -6.759 -18.670 1.00 91.00 355 PHE A CA 1
ATOM 2623 C C . PHE A 1 355 ? -2.290 -7.666 -18.012 1.00 91.00 355 PHE A C 1
ATOM 2625 O O . PHE A 1 355 ? -1.242 -7.903 -18.614 1.00 91.00 355 PHE A O 1
ATOM 2632 N N . VAL A 1 356 ? -2.565 -8.197 -16.812 1.00 94.44 356 VAL A N 1
ATOM 2633 C CA . VAL A 1 356 ? -1.706 -9.146 -16.082 1.00 94.44 356 VAL A CA 1
ATOM 2634 C C . VAL A 1 356 ? -2.389 -10.510 -16.040 1.00 94.44 356 VAL A C 1
ATOM 2636 O O . VAL A 1 356 ? -3.563 -10.612 -15.685 1.00 94.44 356 VAL A O 1
ATOM 2639 N N . ARG A 1 357 ? -1.667 -11.582 -16.383 1.00 94.06 357 ARG A N 1
ATOM 2640 C CA . ARG A 1 357 ? -2.233 -12.940 -16.346 1.00 94.06 357 ARG A CA 1
ATOM 2641 C C . ARG A 1 357 ? -2.634 -13.320 -14.905 1.00 94.06 357 ARG A C 1
ATOM 2643 O O . ARG A 1 357 ? -1.886 -13.004 -13.976 1.00 94.06 357 ARG A O 1
ATOM 2650 N N . PRO A 1 358 ? -3.775 -14.009 -14.676 1.00 87.50 358 PRO A N 1
ATOM 2651 C CA . PRO A 1 358 ? -4.308 -14.227 -13.325 1.00 87.50 358 PRO A CA 1
ATOM 2652 C C . PRO A 1 358 ? -3.367 -14.945 -12.347 1.00 87.50 358 PRO A C 1
ATOM 2654 O O . PRO A 1 358 ? -3.454 -14.702 -11.145 1.00 87.50 358 PRO A O 1
ATOM 2657 N N . ASP A 1 359 ? -2.474 -15.796 -12.858 1.00 86.44 359 ASP A N 1
ATOM 2658 C CA . ASP A 1 359 ? -1.456 -16.549 -12.117 1.00 86.44 359 ASP A CA 1
ATOM 2659 C C . ASP A 1 359 ? -0.259 -15.690 -11.668 1.00 86.44 359 ASP A C 1
ATOM 2661 O O . ASP A 1 359 ? 0.421 -16.012 -10.694 1.00 86.44 359 ASP A O 1
ATOM 2665 N N . GLY A 1 360 ? 0.018 -14.597 -12.382 1.00 88.50 360 GLY A N 1
ATOM 2666 C CA . GLY A 1 360 ? 1.200 -13.776 -12.173 1.00 88.50 360 GLY A CA 1
ATOM 2667 C C . GLY A 1 360 ? 1.098 -12.913 -10.929 1.00 88.50 360 GLY A C 1
ATOM 2668 O O . GLY A 1 360 ? 0.069 -12.282 -10.683 1.00 88.50 360 GLY A O 1
ATOM 2669 N N . TRP A 1 361 ? 2.196 -12.810 -10.178 1.00 94.31 361 TRP A N 1
ATOM 2670 C CA . TRP A 1 361 ? 2.347 -11.821 -9.105 1.00 94.31 361 TRP A CA 1
ATOM 2671 C C . TRP A 1 361 ? 1.325 -11.951 -7.958 1.00 94.31 361 TRP A C 1
ATOM 2673 O O . TRP A 1 361 ? 1.098 -10.991 -7.231 1.00 94.31 361 TRP A O 1
ATOM 2683 N N . VAL A 1 362 ? 0.659 -13.097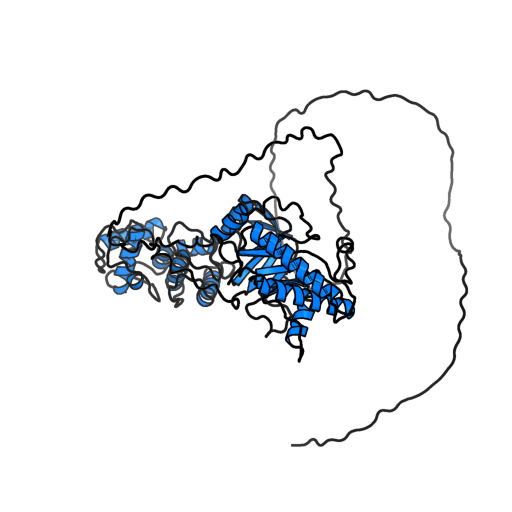 -7.782 1.00 88.94 362 VAL A N 1
ATOM 2684 C CA . VAL A 1 362 ? -0.413 -13.256 -6.779 1.00 88.94 362 VAL A CA 1
ATOM 2685 C C . VAL A 1 362 ? 0.127 -13.013 -5.362 1.00 88.94 362 VAL A C 1
ATOM 2687 O O . VAL A 1 362 ? 0.989 -13.747 -4.891 1.00 88.94 362 VAL A O 1
ATOM 2690 N N . GLY A 1 363 ? -0.386 -11.982 -4.680 1.00 87.44 363 GLY A N 1
ATOM 2691 C CA . GLY A 1 363 ? 0.125 -11.528 -3.377 1.00 87.44 363 GLY A CA 1
ATOM 2692 C C . GLY A 1 363 ? 1.333 -10.580 -3.450 1.00 87.44 363 GLY A C 1
ATOM 2693 O O . GLY A 1 363 ? 1.965 -10.338 -2.424 1.00 87.44 363 GLY A O 1
ATOM 2694 N N . HIS A 1 364 ? 1.656 -10.063 -4.639 1.00 94.44 364 HIS A N 1
ATOM 2695 C CA . HIS A 1 364 ? 2.773 -9.158 -4.940 1.00 94.44 364 HIS A CA 1
ATOM 2696 C C . HIS A 1 364 ? 2.337 -7.980 -5.845 1.00 94.44 364 HIS A C 1
ATOM 2698 O O . HIS A 1 364 ? 3.117 -7.495 -6.670 1.00 94.44 364 HIS A O 1
ATOM 2704 N N . ARG A 1 365 ? 1.075 -7.536 -5.736 1.00 95.94 365 ARG A N 1
ATOM 2705 C CA . ARG A 1 365 ? 0.500 -6.483 -6.593 1.00 95.94 365 ARG A CA 1
ATOM 2706 C C . ARG A 1 365 ? 0.015 -5.277 -5.795 1.00 95.94 365 ARG A C 1
ATOM 2708 O O . ARG A 1 365 ? -0.672 -5.414 -4.782 1.00 95.94 365 ARG A O 1
ATOM 2715 N N . ILE A 1 366 ? 0.265 -4.100 -6.349 1.00 98.25 366 ILE A N 1
ATOM 2716 C CA . ILE A 1 366 ? -0.495 -2.873 -6.116 1.00 98.25 366 ILE A CA 1
ATOM 2717 C C . ILE A 1 366 ? -1.223 -2.535 -7.420 1.00 98.25 366 ILE A C 1
ATOM 2719 O O . ILE A 1 366 ? -0.719 -2.808 -8.506 1.00 98.25 366 ILE A O 1
ATOM 2723 N N . HIS A 1 367 ? -2.404 -1.943 -7.322 1.00 98.00 367 HIS A N 1
ATOM 2724 C CA . HIS A 1 367 ? -3.213 -1.496 -8.446 1.00 98.00 367 HIS A CA 1
ATOM 2725 C C . HIS A 1 367 ? -3.670 -0.061 -8.173 1.00 98.00 367 HIS A C 1
ATOM 2727 O O . HIS A 1 367 ? -4.457 0.176 -7.255 1.00 98.00 367 HIS A O 1
ATOM 2733 N N . GLN A 1 368 ? -3.141 0.892 -8.941 1.00 98.44 368 GLN A N 1
ATOM 2734 C CA . GLN A 1 368 ? -3.610 2.271 -8.970 1.00 98.44 368 GLN A CA 1
ATOM 2735 C C . GLN A 1 368 ? -4.859 2.301 -9.853 1.00 98.44 368 GLN A C 1
ATOM 2737 O O . GLN A 1 368 ? -4.767 2.305 -11.082 1.00 98.44 368 GLN A O 1
ATOM 2742 N N . TYR A 1 369 ? -6.025 2.233 -9.213 1.00 96.38 369 TYR A N 1
ATOM 2743 C CA . TYR A 1 369 ? -7.304 1.964 -9.873 1.00 96.38 369 TYR A CA 1
ATOM 2744 C C . TYR A 1 369 ? -8.079 3.233 -10.247 1.00 96.38 369 TYR A C 1
ATOM 2746 O O . TYR A 1 369 ? -9.066 3.165 -10.978 1.00 96.38 369 TYR A O 1
ATOM 2754 N N . GLN A 1 370 ? -7.663 4.404 -9.760 1.00 96.56 370 GLN A N 1
ATOM 2755 C CA . GLN A 1 370 ? -8.246 5.696 -10.126 1.00 96.56 370 GLN A CA 1
ATOM 2756 C C . GLN A 1 370 ? -7.207 6.810 -9.928 1.00 96.56 370 GLN A C 1
ATOM 2758 O O . GLN A 1 370 ? -6.742 7.010 -8.808 1.00 96.56 370 GLN A O 1
ATOM 2763 N N . GLY A 1 371 ? -6.881 7.533 -11.002 1.00 92.38 371 GLY A N 1
ATOM 2764 C CA . GLY A 1 371 ? -5.950 8.667 -10.980 1.00 92.38 371 GLY A CA 1
ATOM 2765 C C . GLY A 1 371 ? -6.519 9.970 -10.395 1.00 92.38 371 GLY A C 1
ATOM 2766 O O . GLY A 1 371 ? -7.640 10.003 -9.874 1.00 92.38 371 GLY A O 1
ATOM 2767 N N . GLY A 1 372 ? -5.730 11.037 -10.524 1.00 93.44 372 GLY A N 1
ATOM 2768 C CA . GLY A 1 372 ? -5.782 12.259 -9.720 1.00 93.44 372 GLY A CA 1
ATOM 2769 C C . GLY A 1 372 ? -7.161 12.867 -9.495 1.00 93.44 372 GLY A C 1
ATOM 2770 O O . GLY A 1 372 ? -7.802 13.385 -10.411 1.00 93.44 372 GLY A O 1
ATOM 2771 N N . HIS A 1 373 ? -7.600 12.863 -8.238 1.00 96.56 373 HIS A N 1
ATOM 2772 C CA . HIS A 1 373 ? -8.848 13.484 -7.800 1.00 96.56 373 HIS A CA 1
ATOM 2773 C C . HIS A 1 373 ? -8.755 13.952 -6.346 1.00 96.56 373 HIS A C 1
ATOM 2775 O O . HIS A 1 373 ? -7.978 13.431 -5.551 1.00 96.56 373 HIS A O 1
ATOM 2781 N N . ASN A 1 374 ? -9.577 14.934 -5.976 1.00 95.75 374 ASN A N 1
ATOM 2782 C CA . ASN A 1 374 ? -9.646 15.394 -4.592 1.00 95.75 374 ASN A CA 1
ATOM 2783 C C . ASN A 1 374 ? -10.495 14.436 -3.748 1.00 95.75 374 ASN A C 1
ATOM 2785 O O . ASN A 1 374 ? -11.648 14.159 -4.084 1.00 95.75 374 ASN A O 1
ATOM 2789 N N . GLU A 1 375 ? -9.960 14.014 -2.606 1.00 93.38 375 GLU A N 1
ATOM 2790 C CA . GLU A 1 375 ? -10.732 13.418 -1.516 1.00 93.38 375 GLU A CA 1
ATOM 2791 C C . GLU A 1 375 ? -10.650 14.284 -0.260 1.00 93.38 375 GLU A C 1
ATOM 2793 O O . GLU A 1 375 ? -9.655 14.971 -0.040 1.00 93.38 375 GLU A O 1
ATOM 2798 N N . THR A 1 376 ? -11.678 14.220 0.591 1.00 88.94 376 THR A N 1
ATOM 2799 C CA . THR A 1 376 ? -11.731 14.944 1.868 1.00 88.94 376 THR A CA 1
ATOM 2800 C C . THR A 1 376 ? -11.994 13.970 3.010 1.00 88.94 376 THR A C 1
ATOM 2802 O O . THR A 1 376 ? -13.083 13.406 3.118 1.00 88.94 376 THR A O 1
ATOM 2805 N N . TRP A 1 377 ? -11.019 13.809 3.905 1.00 81.50 377 TRP A N 1
ATOM 2806 C CA . TRP A 1 377 ? -11.120 12.939 5.078 1.00 81.50 377 TRP A CA 1
ATOM 2807 C C . TRP A 1 377 ? -10.714 13.704 6.341 1.00 81.50 377 TRP A C 1
ATOM 2809 O O . TRP A 1 377 ? -9.704 14.401 6.371 1.00 81.50 377 TRP A O 1
ATOM 2819 N N . GLY A 1 378 ? -11.535 13.621 7.393 1.00 81.75 378 GLY A N 1
ATOM 2820 C CA . GLY A 1 378 ? -11.287 14.338 8.653 1.00 81.75 378 GLY A CA 1
ATOM 2821 C C . GLY A 1 378 ? -11.321 15.869 8.529 1.00 81.75 378 GLY A C 1
ATOM 2822 O O . GLY A 1 378 ? -10.730 16.553 9.354 1.00 81.75 378 GLY A O 1
ATOM 2823 N N . GLY A 1 379 ? -11.970 16.401 7.486 1.00 86.75 379 GLY A N 1
ATOM 2824 C CA . GLY A 1 379 ? -11.966 17.830 7.147 1.00 86.75 379 GLY A CA 1
ATOM 2825 C C . GLY A 1 379 ? -10.766 18.286 6.307 1.00 86.75 379 GLY A C 1
ATOM 2826 O O . GLY A 1 379 ? -10.757 19.426 5.857 1.00 86.75 379 GLY A O 1
ATOM 2827 N N . VAL A 1 380 ? -9.786 17.412 6.047 1.00 93.75 380 VAL A N 1
ATOM 2828 C CA . VAL A 1 380 ? -8.608 17.722 5.225 1.00 93.75 380 VAL A CA 1
ATOM 2829 C C . VAL A 1 380 ? -8.794 17.180 3.812 1.00 93.75 380 VAL A C 1
ATOM 2831 O O . VAL A 1 380 ? -9.006 15.978 3.635 1.00 93.75 380 VAL A O 1
ATOM 2834 N N . SER A 1 381 ? -8.676 18.057 2.816 1.00 96.94 381 SER A N 1
ATOM 2835 C CA . SER A 1 381 ? -8.675 17.690 1.396 1.00 96.94 381 SER A CA 1
ATOM 2836 C C . SER A 1 381 ? -7.257 17.459 0.874 1.00 96.94 381 SER A C 1
ATOM 2838 O O . SER A 1 381 ? -6.364 18.243 1.181 1.00 96.94 381 SER A O 1
ATOM 2840 N N . ILE A 1 382 ? -7.062 16.416 0.065 1.00 96.62 382 ILE A N 1
ATOM 2841 C CA . ILE A 1 382 ? -5.805 16.119 -0.644 1.00 96.62 382 ILE A CA 1
ATOM 2842 C C . ILE A 1 382 ? -6.163 15.654 -2.065 1.00 96.62 382 ILE A C 1
ATOM 2844 O O . ILE A 1 382 ? -7.158 14.946 -2.240 1.00 96.62 382 ILE A O 1
ATOM 2848 N N . ASN A 1 383 ? -5.379 16.052 -3.071 1.00 97.44 383 ASN A N 1
ATOM 2849 C CA . ASN A 1 383 ? -5.458 15.474 -4.414 1.00 97.44 383 ASN A CA 1
ATOM 2850 C C . ASN A 1 383 ? -4.641 14.180 -4.441 1.00 97.44 383 ASN A C 1
ATOM 2852 O O . ASN A 1 383 ? -3.465 14.215 -4.090 1.00 97.44 383 ASN A O 1
ATOM 2856 N N . ILE A 1 384 ? -5.258 13.053 -4.790 1.00 97.75 384 ILE A N 1
ATOM 2857 C CA . ILE A 1 384 ? -4.630 11.734 -4.686 1.00 97.75 384 ILE A CA 1
ATOM 2858 C C . ILE A 1 384 ? -4.919 10.842 -5.892 1.00 97.75 384 ILE A C 1
ATOM 2860 O O . ILE A 1 384 ? -5.983 10.923 -6.515 1.00 97.75 384 ILE A O 1
ATOM 2864 N N . ASP A 1 385 ? -3.996 9.915 -6.122 1.00 98.31 385 ASP A N 1
ATOM 2865 C CA . ASP A 1 385 ? -4.225 8.681 -6.859 1.00 98.31 385 ASP A CA 1
ATOM 2866 C C . ASP A 1 385 ? -4.607 7.565 -5.866 1.00 98.31 385 ASP A C 1
ATOM 2868 O O . ASP A 1 385 ? -4.058 7.444 -4.764 1.00 98.31 385 ASP A O 1
ATOM 2872 N N . ARG A 1 386 ? -5.590 6.738 -6.230 1.00 96.69 386 ARG A N 1
ATOM 2873 C CA . ARG A 1 386 ? -6.157 5.673 -5.387 1.00 96.69 386 ARG A CA 1
ATOM 2874 C C . ARG A 1 386 ? -5.539 4.321 -5.701 1.00 96.69 386 ARG A C 1
ATOM 2876 O O . ARG A 1 386 ? -5.584 3.865 -6.841 1.00 96.69 386 ARG A O 1
ATOM 2883 N N . ASN A 1 387 ? -5.080 3.632 -4.659 1.00 97.56 387 ASN A N 1
ATOM 2884 C CA . ASN A 1 387 ? -4.398 2.349 -4.761 1.00 97.56 387 ASN A CA 1
ATOM 2885 C C . ASN A 1 387 ? -5.098 1.245 -3.964 1.00 97.56 387 ASN A C 1
ATOM 2887 O O . ASN A 1 387 ? -5.602 1.464 -2.860 1.00 97.56 387 ASN A O 1
ATOM 2891 N N . TYR A 1 388 ? -5.071 0.022 -4.485 1.00 93.88 388 TYR A N 1
ATOM 2892 C CA . TYR A 1 388 ? -5.406 -1.186 -3.739 1.00 93.88 388 TYR A CA 1
ATOM 2893 C C . TYR A 1 388 ? -4.229 -2.160 -3.773 1.00 93.88 388 TYR A C 1
ATOM 2895 O O . TYR A 1 388 ? -3.629 -2.396 -4.817 1.00 93.88 388 TYR A O 1
ATOM 2903 N N . LEU A 1 389 ? -3.885 -2.710 -2.614 1.00 94.00 389 LEU A N 1
ATOM 2904 C CA . LEU A 1 389 ? -2.724 -3.564 -2.413 1.00 94.00 389 LEU A CA 1
ATOM 2905 C C . LEU A 1 389 ? -3.170 -4.988 -2.070 1.00 94.00 389 LEU A C 1
ATOM 2907 O O . LEU A 1 389 ? -4.048 -5.180 -1.226 1.00 94.00 389 LEU A O 1
ATOM 2911 N N . ASP A 1 390 ? -2.512 -5.983 -2.660 1.00 90.25 390 ASP A N 1
ATOM 2912 C CA . ASP A 1 390 ? -2.377 -7.327 -2.100 1.00 90.25 390 ASP A CA 1
ATOM 2913 C C . ASP A 1 390 ? -0.891 -7.704 -2.128 1.00 90.25 390 ASP A C 1
ATOM 2915 O O . ASP A 1 390 ? -0.372 -8.209 -3.123 1.00 90.25 390 ASP A O 1
ATOM 2919 N N . LEU A 1 391 ? -0.223 -7.415 -1.009 1.00 89.31 391 LEU A N 1
ATOM 2920 C CA . LEU A 1 391 ? 1.172 -7.747 -0.726 1.00 89.31 391 LEU A CA 1
ATOM 2921 C C . LEU A 1 391 ? 1.256 -8.919 0.269 1.00 89.31 391 LEU A C 1
ATOM 2923 O O . LEU A 1 391 ? 2.136 -8.964 1.129 1.00 89.31 391 LEU A O 1
ATOM 2927 N N . SER A 1 392 ? 0.290 -9.847 0.232 1.00 80.06 392 SER A N 1
ATOM 2928 C CA . SER A 1 392 ? 0.227 -10.960 1.189 1.00 80.06 392 SER A CA 1
ATOM 2929 C C . SER A 1 392 ? 1.255 -12.077 0.953 1.00 80.06 392 SER A C 1
ATOM 2931 O O . SER A 1 392 ? 1.485 -12.848 1.884 1.00 80.06 392 SER A O 1
ATOM 2933 N N . GLY A 1 393 ? 1.880 -12.146 -0.231 1.00 68.06 393 GLY A N 1
ATOM 2934 C CA . GLY A 1 393 ? 2.927 -13.113 -0.599 1.00 68.06 393 GLY A CA 1
ATOM 2935 C C . GLY A 1 393 ? 4.357 -12.658 -0.289 1.00 68.06 393 GLY A C 1
ATOM 2936 O O . GLY A 1 393 ? 5.257 -13.492 -0.208 1.00 68.06 393 GLY A O 1
ATOM 2937 N N . VAL A 1 394 ? 4.567 -11.359 -0.041 1.00 62.03 394 VAL A N 1
ATOM 2938 C CA . VAL A 1 394 ? 5.851 -10.826 0.443 1.00 62.03 394 VAL A CA 1
ATOM 2939 C C . VAL A 1 394 ? 6.265 -11.588 1.705 1.00 62.03 394 VAL A C 1
ATOM 2941 O O . VAL A 1 394 ? 5.444 -11.813 2.595 1.00 62.03 394 VAL A O 1
ATOM 2944 N N . ALA A 1 395 ? 7.528 -12.000 1.812 1.00 49.25 395 ALA A N 1
ATOM 2945 C CA . ALA A 1 395 ? 8.012 -12.623 3.037 1.00 49.25 395 ALA A CA 1
ATOM 2946 C C . ALA A 1 395 ? 7.954 -11.595 4.176 1.00 49.25 395 ALA A C 1
ATOM 2948 O O . ALA A 1 395 ? 8.632 -10.567 4.127 1.00 49.25 395 ALA A O 1
ATOM 2949 N N . ALA A 1 396 ? 7.142 -11.867 5.199 1.00 43.06 396 ALA A N 1
ATOM 2950 C CA . ALA A 1 396 ? 7.162 -11.052 6.403 1.00 43.06 396 ALA A CA 1
ATOM 2951 C C . ALA A 1 396 ? 8.571 -11.117 7.015 1.00 43.06 396 ALA A C 1
ATOM 2953 O O . ALA A 1 396 ? 9.130 -12.217 7.093 1.00 43.06 396 ALA A O 1
ATOM 2954 N N . PRO A 1 397 ? 9.133 -9.991 7.497 1.00 41.22 397 PRO A N 1
ATOM 2955 C CA . PRO A 1 397 ? 10.288 -10.047 8.381 1.00 41.22 397 PRO A CA 1
ATOM 2956 C C . PRO A 1 397 ? 9.996 -11.035 9.519 1.00 41.22 397 PRO A C 1
ATOM 2958 O O . PRO A 1 397 ? 8.836 -11.107 9.958 1.00 41.22 397 PRO A O 1
ATOM 2961 N N . PRO A 1 398 ? 10.996 -11.795 10.006 1.00 31.52 398 PRO A N 1
ATOM 2962 C CA . PRO A 1 398 ? 10.794 -12.650 11.168 1.00 31.52 398 PRO A CA 1
ATOM 2963 C C . PRO A 1 398 ? 10.175 -11.793 12.280 1.00 31.52 398 PRO A C 1
ATOM 2965 O O . PRO A 1 398 ? 10.636 -10.668 12.497 1.00 31.52 398 PRO A O 1
ATOM 2968 N N . PRO A 1 399 ? 9.086 -12.249 12.926 1.00 32.34 399 PRO A N 1
ATOM 2969 C CA . PRO A 1 399 ? 8.392 -11.414 13.889 1.00 32.34 399 PRO A CA 1
ATOM 2970 C C . PRO A 1 399 ? 9.387 -11.010 14.982 1.00 32.34 399 PRO A C 1
ATOM 2972 O O . PRO A 1 399 ? 10.085 -11.897 15.486 1.00 32.34 399 PRO A O 1
ATOM 2975 N N . PRO A 1 400 ? 9.454 -9.721 15.373 1.00 34.44 400 PRO A N 1
ATOM 2976 C CA . PRO A 1 400 ? 10.245 -9.341 16.534 1.00 34.44 400 PRO A CA 1
ATOM 2977 C C . PRO A 1 400 ? 9.799 -10.204 17.724 1.00 34.44 400 PRO A C 1
ATOM 2979 O O . PRO A 1 400 ? 8.607 -10.554 17.797 1.00 34.44 400 PRO A O 1
ATOM 2982 N N . PRO A 1 401 ? 10.727 -10.588 18.624 1.00 27.66 401 PRO A N 1
ATOM 2983 C CA . PRO A 1 401 ? 10.414 -11.455 19.755 1.00 27.66 401 PRO A CA 1
ATOM 2984 C C . PRO A 1 401 ? 9.173 -10.905 20.468 1.00 27.66 401 PRO A C 1
ATOM 2986 O O . PRO A 1 401 ? 9.088 -9.692 20.677 1.00 27.66 401 PRO A O 1
ATOM 2989 N N . PRO A 1 402 ? 8.161 -11.751 20.743 1.00 28.20 402 PRO A N 1
ATOM 2990 C CA . PRO A 1 402 ? 6.807 -11.287 21.020 1.00 28.20 402 PRO A CA 1
ATOM 2991 C C . PRO A 1 402 ? 6.831 -10.275 22.173 1.00 28.20 402 PRO A C 1
ATOM 2993 O O . PRO A 1 402 ? 7.231 -10.661 23.273 1.00 28.20 402 PRO A O 1
ATOM 2996 N N . PRO A 1 403 ? 6.430 -9.004 21.944 1.00 29.81 403 PRO A N 1
ATOM 2997 C CA . PRO A 1 403 ? 6.641 -7.933 22.912 1.00 29.81 403 PRO A CA 1
ATOM 2998 C C . PRO A 1 403 ? 6.004 -8.322 24.242 1.00 29.81 403 PRO A C 1
ATOM 3000 O O . PRO A 1 403 ? 4.802 -8.617 24.282 1.00 29.81 403 PRO A O 1
ATOM 3003 N N . ALA A 1 404 ? 6.852 -8.387 25.277 1.00 29.75 404 ALA A N 1
ATOM 3004 C CA . ALA A 1 404 ? 6.613 -9.097 26.532 1.00 29.75 404 ALA A CA 1
ATOM 3005 C C . ALA A 1 404 ? 5.189 -8.854 27.039 1.00 29.75 404 ALA A C 1
ATOM 3007 O O . ALA A 1 404 ? 4.855 -7.736 27.421 1.00 29.75 404 ALA A O 1
ATOM 3008 N N . THR A 1 405 ? 4.358 -9.901 26.916 1.00 29.91 405 THR A N 1
ATOM 3009 C CA . THR A 1 405 ? 2.881 -9.896 26.941 1.00 29.91 405 THR A CA 1
ATOM 3010 C C . THR A 1 405 ? 2.250 -8.536 27.236 1.00 29.91 405 THR A C 1
ATOM 3012 O O . THR A 1 405 ? 1.800 -8.306 28.356 1.00 29.91 405 THR A O 1
ATOM 3015 N N . SER A 1 406 ? 2.206 -7.658 26.222 1.00 28.27 406 SER A N 1
ATOM 3016 C CA . SER A 1 406 ? 1.613 -6.318 26.342 1.00 28.27 406 SER A CA 1
ATOM 3017 C C . SER A 1 406 ? 0.221 -6.423 26.966 1.00 28.27 406 SER A C 1
ATOM 3019 O O . SER A 1 406 ? -0.700 -7.011 26.385 1.00 28.27 406 SER A O 1
ATOM 3021 N N . THR A 1 407 ? 0.107 -5.943 28.203 1.00 31.92 407 THR A N 1
ATOM 3022 C CA . THR A 1 407 ? -1.026 -6.254 29.064 1.00 31.92 407 THR A CA 1
ATOM 3023 C C . THR A 1 407 ? -2.281 -5.560 28.560 1.00 31.92 407 THR A C 1
ATOM 3025 O O . THR A 1 407 ? -2.288 -4.388 28.177 1.00 31.92 407 THR A O 1
ATOM 3028 N N . THR A 1 408 ? -3.402 -6.282 28.581 1.00 39.50 408 THR A N 1
ATOM 3029 C CA . THR A 1 408 ? -4.715 -5.666 28.381 1.00 39.50 408 THR A CA 1
ATOM 3030 C C . THR A 1 408 ? -5.093 -4.878 29.633 1.00 39.50 408 THR A C 1
ATOM 3032 O O . THR A 1 408 ? -5.878 -5.377 30.438 1.00 39.50 408 THR A O 1
ATOM 3035 N N . SER A 1 409 ? -4.515 -3.679 29.767 1.00 37.50 409 SER A N 1
ATOM 3036 C CA . SER A 1 409 ? -4.827 -2.624 30.744 1.00 37.50 409 SER A CA 1
ATOM 3037 C C . SER A 1 409 ? -5.064 -3.150 32.164 1.00 37.50 409 SER A C 1
ATOM 3039 O O . SER A 1 409 ? -6.196 -3.490 32.505 1.00 37.50 409 SER A O 1
ATOM 3041 N N . ASP A 1 410 ? -4.014 -3.195 32.991 1.00 37.25 410 ASP A N 1
ATOM 3042 C CA . ASP A 1 410 ? -3.956 -3.928 34.269 1.00 37.25 410 ASP A CA 1
ATOM 3043 C C . ASP A 1 410 ? -4.975 -3.510 35.348 1.00 37.25 410 ASP A C 1
ATOM 3045 O O . ASP A 1 410 ? -4.668 -2.891 36.365 1.00 37.25 410 ASP A O 1
ATOM 3049 N N . LYS A 1 411 ? -6.224 -3.935 35.136 1.00 45.59 411 LYS A N 1
ATOM 3050 C CA . LYS A 1 411 ? -7.299 -4.092 36.125 1.00 45.59 411 LYS A CA 1
ATOM 3051 C C . LYS A 1 411 ? -8.037 -5.428 35.957 1.00 45.59 411 LYS A C 1
ATOM 3053 O O . LYS A 1 411 ? -9.161 -5.594 36.429 1.00 45.59 411 LYS A O 1
ATOM 3058 N N . LEU A 1 412 ? -7.382 -6.422 35.349 1.00 52.97 412 LEU A N 1
ATOM 3059 C CA . LEU A 1 412 ? -7.758 -7.836 35.466 1.00 52.97 412 LEU A CA 1
ATOM 3060 C C . LEU A 1 412 ? -7.292 -8.407 36.818 1.00 52.97 412 LEU A C 1
ATOM 3062 O O . LEU A 1 412 ? -6.560 -9.387 36.883 1.00 52.97 412 LEU A O 1
ATOM 3066 N N . SER A 1 413 ? -7.746 -7.788 37.911 1.00 58.53 413 SER A N 1
ATOM 3067 C CA . SER A 1 413 ? -7.429 -8.141 39.305 1.00 58.53 413 SER A CA 1
ATOM 3068 C C . SER A 1 413 ? -8.135 -9.418 39.790 1.00 58.53 413 SER A C 1
ATOM 3070 O O . SER A 1 413 ? -8.638 -9.490 40.910 1.00 58.53 413 SER A O 1
ATOM 3072 N N . ASP A 1 414 ? -8.265 -10.414 38.914 1.00 81.38 414 ASP A N 1
ATOM 3073 C CA . ASP A 1 414 ? -9.009 -11.641 39.174 1.00 81.38 414 ASP A CA 1
ATOM 3074 C C . ASP A 1 414 ? -8.431 -12.807 38.351 1.00 81.38 414 ASP A C 1
ATOM 3076 O O . ASP A 1 414 ? -8.510 -12.774 37.116 1.00 81.38 414 ASP A O 1
ATOM 3080 N N . PRO A 1 415 ? -7.872 -13.856 38.985 1.00 84.31 415 PRO A N 1
ATOM 3081 C CA . PRO A 1 415 ? -7.161 -14.925 38.277 1.00 84.31 415 PRO A CA 1
ATOM 3082 C C . PRO A 1 415 ? -8.065 -15.741 37.340 1.00 84.31 415 PRO A C 1
ATOM 3084 O O . PRO A 1 415 ? -7.577 -16.432 36.448 1.00 84.31 415 PRO A O 1
ATOM 3087 N N . LYS A 1 416 ? -9.394 -15.645 37.484 1.00 87.44 416 LYS A N 1
ATOM 3088 C CA . LYS A 1 416 ? -10.356 -16.301 36.584 1.00 87.44 416 LYS A CA 1
ATOM 3089 C C . LYS A 1 416 ? -10.528 -15.580 35.243 1.00 87.44 416 LYS A C 1
ATOM 3091 O O . LYS A 1 416 ? -11.149 -16.141 34.339 1.00 87.44 416 LYS A O 1
ATOM 3096 N N . CYS A 1 417 ? -9.997 -14.369 35.068 1.00 88.25 417 CYS A N 1
ATOM 3097 C CA . CYS A 1 417 ? -10.219 -13.540 33.879 1.00 88.25 417 CYS A CA 1
ATOM 3098 C C . CYS A 1 417 ? -9.133 -13.667 32.804 1.00 88.25 417 CYS A C 1
ATOM 3100 O O . CYS A 1 417 ? -8.614 -12.676 32.295 1.00 88.25 417 CYS A O 1
ATOM 3102 N N . THR A 1 418 ? -8.813 -14.900 32.417 1.00 85.31 418 THR A N 1
ATOM 3103 C CA . THR A 1 418 ? -7.862 -15.183 31.336 1.00 85.31 418 THR A CA 1
ATOM 3104 C C . THR A 1 418 ? -8.491 -14.991 29.944 1.00 85.31 418 THR A C 1
ATOM 3106 O O . THR A 1 418 ? -9.714 -15.079 29.783 1.00 85.31 418 THR A O 1
ATOM 3109 N N . PRO A 1 419 ? -7.687 -14.828 28.873 1.00 83.56 419 PRO A N 1
ATOM 3110 C CA . PRO A 1 419 ? -8.199 -14.857 27.502 1.00 83.56 419 PRO A CA 1
ATOM 3111 C C . PRO A 1 419 ? -9.001 -16.127 27.180 1.00 83.56 419 PRO A C 1
ATOM 3113 O O . PRO A 1 419 ? -9.974 -16.049 26.435 1.00 83.56 419 PRO A O 1
ATOM 3116 N N . ALA A 1 420 ? -8.647 -17.274 27.773 1.00 84.12 420 ALA A N 1
ATOM 3117 C CA . ALA A 1 420 ? -9.364 -18.539 27.608 1.00 84.12 420 ALA A CA 1
ATOM 3118 C C . ALA A 1 420 ? -10.734 -18.566 28.314 1.00 84.12 420 ALA A C 1
ATOM 3120 O O . ALA A 1 420 ? -11.661 -19.210 27.822 1.00 84.12 420 ALA A O 1
ATOM 3121 N N . SER A 1 421 ? -10.909 -17.850 29.433 1.00 88.00 421 SER A N 1
ATOM 3122 C CA . SER A 1 421 ? -12.227 -17.736 30.071 1.00 88.00 421 SER A CA 1
ATOM 3123 C C . SER A 1 421 ? -13.143 -16.747 29.334 1.00 88.00 421 SER A C 1
ATOM 3125 O O . SER A 1 421 ? -14.356 -16.979 29.264 1.00 88.00 421 SER A O 1
ATOM 3127 N N . ILE A 1 422 ? -12.563 -15.700 28.730 1.00 92.19 422 ILE A N 1
ATOM 3128 C CA . ILE A 1 422 ? -13.284 -14.626 28.028 1.00 92.19 422 ILE A CA 1
ATOM 3129 C C . ILE A 1 422 ? -13.650 -14.992 26.577 1.00 92.19 422 ILE A C 1
ATOM 3131 O O . ILE A 1 422 ? -14.763 -14.693 26.136 1.00 92.19 422 ILE A O 1
ATOM 3135 N N . ASN A 1 423 ? -12.750 -15.627 25.819 1.00 92.50 423 ASN A N 1
ATOM 3136 C CA . ASN A 1 423 ? -12.952 -15.950 24.400 1.00 92.50 423 ASN A CA 1
ATOM 3137 C C . ASN A 1 423 ? -13.946 -17.108 24.215 1.00 92.50 423 ASN A C 1
ATOM 3139 O O . ASN A 1 423 ? -13.718 -18.206 24.717 1.00 92.50 423 ASN A O 1
ATOM 3143 N N . ARG A 1 424 ? -15.022 -16.892 23.446 1.00 92.94 424 ARG A N 1
ATOM 3144 C CA . ARG A 1 424 ? -16.028 -17.918 23.116 1.00 92.94 424 ARG A CA 1
ATOM 3145 C C . ARG A 1 424 ? -16.372 -17.890 21.614 1.00 92.94 424 ARG A C 1
ATOM 3147 O O . ARG A 1 424 ? -16.322 -16.816 21.007 1.00 92.94 424 ARG A O 1
ATOM 3154 N N . PRO A 1 425 ? -16.721 -19.040 21.000 1.00 89.12 425 PRO A N 1
ATOM 3155 C CA . PRO A 1 425 ? -17.091 -19.107 19.580 1.00 89.12 425 PRO A CA 1
ATOM 3156 C C . PRO A 1 425 ? -18.443 -18.433 19.292 1.00 89.12 425 PRO A C 1
ATOM 3158 O O . PRO A 1 425 ? -18.657 -17.909 18.203 1.00 89.12 425 PRO A O 1
ATOM 3161 N N . ALA A 1 426 ? -19.332 -18.386 20.289 1.00 90.75 426 ALA A N 1
ATOM 3162 C CA . ALA A 1 426 ? -20.586 -17.648 20.246 1.00 90.75 426 ALA A CA 1
ATOM 3163 C C . ALA A 1 426 ? -20.923 -17.072 21.628 1.00 90.75 426 ALA A C 1
ATOM 3165 O O . ALA A 1 426 ? -20.604 -17.668 22.661 1.00 90.75 426 ALA A O 1
ATOM 3166 N N . TYR A 1 427 ? -21.630 -15.944 21.632 1.00 94.56 427 TYR A N 1
ATOM 3167 C CA . TYR A 1 427 ? -22.242 -15.342 22.818 1.00 94.56 427 TYR A CA 1
ATOM 3168 C C . TYR A 1 427 ? -23.745 -15.180 22.556 1.00 94.56 427 TYR A C 1
ATOM 3170 O O . TYR A 1 427 ? -24.164 -14.993 21.417 1.00 94.56 427 TYR A O 1
ATOM 3178 N N . GLY A 1 428 ? -24.579 -15.285 23.586 1.00 91.62 428 GLY A N 1
ATOM 3179 C CA . GLY A 1 428 ? -26.037 -15.223 23.448 1.00 91.62 428 GLY A CA 1
ATOM 3180 C C . GLY A 1 428 ? -26.711 -15.133 24.809 1.00 91.62 428 GLY A C 1
ATOM 3181 O O . GLY A 1 428 ? -26.013 -14.947 25.799 1.00 91.62 428 GLY A O 1
ATOM 3182 N N . LEU A 1 429 ? -28.042 -15.260 24.856 1.00 95.50 429 LEU A N 1
ATOM 3183 C CA . LEU A 1 429 ? -28.835 -14.991 26.061 1.00 95.50 429 LEU A CA 1
ATOM 3184 C C . LEU A 1 429 ? -28.280 -15.700 27.311 1.00 95.50 429 LEU A C 1
ATOM 3186 O O . LEU A 1 429 ? -28.336 -16.927 27.417 1.00 95.50 429 LEU A O 1
ATOM 3190 N N . THR A 1 430 ? -27.772 -14.903 28.250 1.00 97.31 430 THR A N 1
ATOM 3191 C CA . THR A 1 430 ? -27.251 -15.347 29.546 1.00 97.31 430 THR A CA 1
ATOM 3192 C C . THR A 1 430 ? -28.188 -14.842 30.634 1.00 97.31 430 THR A C 1
ATOM 3194 O O . THR A 1 430 ? -28.498 -13.654 30.679 1.00 97.31 430 THR A O 1
ATOM 3197 N N . ALA A 1 431 ? -28.650 -15.718 31.518 1.00 95.69 431 ALA A N 1
ATOM 3198 C CA . ALA A 1 431 ? -29.585 -15.381 32.593 1.00 95.69 431 ALA A CA 1
ATOM 3199 C C . ALA A 1 431 ? -29.316 -16.282 33.817 1.00 95.69 431 ALA A C 1
ATOM 3201 O O . ALA A 1 431 ? -28.516 -17.215 33.703 1.00 95.69 431 ALA A O 1
ATOM 3202 N N . PRO A 1 432 ? -29.964 -16.076 34.983 1.00 93.94 432 PRO A N 1
AT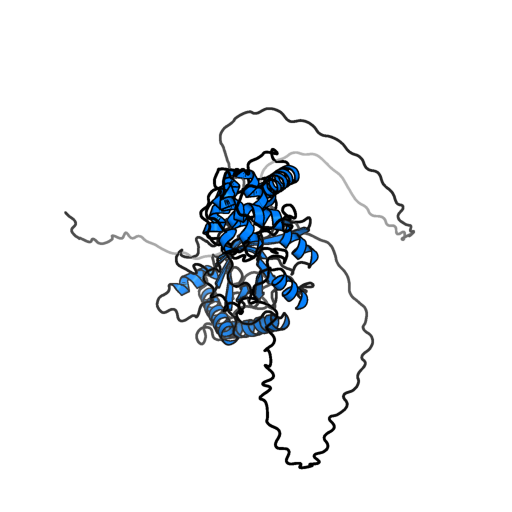OM 3203 C CA . PRO A 1 432 ? -29.618 -16.785 36.220 1.00 93.94 432 PRO A CA 1
ATOM 3204 C C . PRO A 1 432 ? -29.599 -18.322 36.154 1.00 93.94 432 PRO A C 1
ATOM 3206 O O . PRO A 1 432 ? -28.896 -18.944 36.945 1.00 93.94 432 PRO A O 1
ATOM 3209 N N . ARG A 1 433 ? -30.343 -18.931 35.220 1.00 91.69 433 ARG A N 1
ATOM 3210 C CA . ARG A 1 433 ? -30.360 -20.383 34.950 1.00 91.69 433 ARG A CA 1
ATOM 3211 C C . ARG A 1 433 ? -30.077 -20.725 33.474 1.00 91.69 433 ARG A C 1
ATOM 3213 O O . ARG A 1 433 ? -30.335 -21.840 33.040 1.00 91.69 433 ARG A O 1
ATOM 3220 N N . THR A 1 434 ? -29.560 -19.781 32.681 1.00 91.12 434 THR A N 1
ATOM 3221 C CA . THR A 1 434 ? -29.450 -19.909 31.214 1.00 91.12 434 THR A CA 1
ATOM 3222 C C . THR A 1 434 ? -28.041 -19.557 30.751 1.00 91.12 434 THR A C 1
ATOM 3224 O O . THR A 1 434 ? -27.567 -18.452 31.008 1.00 91.12 434 THR A O 1
ATOM 3227 N N . ARG A 1 435 ? -27.375 -20.495 30.058 1.00 86.44 435 ARG A N 1
ATOM 3228 C CA . ARG A 1 435 ? -25.973 -20.378 29.600 1.00 86.44 435 ARG A CA 1
ATOM 3229 C C . ARG A 1 435 ? -25.017 -19.939 30.722 1.00 86.44 435 ARG A C 1
ATOM 3231 O O . ARG A 1 435 ? -24.220 -19.022 30.550 1.00 86.44 435 ARG A O 1
ATOM 3238 N N . THR A 1 436 ? -25.084 -20.609 31.873 1.00 91.00 436 THR A N 1
ATOM 3239 C CA . THR A 1 436 ? -24.283 -20.305 33.078 1.00 91.00 436 THR A CA 1
ATOM 3240 C C . THR A 1 436 ? -22.769 -20.279 32.825 1.00 91.00 436 THR A C 1
ATOM 3242 O O . THR A 1 436 ? -22.064 -19.472 33.425 1.00 91.00 436 THR A O 1
ATOM 3245 N N . SER A 1 437 ? -22.268 -21.052 31.857 1.00 93.00 437 SER A N 1
ATOM 3246 C CA . SER A 1 437 ? -20.876 -21.001 31.377 1.00 93.00 437 SER A CA 1
ATOM 3247 C C . SER A 1 437 ? -20.436 -19.630 30.832 1.00 93.00 437 SER A C 1
ATOM 3249 O O . SER A 1 437 ? -19.241 -19.337 30.801 1.00 93.00 437 SER A O 1
ATOM 3251 N N . LEU A 1 438 ? -21.378 -18.758 30.450 1.00 96.00 438 LEU A N 1
ATOM 3252 C CA . LEU A 1 438 ? -21.117 -17.375 30.048 1.00 96.00 438 LEU A CA 1
ATOM 3253 C C . LEU A 1 438 ? -21.118 -16.374 31.223 1.00 96.00 438 LEU A C 1
ATOM 3255 O O . LEU A 1 438 ? -20.880 -15.189 31.000 1.00 96.00 438 LEU A O 1
ATOM 3259 N N . VAL A 1 439 ? -21.340 -16.798 32.473 1.00 96.81 439 VAL A N 1
ATOM 3260 C CA . VAL A 1 439 ? -21.314 -15.883 33.632 1.00 96.81 439 VAL A CA 1
ATOM 3261 C C . VAL A 1 439 ? -19.885 -15.482 34.014 1.00 96.81 439 VAL A C 1
ATOM 3263 O O . VAL A 1 439 ? -19.661 -14.321 34.340 1.00 96.81 439 VAL A O 1
ATOM 3266 N N . VAL A 1 440 ? -18.899 -16.382 33.897 1.00 96.00 440 VAL A N 1
ATOM 3267 C CA . VAL A 1 440 ? -17.470 -16.042 34.085 1.00 96.00 440 VAL A CA 1
ATOM 3268 C C . VAL A 1 440 ? -17.004 -14.949 33.106 1.00 96.00 440 VAL A C 1
ATOM 3270 O O . VAL A 1 440 ? -16.563 -13.902 33.586 1.00 96.00 440 VAL A O 1
ATOM 3273 N N . PRO A 1 441 ? -17.133 -15.098 31.765 1.00 95.56 441 PRO A N 1
ATOM 3274 C CA . PRO A 1 441 ? -16.754 -14.029 30.840 1.00 95.56 441 PRO A CA 1
ATOM 3275 C C . PRO A 1 441 ? -17.541 -12.735 31.086 1.00 95.56 441 PRO A C 1
ATOM 3277 O O . PRO A 1 441 ? -16.960 -11.657 30.991 1.00 95.56 441 PRO A O 1
ATOM 3280 N N . LEU A 1 442 ? -18.828 -12.826 31.452 1.00 97.38 442 LEU A N 1
ATOM 3281 C CA . LEU A 1 442 ? -19.670 -11.661 31.738 1.00 97.38 442 LEU A CA 1
ATOM 3282 C C . LEU A 1 442 ? -19.153 -10.870 32.947 1.00 97.38 442 LEU A C 1
ATOM 3284 O O . LEU A 1 442 ? -18.944 -9.665 32.842 1.00 97.38 442 LEU A O 1
ATOM 3288 N N . GLN A 1 443 ? -18.885 -11.541 34.071 1.00 96.44 443 GLN A N 1
ATOM 3289 C CA . GLN A 1 443 ? -18.326 -10.906 35.269 1.00 96.44 443 GLN A CA 1
ATOM 3290 C C . GLN A 1 443 ? -16.943 -10.292 34.994 1.00 96.44 443 GLN A C 1
ATOM 3292 O O . GLN A 1 443 ? -16.684 -9.173 35.429 1.00 96.44 443 GLN A O 1
ATOM 3297 N N . CYS A 1 444 ? -16.084 -10.966 34.221 1.00 94.31 444 CYS A N 1
ATOM 3298 C CA . CYS A 1 444 ? -14.768 -10.443 33.840 1.00 94.31 444 CYS A CA 1
ATOM 3299 C C . CYS A 1 444 ? -14.844 -9.173 32.980 1.00 94.31 444 CYS A C 1
ATOM 3301 O O . CYS A 1 444 ? -14.166 -8.188 33.268 1.00 94.31 444 CYS A O 1
ATOM 3303 N N . LEU A 1 445 ? -15.690 -9.161 31.948 1.00 93.38 445 LEU A N 1
ATOM 3304 C CA . LEU A 1 445 ? -15.864 -7.993 31.080 1.00 93.38 445 LEU A CA 1
ATOM 3305 C C . LEU A 1 445 ? -16.550 -6.834 31.823 1.00 93.38 445 LEU A C 1
ATOM 3307 O O . LEU A 1 445 ? -16.148 -5.683 31.675 1.00 93.38 445 LEU A O 1
ATOM 3311 N N . LEU A 1 446 ? -17.525 -7.117 32.693 1.00 93.94 446 LEU A N 1
ATOM 3312 C CA . LEU A 1 446 ? -18.138 -6.095 33.549 1.00 93.94 446 LEU A CA 1
ATOM 3313 C C . LEU A 1 446 ? -17.161 -5.558 34.614 1.00 93.94 446 LEU A C 1
ATOM 3315 O O . LEU A 1 446 ? -17.243 -4.378 34.956 1.00 93.94 446 LEU A O 1
ATOM 3319 N N . LYS A 1 447 ? -16.202 -6.367 35.094 1.00 91.38 447 LYS A N 1
ATOM 3320 C CA . LYS A 1 447 ? -15.088 -5.912 35.948 1.00 91.38 447 LYS A CA 1
ATOM 3321 C C . LYS A 1 447 ? -14.163 -4.960 35.182 1.00 91.38 447 LYS A C 1
ATOM 3323 O O . LYS A 1 447 ? -13.887 -3.875 35.684 1.00 91.38 447 LYS A O 1
ATOM 3328 N N . GLN A 1 448 ? -13.793 -5.285 33.937 1.00 86.69 448 GLN A N 1
ATOM 3329 C CA . GLN A 1 448 ? -13.040 -4.371 33.056 1.00 86.69 448 GLN A CA 1
ATOM 3330 C C . GLN A 1 448 ? -13.774 -3.039 32.805 1.00 86.69 448 GLN A C 1
ATOM 3332 O O . GLN A 1 448 ? -13.139 -1.995 32.714 1.00 86.69 448 GLN A O 1
ATOM 3337 N N . GLN A 1 449 ? -15.110 -3.051 32.745 1.00 86.62 449 GLN A N 1
ATOM 3338 C CA . GLN A 1 449 ? -15.942 -1.847 32.594 1.00 86.62 449 GLN A CA 1
ATOM 3339 C C . GLN A 1 449 ? -16.192 -1.066 33.905 1.00 86.62 449 GLN A C 1
ATOM 3341 O O . GLN A 1 449 ? -16.955 -0.092 33.902 1.00 86.62 449 GLN A O 1
ATOM 3346 N N . GLY A 1 450 ? -15.588 -1.489 35.023 1.00 87.50 450 GLY A N 1
ATOM 3347 C CA . GLY A 1 450 ? -15.753 -0.881 36.350 1.00 87.50 450 GLY A CA 1
ATOM 3348 C C . GLY A 1 450 ? -17.107 -1.151 37.023 1.00 87.50 450 GLY A C 1
ATOM 3349 O O . GLY A 1 450 ? -17.404 -0.551 38.049 1.00 87.50 450 GLY A O 1
ATOM 3350 N N . LEU A 1 451 ? -17.938 -2.032 36.457 1.00 90.06 451 LEU A N 1
ATOM 3351 C CA . LEU A 1 451 ? -19.303 -2.312 36.923 1.00 90.06 451 LEU A CA 1
ATOM 3352 C C . LEU A 1 451 ? -19.394 -3.505 37.886 1.00 90.06 451 LEU A C 1
ATOM 3354 O O . LEU A 1 451 ? -20.378 -3.622 38.613 1.00 90.06 451 LEU A O 1
ATOM 3358 N N . PHE A 1 452 ? -18.396 -4.395 37.905 1.00 91.94 452 PHE A N 1
ATOM 3359 C CA . PHE A 1 452 ? -18.362 -5.569 38.784 1.00 91.94 452 PHE A CA 1
ATOM 3360 C C . PHE A 1 452 ? -17.091 -5.581 39.647 1.00 91.94 452 PHE A C 1
ATOM 3362 O O . PHE A 1 452 ? -16.016 -5.977 39.204 1.00 91.94 452 PHE A O 1
ATOM 3369 N N . THR A 1 453 ? -17.218 -5.145 40.901 1.00 87.25 453 THR A N 1
ATOM 3370 C CA . THR A 1 453 ? -16.094 -4.972 41.844 1.00 87.25 453 THR A CA 1
ATOM 3371 C C . THR A 1 453 ? -15.780 -6.207 42.695 1.00 87.25 453 THR A C 1
ATOM 3373 O O . THR A 1 453 ? -14.735 -6.264 43.336 1.00 87.25 453 THR A O 1
ATOM 3376 N N . ARG A 1 454 ? -16.666 -7.210 42.722 1.00 90.62 454 ARG A N 1
ATOM 3377 C CA . ARG A 1 454 ? -16.508 -8.430 43.535 1.00 90.62 454 ARG A CA 1
ATOM 3378 C C . ARG A 1 454 ? -15.547 -9.443 42.875 1.00 90.62 454 ARG A C 1
ATOM 3380 O O . ARG A 1 454 ? -15.230 -9.302 41.690 1.00 90.62 454 ARG A O 1
ATOM 3387 N N . PRO A 1 455 ? -15.075 -10.474 43.599 1.00 91.31 455 PRO A N 1
ATOM 3388 C CA . PRO A 1 455 ? -14.417 -11.628 42.986 1.00 91.31 455 PRO A CA 1
ATOM 3389 C C . PRO A 1 455 ? -15.341 -12.343 41.990 1.00 91.31 455 PRO A C 1
ATOM 3391 O O . PRO A 1 455 ? -16.555 -12.424 42.203 1.00 91.31 455 PRO A O 1
ATOM 3394 N N . VAL A 1 456 ? -14.780 -12.875 40.905 1.00 93.50 456 VAL A N 1
ATOM 3395 C CA . VAL A 1 456 ? -15.524 -13.616 39.879 1.00 93.50 456 VAL A CA 1
ATOM 3396 C C . VAL A 1 456 ? -15.966 -14.964 40.447 1.00 93.50 456 VAL A C 1
ATOM 3398 O O . VAL A 1 456 ? -15.167 -15.863 40.718 1.00 93.50 456 VAL A O 1
ATOM 3401 N N . SER A 1 457 ? -17.272 -15.116 40.652 1.00 92.75 457 SER A N 1
ATOM 3402 C CA . SER A 1 457 ? -17.864 -16.338 41.198 1.00 92.75 457 SER A CA 1
ATOM 3403 C C . SER A 1 457 ? -18.197 -17.367 40.118 1.00 92.75 457 SER A C 1
ATOM 3405 O O . SER A 1 457 ? -18.237 -18.555 40.413 1.00 92.75 457 SER A O 1
ATOM 3407 N N . GLY A 1 458 ? -18.457 -16.929 38.881 1.00 93.31 458 GLY A N 1
ATOM 3408 C CA . GLY A 1 458 ? -19.073 -17.758 37.838 1.00 93.31 458 GLY A CA 1
ATOM 3409 C C . GLY A 1 458 ? -20.562 -18.053 38.070 1.00 93.31 458 GLY A C 1
ATOM 3410 O O . GLY A 1 458 ? -21.179 -18.759 37.279 1.00 93.31 458 GLY A O 1
ATOM 3411 N N . THR A 1 459 ? -21.160 -17.489 39.122 1.00 94.75 459 THR A N 1
ATOM 3412 C CA . THR A 1 459 ? -22.566 -17.671 39.514 1.00 94.75 459 THR A CA 1
ATOM 3413 C C . THR A 1 459 ? -23.330 -16.352 39.417 1.00 94.75 459 THR A C 1
ATOM 3415 O O . THR A 1 459 ? -22.809 -15.299 39.789 1.00 94.75 459 THR A O 1
ATOM 3418 N N . TRP A 1 460 ? -24.575 -16.376 38.924 1.00 95.88 460 TRP A N 1
ATOM 3419 C CA . TRP A 1 460 ? -25.382 -15.157 38.772 1.00 95.88 460 TRP A CA 1
ATOM 3420 C C . TRP A 1 460 ? -25.905 -14.676 40.135 1.00 95.88 460 TRP A C 1
ATOM 3422 O O . TRP A 1 460 ? -27.027 -14.966 40.550 1.00 95.88 460 TRP A O 1
ATOM 3432 N N . ASN A 1 461 ? -25.065 -13.924 40.837 1.00 94.69 461 ASN A N 1
ATOM 3433 C CA . ASN A 1 461 ? -25.347 -13.337 42.145 1.00 94.69 461 ASN A CA 1
ATOM 3434 C C . ASN A 1 461 ? -25.989 -11.924 42.026 1.00 94.69 461 ASN A C 1
ATOM 3436 O O . ASN A 1 461 ? -26.120 -11.384 40.916 1.00 94.69 461 ASN A O 1
ATOM 3440 N N . PRO A 1 462 ? -26.404 -11.284 43.139 1.00 96.44 462 PRO A N 1
ATOM 3441 C CA . PRO A 1 462 ? -26.963 -9.928 43.108 1.00 96.44 462 PRO A CA 1
ATOM 3442 C C . PRO A 1 462 ? -26.014 -8.884 42.499 1.00 96.44 462 PRO A C 1
ATOM 3444 O O . PRO A 1 462 ? -26.455 -8.061 41.701 1.00 96.44 462 PRO A O 1
ATOM 3447 N N . ALA A 1 463 ? -24.704 -8.975 42.762 1.00 95.19 463 ALA A N 1
ATOM 3448 C CA . ALA A 1 463 ? -23.701 -8.086 42.163 1.00 95.19 463 ALA A CA 1
ATOM 3449 C C . ALA A 1 463 ? -23.623 -8.224 40.629 1.00 95.19 463 ALA A C 1
ATOM 3451 O O . ALA A 1 463 ? -23.485 -7.228 39.926 1.00 95.19 463 ALA A O 1
ATOM 3452 N N . THR A 1 464 ? -23.792 -9.438 40.095 1.00 96.75 464 THR A N 1
ATOM 3453 C CA . THR A 1 464 ? -23.892 -9.687 38.644 1.00 96.75 464 THR A CA 1
ATOM 3454 C C . THR A 1 464 ? -25.145 -9.025 38.077 1.00 96.75 464 THR A C 1
ATOM 3456 O O . THR A 1 464 ? -25.089 -8.401 37.025 1.00 96.75 464 THR A O 1
ATOM 3459 N N . THR A 1 465 ? -26.266 -9.095 38.803 1.00 97.94 465 THR A N 1
ATOM 3460 C CA . THR A 1 465 ? -27.522 -8.435 38.408 1.00 97.94 465 THR A CA 1
ATOM 3461 C C . THR A 1 465 ? -27.378 -6.911 38.377 1.00 97.94 465 THR A C 1
ATOM 3463 O O . THR A 1 465 ? -27.828 -6.282 37.422 1.00 97.94 465 THR A O 1
ATOM 3466 N N . ALA A 1 466 ? -26.724 -6.318 39.381 1.00 96.88 466 ALA A N 1
ATOM 3467 C CA . ALA A 1 466 ? -26.449 -4.883 39.424 1.00 96.88 466 ALA A CA 1
ATOM 3468 C C . ALA A 1 466 ? -25.526 -4.444 38.273 1.00 96.88 466 ALA A C 1
ATOM 3470 O O . ALA A 1 466 ? -25.852 -3.504 37.552 1.00 96.88 466 ALA A O 1
ATOM 3471 N N . ALA A 1 467 ? -24.429 -5.170 38.039 1.00 96.69 467 ALA A N 1
ATOM 3472 C CA . ALA A 1 467 ? -23.480 -4.878 36.966 1.00 96.69 467 ALA A CA 1
ATOM 3473 C C . ALA A 1 467 ? -24.108 -5.002 35.561 1.00 96.69 467 ALA A C 1
ATOM 3475 O O . ALA A 1 467 ? -23.861 -4.161 34.698 1.00 96.69 467 ALA A O 1
ATOM 3476 N N . VAL A 1 468 ? -24.966 -6.009 35.345 1.00 98.00 468 VAL A N 1
ATOM 3477 C CA . VAL A 1 468 ? -25.748 -6.194 34.108 1.00 98.00 468 VAL A CA 1
ATOM 3478 C C . VAL A 1 468 ? -26.692 -5.019 33.861 1.00 98.00 468 VAL A C 1
ATOM 3480 O O . VAL A 1 468 ? -26.646 -4.425 32.784 1.00 98.00 468 VAL A O 1
ATOM 3483 N N . LYS A 1 469 ? -27.492 -4.636 34.866 1.00 97.62 469 LYS A N 1
ATOM 3484 C CA . LYS A 1 469 ? -28.397 -3.482 34.765 1.00 97.62 469 LYS A CA 1
ATOM 3485 C C . LYS A 1 469 ? -27.630 -2.178 34.523 1.00 97.62 469 LYS A C 1
ATOM 3487 O O . LYS A 1 469 ? -28.052 -1.371 33.699 1.00 97.62 469 LYS A O 1
ATOM 3492 N N . GLY A 1 470 ? -26.487 -1.999 35.189 1.00 96.88 470 GLY A N 1
ATOM 3493 C CA . GLY A 1 470 ? -25.597 -0.853 35.000 1.00 96.88 470 GLY A CA 1
ATOM 3494 C C . GLY A 1 470 ? -25.000 -0.774 33.592 1.00 96.88 470 GLY A C 1
ATOM 3495 O O . GLY A 1 470 ? -24.891 0.321 33.046 1.00 96.88 470 GLY A O 1
ATOM 3496 N N . TRP A 1 471 ? -24.674 -1.912 32.965 1.00 96.50 471 TRP A N 1
ATOM 3497 C CA . TRP A 1 471 ? -24.251 -1.931 31.561 1.00 96.50 471 TRP A CA 1
ATOM 3498 C C . TRP A 1 471 ? -25.400 -1.563 30.624 1.00 96.50 471 TRP A C 1
ATOM 3500 O O . TRP A 1 471 ? -25.239 -0.668 29.802 1.00 96.50 471 TRP A O 1
ATOM 3510 N N . GLN A 1 472 ? -26.565 -2.198 30.782 1.00 98.12 472 GLN A N 1
ATOM 3511 C CA . GLN A 1 472 ? -27.749 -1.925 29.959 1.00 98.12 472 GLN A CA 1
ATOM 3512 C C . GLN A 1 472 ? -28.149 -0.447 30.011 1.00 98.12 472 GLN A C 1
ATOM 3514 O O . GLN A 1 472 ? -28.334 0.164 28.961 1.00 98.12 472 GLN A O 1
ATOM 3519 N N . ALA A 1 473 ? -28.163 0.159 31.202 1.00 95.38 473 ALA A N 1
ATOM 3520 C CA . ALA A 1 473 ? -28.388 1.593 31.363 1.00 95.38 473 ALA A CA 1
ATOM 3521 C C . ALA A 1 473 ? -27.304 2.442 30.664 1.00 95.38 473 ALA A C 1
ATOM 3523 O O . ALA A 1 473 ? -27.643 3.368 29.930 1.00 95.38 473 ALA A O 1
ATOM 3524 N N . ARG A 1 474 ? -26.013 2.097 30.824 1.00 92.62 474 ARG A N 1
ATOM 3525 C CA . ARG A 1 474 ? -24.871 2.800 30.198 1.00 92.62 474 ARG A CA 1
ATOM 3526 C C . ARG A 1 474 ? -24.934 2.815 28.664 1.00 92.62 474 ARG A C 1
ATOM 3528 O O . ARG A 1 474 ? -24.439 3.763 28.064 1.00 92.62 474 ARG A O 1
ATOM 3535 N N . VAL A 1 475 ? -25.512 1.791 28.030 1.00 90.50 475 VAL A N 1
ATOM 3536 C CA . VAL A 1 475 ? -25.654 1.707 26.559 1.00 90.50 475 VAL A CA 1
ATOM 3537 C C . VAL A 1 475 ? -27.085 1.936 26.050 1.00 90.50 475 VAL A C 1
ATOM 3539 O O . VAL A 1 475 ? -27.358 1.704 24.875 1.00 90.50 475 VAL A O 1
ATOM 3542 N N . HIS A 1 476 ? -27.994 2.404 26.912 1.00 93.88 476 HIS A N 1
ATOM 3543 C CA . HIS A 1 476 ? -29.413 2.651 26.606 1.00 93.88 476 HIS A CA 1
ATOM 3544 C C . HIS A 1 476 ? -30.168 1.427 26.042 1.00 93.88 476 HIS A C 1
ATOM 3546 O O . HIS A 1 476 ? -31.048 1.550 25.190 1.00 93.88 476 HIS A O 1
ATOM 3552 N N . HIS A 1 477 ? -29.830 0.229 26.521 1.00 96.00 477 HIS A N 1
ATOM 3553 C CA . HIS A 1 477 ? -30.567 -1.008 26.252 1.00 96.00 477 HIS A CA 1
ATOM 3554 C C . HIS A 1 477 ? -31.643 -1.261 27.334 1.00 96.00 477 HIS A C 1
ATOM 3556 O O . HIS A 1 477 ? -31.517 -0.753 28.452 1.00 96.00 477 HIS A O 1
ATOM 3562 N N . PRO A 1 478 ? -32.678 -2.085 27.061 1.00 97.56 478 PRO A N 1
ATOM 3563 C CA . PRO A 1 478 ? -33.680 -2.467 28.060 1.00 97.56 478 PRO A CA 1
ATOM 3564 C C . PRO A 1 478 ? -33.054 -3.096 29.316 1.00 97.56 478 PRO A C 1
ATOM 3566 O O . PRO A 1 478 ? -32.369 -4.117 29.239 1.00 97.56 478 PRO A O 1
ATOM 3569 N N . VAL A 1 479 ? -33.302 -2.484 30.477 1.00 97.75 479 VAL A N 1
ATOM 3570 C CA . VAL A 1 479 ? -32.688 -2.846 31.765 1.00 97.75 479 VAL A CA 1
ATOM 3571 C C . VAL A 1 479 ? -33.436 -4.017 32.409 1.00 97.75 479 VAL A C 1
ATOM 3573 O O . VAL A 1 479 ? -34.559 -3.865 32.884 1.00 97.75 479 VAL A O 1
ATOM 3576 N N . GLN A 1 480 ? -32.814 -5.197 32.466 1.00 96.88 480 GLN A N 1
ATOM 3577 C CA . GLN A 1 480 ? -33.485 -6.454 32.826 1.00 96.88 480 GLN A CA 1
ATOM 3578 C C . GLN A 1 480 ? -32.562 -7.452 33.554 1.00 96.88 480 GLN A C 1
ATOM 3580 O O . GLN A 1 480 ? -31.363 -7.235 33.706 1.00 96.88 480 GLN A O 1
ATOM 3585 N N . ARG A 1 481 ? -33.109 -8.578 34.041 1.00 96.81 481 ARG A N 1
ATOM 3586 C CA . ARG A 1 481 ? -32.340 -9.643 34.734 1.00 96.81 481 ARG A CA 1
ATOM 3587 C C . ARG A 1 481 ? -31.807 -10.716 33.765 1.00 96.81 481 ARG A C 1
ATOM 3589 O O . ARG A 1 481 ? -31.771 -11.899 34.091 1.00 96.81 481 ARG A O 1
ATOM 3596 N N . ALA A 1 482 ? -31.406 -10.302 32.569 1.00 96.44 482 ALA A N 1
ATOM 3597 C CA . ALA A 1 482 ? -30.821 -11.153 31.537 1.00 96.44 482 ALA A CA 1
ATOM 3598 C C . ALA A 1 482 ? -29.869 -10.323 30.667 1.00 96.44 482 ALA A C 1
ATOM 3600 O O . ALA A 1 482 ? -30.087 -9.128 30.492 1.00 96.44 482 ALA A O 1
ATOM 3601 N N . PHE A 1 483 ? -28.829 -10.951 30.122 1.00 97.81 483 PHE A N 1
ATOM 3602 C CA . PHE A 1 483 ? -27.864 -10.339 29.214 1.00 97.81 483 PHE A CA 1
ATOM 3603 C C . PHE A 1 483 ? -28.089 -10.892 27.806 1.00 97.81 483 PHE A C 1
ATOM 3605 O O . PHE A 1 483 ? -27.856 -12.072 27.532 1.00 97.81 483 PHE A O 1
ATOM 3612 N N . THR A 1 484 ? -28.625 -10.056 26.926 1.00 97.31 484 THR A N 1
ATOM 3613 C CA . THR A 1 484 ? -29.012 -10.424 25.564 1.00 97.31 484 THR A CA 1
ATOM 3614 C C . THR A 1 484 ? -27.805 -10.510 24.631 1.00 97.31 484 THR A C 1
ATOM 3616 O O . THR A 1 484 ? -26.701 -10.060 24.930 1.00 97.31 484 THR A O 1
ATOM 3619 N N . GLN A 1 485 ? -28.022 -11.046 23.431 1.00 95.44 485 GLN A N 1
ATOM 3620 C CA . GLN A 1 485 ? -27.008 -11.052 22.375 1.00 95.44 485 GLN A CA 1
ATOM 3621 C C . GLN A 1 485 ? -26.686 -9.631 21.848 1.00 95.44 485 GLN A C 1
ATOM 3623 O O . GLN A 1 485 ? -25.608 -9.418 21.296 1.00 95.44 485 GLN A O 1
ATOM 3628 N N . SER A 1 486 ? -27.577 -8.651 22.069 1.00 96.94 486 SER A N 1
ATOM 3629 C CA . SER A 1 486 ? -27.306 -7.220 21.849 1.00 96.94 486 SER A CA 1
ATOM 3630 C C . SER A 1 486 ? -26.345 -6.676 22.913 1.00 96.94 486 SER A C 1
ATOM 3632 O O . SER A 1 486 ? -25.320 -6.086 22.578 1.00 96.94 486 SER A O 1
ATOM 3634 N N . ASP A 1 487 ? -26.614 -6.968 24.192 1.00 98.06 487 ASP A N 1
ATOM 3635 C CA . ASP A 1 487 ? -25.767 -6.564 25.326 1.00 98.06 487 ASP A CA 1
ATOM 3636 C C . ASP A 1 487 ? -24.356 -7.160 25.236 1.00 98.06 487 ASP A C 1
ATOM 3638 O O . ASP A 1 487 ? -23.367 -6.478 25.494 1.00 98.06 487 ASP A O 1
ATOM 3642 N N . TRP A 1 488 ? -24.249 -8.420 24.797 1.00 97.94 488 TRP A N 1
ATOM 3643 C CA . TRP A 1 488 ? -22.968 -9.044 24.464 1.00 97.94 488 TRP A CA 1
ATOM 3644 C C . TRP A 1 488 ? -22.244 -8.318 23.331 1.00 97.94 488 TRP A C 1
ATOM 3646 O O . TRP A 1 488 ? -21.040 -8.095 23.428 1.00 97.94 488 TRP A O 1
ATOM 3656 N N . THR A 1 489 ? -22.953 -7.931 22.269 1.00 97.56 489 THR A N 1
ATOM 3657 C CA . THR A 1 489 ? -22.345 -7.239 21.124 1.00 97.56 489 THR A CA 1
ATOM 3658 C C . THR A 1 489 ? -21.793 -5.869 21.538 1.00 97.56 489 THR A C 1
ATOM 3660 O O . THR A 1 489 ? -20.651 -5.560 21.194 1.00 97.56 489 THR A O 1
ATOM 3663 N N . SER A 1 490 ? -22.525 -5.098 22.356 1.00 96.38 490 SER A N 1
ATOM 3664 C CA . SER A 1 490 ? -22.031 -3.816 22.880 1.00 96.38 490 SER A CA 1
ATOM 3665 C C . SER A 1 490 ? -20.890 -3.983 23.888 1.00 96.38 490 SER A C 1
ATOM 3667 O O . SER A 1 490 ? -19.876 -3.297 23.765 1.00 96.38 490 SER A O 1
ATOM 3669 N N . LEU A 1 491 ? -20.990 -4.923 24.839 1.00 96.00 491 LEU A N 1
ATOM 3670 C CA . LEU A 1 491 ? -19.954 -5.155 25.857 1.00 96.00 491 LEU A CA 1
ATOM 3671 C C . LEU A 1 491 ? -18.630 -5.649 25.258 1.00 96.00 491 LEU A C 1
ATOM 3673 O O . LEU A 1 491 ? -17.561 -5.255 25.715 1.00 96.00 491 LEU A O 1
ATOM 3677 N N . LEU A 1 492 ? -18.677 -6.495 24.227 1.00 95.12 492 LEU A N 1
ATOM 3678 C CA . LEU A 1 492 ? -17.472 -7.026 23.578 1.00 95.12 492 LEU A CA 1
ATOM 3679 C C . LEU A 1 492 ? -16.822 -6.019 22.619 1.00 95.12 492 LEU A C 1
ATOM 3681 O O . LEU A 1 492 ? -15.622 -6.116 22.366 1.00 95.12 492 LEU A O 1
ATOM 3685 N N . ALA A 1 493 ? -17.588 -5.045 22.118 1.00 91.88 493 ALA A N 1
ATOM 3686 C CA . ALA A 1 493 ? -17.084 -3.924 21.327 1.00 91.88 493 ALA A CA 1
ATOM 3687 C C . ALA A 1 493 ? -16.527 -2.767 22.181 1.00 91.88 493 ALA A C 1
ATOM 3689 O O . ALA A 1 493 ? -15.799 -1.925 21.652 1.00 91.88 493 ALA A O 1
ATOM 3690 N N . ALA A 1 494 ? -16.843 -2.730 23.480 1.00 85.75 494 ALA A N 1
ATOM 3691 C CA . ALA A 1 494 ? -16.575 -1.614 24.382 1.00 85.75 494 ALA A CA 1
ATOM 3692 C C . ALA A 1 494 ? -15.081 -1.276 24.551 1.00 85.75 494 ALA A C 1
ATOM 3694 O O . ALA A 1 494 ? -14.259 -2.129 24.885 1.00 85.75 494 ALA A O 1
ATOM 3695 N N . GLY A 1 495 ? -14.745 0.002 24.375 1.00 74.19 495 GLY A N 1
ATOM 3696 C CA . GLY A 1 495 ? -13.403 0.562 24.539 1.00 74.19 495 GLY A CA 1
ATOM 3697 C C . GLY A 1 495 ? -13.313 1.956 23.914 1.00 74.19 495 GLY A C 1
ATOM 3698 O O . GLY A 1 495 ? -14.183 2.341 23.135 1.00 74.19 495 GLY A O 1
ATOM 3699 N N . ASN A 1 496 ? -12.261 2.709 24.243 1.00 53.66 496 ASN A N 1
ATOM 3700 C CA . ASN A 1 496 ? -12.123 4.117 23.836 1.00 53.66 496 ASN A CA 1
ATOM 3701 C C . ASN A 1 496 ? -11.554 4.306 22.415 1.00 53.66 496 ASN A C 1
ATOM 3703 O O . ASN A 1 496 ? -11.447 5.430 21.932 1.00 53.66 496 ASN A O 1
ATOM 3707 N N . SER A 1 497 ? -11.171 3.224 21.740 1.00 52.50 497 SER A N 1
ATOM 3708 C CA . SER A 1 497 ? -10.502 3.255 20.443 1.00 52.50 497 SER A CA 1
ATOM 3709 C C . SER A 1 497 ? -11.484 3.117 19.276 1.00 52.50 497 SER A C 1
ATOM 3711 O O . SER A 1 497 ? -12.008 2.038 18.997 1.00 52.50 497 SER A O 1
ATOM 3713 N N . ALA A 1 498 ? -11.670 4.213 18.536 1.00 58.12 498 ALA A N 1
ATOM 3714 C CA . ALA A 1 498 ? -12.371 4.246 17.248 1.00 58.12 498 ALA A CA 1
ATOM 3715 C C . ALA A 1 498 ? -11.494 3.767 16.065 1.00 58.12 498 ALA A C 1
ATOM 3717 O O . ALA A 1 498 ? -11.778 4.094 14.913 1.00 58.12 498 ALA A O 1
ATOM 3718 N N . THR A 1 499 ? -10.418 3.019 16.344 1.00 65.25 499 THR A N 1
ATOM 3719 C CA . THR A 1 499 ? -9.397 2.579 15.382 1.00 65.25 499 THR A CA 1
ATOM 3720 C C . THR A 1 499 ? -10.028 1.911 14.169 1.00 65.25 499 THR A C 1
ATOM 3722 O O . THR A 1 499 ? -10.733 0.909 14.306 1.00 65.25 499 THR A O 1
ATOM 3725 N N . VAL A 1 500 ? -9.750 2.424 12.970 1.00 71.12 500 VAL A N 1
ATOM 3726 C CA . VAL A 1 500 ? -10.209 1.784 11.734 1.00 71.12 500 VAL A CA 1
ATOM 3727 C C . VAL A 1 500 ? -9.426 0.485 11.518 1.00 71.12 500 VAL A C 1
ATOM 3729 O O . VAL A 1 500 ? -8.198 0.516 11.419 1.00 71.12 500 VAL A O 1
ATOM 3732 N N . LEU A 1 501 ? -10.124 -0.655 11.460 1.00 82.69 501 LEU A N 1
ATOM 3733 C CA . LEU A 1 501 ? -9.507 -1.979 11.295 1.00 82.69 501 LEU A CA 1
ATOM 3734 C C . LEU A 1 501 ? -9.751 -2.552 9.895 1.00 82.69 501 LEU A C 1
ATOM 3736 O O . LEU A 1 501 ? -10.894 -2.643 9.442 1.00 82.69 501 LEU A O 1
ATOM 3740 N N . SER A 1 502 ? -8.677 -2.989 9.244 1.00 79.81 502 SER A N 1
ATOM 3741 C CA . SER A 1 502 ? -8.644 -3.572 7.897 1.00 79.81 502 SER A CA 1
ATOM 3742 C C . SER A 1 502 ? -7.747 -4.818 7.864 1.00 79.81 502 SER A C 1
ATOM 3744 O O . SER A 1 502 ? -7.125 -5.173 8.867 1.00 79.81 502 SER A O 1
ATOM 3746 N N . ALA A 1 503 ? -7.673 -5.502 6.718 1.00 72.44 503 ALA A N 1
ATOM 3747 C CA . ALA A 1 503 ? -6.847 -6.699 6.574 1.00 72.44 503 ALA A CA 1
ATOM 3748 C C . ALA A 1 503 ? -5.363 -6.442 6.903 1.00 72.44 503 ALA A C 1
ATOM 3750 O O . ALA A 1 503 ? -4.803 -5.399 6.578 1.00 72.44 503 ALA A O 1
ATOM 3751 N N . GLY A 1 504 ? -4.744 -7.400 7.599 1.00 56.91 504 GLY A N 1
ATOM 3752 C CA . GLY A 1 504 ? -3.353 -7.320 8.062 1.00 56.91 504 GLY A CA 1
ATOM 3753 C C . GLY A 1 504 ? -3.149 -6.621 9.415 1.00 56.91 504 GLY A C 1
ATOM 3754 O O . GLY A 1 504 ? -2.138 -6.872 10.065 1.00 56.91 504 GLY A O 1
ATOM 3755 N N . VAL A 1 505 ? -4.104 -5.816 9.902 1.00 68.62 505 VAL A N 1
ATOM 3756 C CA . VAL A 1 505 ? -3.996 -5.168 11.225 1.00 68.62 505 VAL A CA 1
ATOM 3757 C C . VAL A 1 505 ? -3.955 -6.220 12.341 1.00 68.62 505 VAL A C 1
ATOM 3759 O O . VAL A 1 505 ? -4.783 -7.135 12.367 1.00 68.62 505 VAL A O 1
ATOM 3762 N N . ARG A 1 506 ? -3.029 -6.074 13.301 1.00 77.44 506 ARG A N 1
ATOM 3763 C CA . ARG A 1 506 ? -2.961 -6.904 14.515 1.00 77.44 506 ARG A CA 1
ATOM 3764 C C . ARG A 1 506 ? -2.876 -6.037 15.774 1.00 77.44 506 ARG A C 1
ATOM 3766 O O . ARG A 1 506 ? -1.842 -5.427 16.014 1.00 77.44 506 ARG A O 1
ATOM 3773 N N . ASN A 1 507 ? -3.945 -5.980 16.571 1.00 68.31 507 ASN A N 1
ATOM 3774 C CA . ASN A 1 507 ? -4.010 -5.202 17.819 1.00 68.31 507 ASN A CA 1
ATOM 3775 C C . ASN A 1 507 ? -5.158 -5.696 18.750 1.00 68.31 507 ASN A C 1
ATOM 3777 O O . ASN A 1 507 ? -5.956 -6.550 18.345 1.00 68.31 507 ASN A O 1
ATOM 3781 N N . PRO A 1 508 ? -5.289 -5.172 19.989 1.00 78.00 508 PRO A N 1
ATOM 3782 C CA . PRO A 1 508 ? -6.390 -5.525 20.897 1.00 78.00 508 PRO A CA 1
ATOM 3783 C C . PRO A 1 508 ? -7.796 -5.135 20.403 1.00 78.00 508 PRO A C 1
ATOM 3785 O O . PRO A 1 508 ? -8.784 -5.748 20.806 1.00 78.00 508 PRO A O 1
ATOM 3788 N N . ASP A 1 509 ? -7.925 -4.167 19.496 1.00 83.69 509 ASP A N 1
ATOM 3789 C CA . ASP A 1 509 ? -9.226 -3.782 18.934 1.00 83.69 509 ASP A CA 1
ATOM 3790 C C . ASP A 1 509 ? -9.764 -4.862 17.980 1.00 83.69 509 ASP A C 1
ATOM 3792 O O . ASP A 1 509 ? -10.967 -5.126 17.949 1.00 83.69 509 ASP A O 1
ATOM 3796 N N . VAL A 1 510 ? -8.881 -5.575 17.270 1.00 87.88 510 VAL A N 1
ATOM 3797 C CA . VAL A 1 510 ? -9.259 -6.768 16.495 1.00 87.88 510 VAL A CA 1
ATOM 3798 C C . VAL A 1 510 ? -9.787 -7.874 17.416 1.00 87.88 510 VAL A C 1
ATOM 3800 O O . VAL A 1 510 ? -10.741 -8.559 17.048 1.00 87.88 510 VAL A O 1
ATOM 3803 N N . VAL A 1 511 ? -9.236 -8.029 18.628 1.00 88.69 511 VAL A N 1
ATOM 3804 C CA . VAL A 1 511 ? -9.766 -8.969 19.639 1.00 88.69 511 VAL A CA 1
ATOM 3805 C C . VAL A 1 511 ? -11.202 -8.590 20.019 1.00 88.69 511 VAL A C 1
ATOM 3807 O O . VAL A 1 511 ? -12.062 -9.473 20.068 1.00 88.69 511 VAL A O 1
ATOM 3810 N N . ARG A 1 512 ? -11.494 -7.293 20.222 1.00 91.38 512 ARG A N 1
ATOM 3811 C CA . ARG A 1 512 ? -12.868 -6.801 20.445 1.00 91.38 512 ARG A CA 1
ATOM 3812 C C . ARG A 1 512 ? -13.785 -7.129 19.269 1.00 91.38 512 ARG A C 1
ATOM 3814 O O . ARG A 1 512 ? -14.821 -7.754 19.468 1.00 91.38 512 ARG A O 1
ATOM 3821 N N . VAL A 1 513 ? -13.389 -6.781 18.043 1.00 94.56 513 VAL A N 1
ATOM 3822 C CA . VAL A 1 513 ? -14.194 -7.030 16.832 1.00 94.56 513 VAL A CA 1
ATOM 3823 C C . VAL A 1 513 ? -14.467 -8.516 16.618 1.00 94.56 513 VAL A C 1
ATOM 3825 O O . VAL A 1 513 ? -15.615 -8.889 16.390 1.00 94.56 513 VAL A O 1
ATOM 3828 N N . GLN A 1 514 ? -13.462 -9.386 16.736 1.00 95.94 514 GLN A N 1
ATOM 3829 C CA . GLN A 1 514 ? -13.650 -10.830 16.561 1.00 95.94 514 GLN A CA 1
ATOM 3830 C C . GLN A 1 514 ? -14.653 -11.394 17.585 1.00 95.94 514 GLN A C 1
ATOM 3832 O O . GLN A 1 514 ? -15.536 -12.170 17.217 1.00 95.94 514 GLN A O 1
ATOM 3837 N N . ARG A 1 515 ? -14.591 -10.945 18.848 1.00 95.81 515 ARG A N 1
ATOM 3838 C CA . ARG A 1 515 ? -15.570 -11.314 19.885 1.00 95.81 515 ARG A CA 1
ATOM 3839 C C . ARG A 1 515 ? -16.965 -10.743 19.598 1.00 95.81 515 ARG A C 1
ATOM 3841 O O . ARG A 1 515 ? -17.950 -11.473 19.681 1.00 95.81 515 ARG A O 1
ATOM 3848 N N . ALA A 1 516 ? -17.061 -9.466 19.233 1.00 96.44 516 ALA A N 1
ATOM 3849 C CA . ALA A 1 516 ? -18.330 -8.790 18.965 1.00 96.44 516 ALA A CA 1
ATOM 3850 C C . ALA A 1 516 ? -19.047 -9.350 17.720 1.00 96.44 516 ALA A C 1
ATOM 3852 O O . ALA A 1 516 ? -20.270 -9.429 17.709 1.00 96.44 516 ALA A O 1
ATOM 3853 N N . LEU A 1 517 ? -18.315 -9.832 16.710 1.00 97.31 517 LEU A N 1
ATOM 3854 C CA . LEU A 1 517 ? -18.878 -10.551 15.558 1.00 97.31 517 LEU A CA 1
ATOM 3855 C C . LEU A 1 517 ? -19.351 -11.969 15.923 1.00 97.31 517 LEU A C 1
ATOM 3857 O O . LEU A 1 517 ? -20.396 -12.408 15.437 1.00 97.31 517 LEU A O 1
ATOM 3861 N N . ASN A 1 518 ? -18.644 -12.669 16.821 1.00 96.75 518 ASN A N 1
ATOM 3862 C CA . ASN A 1 518 ? -19.121 -13.932 17.405 1.00 96.75 518 ASN A CA 1
ATOM 3863 C C . ASN A 1 518 ? -20.393 -13.737 18.248 1.00 96.75 518 ASN A C 1
ATOM 3865 O O . ASN A 1 518 ? -21.216 -14.646 18.331 1.00 96.75 518 ASN A O 1
ATOM 3869 N N . ALA A 1 519 ? -20.590 -12.559 18.845 1.00 96.69 519 ALA A N 1
ATOM 3870 C CA . ALA A 1 519 ? -21.851 -12.197 19.485 1.00 96.69 519 ALA A CA 1
ATOM 3871 C C . ALA A 1 519 ? -22.931 -11.822 18.462 1.00 96.69 519 ALA A C 1
ATOM 3873 O O . ALA A 1 519 ? -23.994 -12.433 18.466 1.00 96.69 519 ALA A O 1
ATOM 3874 N N . ALA A 1 520 ? -22.676 -10.880 17.554 1.00 96.75 520 ALA A N 1
ATOM 3875 C CA . ALA A 1 520 ? -23.686 -10.380 16.626 1.00 96.75 520 ALA A CA 1
ATOM 3876 C C . ALA A 1 520 ? -24.223 -11.478 15.688 1.00 96.75 520 ALA A C 1
ATOM 3878 O O . ALA A 1 520 ? -25.439 -11.709 15.620 1.00 96.75 520 ALA A O 1
ATOM 3879 N N . LEU A 1 521 ? -23.303 -12.171 15.006 1.00 95.25 521 LEU A N 1
ATOM 3880 C CA . LEU A 1 521 ? -23.578 -13.073 13.884 1.00 95.25 521 LEU A CA 1
ATOM 3881 C C . LEU A 1 521 ? -23.431 -14.567 14.205 1.00 95.25 521 LEU A C 1
ATOM 3883 O O . LEU A 1 521 ? -23.819 -15.378 13.371 1.00 95.25 521 LEU A O 1
ATOM 3887 N N . SER A 1 522 ? -22.826 -14.937 15.341 1.00 92.06 522 SER A N 1
ATOM 3888 C CA . SER A 1 522 ? -22.257 -16.284 15.557 1.00 92.06 522 SER A CA 1
ATOM 3889 C C . SER A 1 522 ? -21.178 -16.647 14.515 1.00 92.06 522 SER A C 1
ATOM 3891 O O . SER A 1 522 ? -21.151 -17.753 13.989 1.00 92.06 522 SER A O 1
ATOM 3893 N N . ALA A 1 523 ? -20.290 -15.696 14.194 1.00 91.75 523 ALA A N 1
ATOM 3894 C CA . ALA A 1 523 ? -19.350 -15.751 13.063 1.00 91.75 523 ALA A CA 1
ATOM 3895 C C . ALA A 1 523 ? -18.223 -16.815 13.111 1.00 91.75 523 ALA A C 1
ATOM 3897 O O . ALA A 1 523 ? -17.428 -16.878 12.167 1.00 91.75 523 ALA A O 1
ATOM 3898 N N . ASP A 1 524 ? -18.114 -17.612 14.181 1.00 92.69 524 ASP A N 1
ATOM 3899 C CA . ASP A 1 524 ? -17.075 -18.641 14.363 1.00 92.69 524 ASP A CA 1
ATOM 3900 C C . ASP A 1 524 ? -15.634 -18.112 14.132 1.00 92.69 524 ASP A C 1
ATOM 3902 O O . ASP A 1 524 ? -14.768 -18.718 13.493 1.00 92.69 524 ASP A O 1
ATOM 3906 N N . LEU A 1 525 ? -15.343 -16.904 14.612 1.00 92.94 525 LEU A N 1
ATOM 3907 C CA . LEU A 1 525 ? -14.000 -16.340 14.539 1.00 92.94 525 LEU A CA 1
ATOM 3908 C C . LEU A 1 525 ? -13.140 -16.887 15.678 1.00 92.94 525 LEU A C 1
ATOM 3910 O O . LEU A 1 525 ? -13.433 -16.670 16.856 1.00 92.94 525 LEU A O 1
ATOM 3914 N N . ARG A 1 526 ? -12.017 -17.526 15.325 1.00 91.69 526 ARG A N 1
ATOM 3915 C CA . ARG A 1 526 ? -10.917 -17.746 16.269 1.00 91.69 526 ARG A CA 1
ATOM 3916 C C . ARG A 1 526 ? -10.376 -16.380 16.686 1.00 91.69 526 ARG A C 1
ATOM 3918 O O . ARG A 1 526 ? -9.935 -15.610 15.835 1.00 91.69 526 ARG A O 1
ATOM 3925 N N . ILE A 1 527 ? -10.403 -16.097 17.985 1.00 90.50 527 ILE A N 1
ATOM 3926 C CA . ILE A 1 527 ? -9.951 -14.819 18.539 1.00 90.50 527 ILE A CA 1
ATOM 3927 C C . ILE A 1 527 ? -8.413 -14.788 18.538 1.00 90.50 527 ILE A C 1
ATOM 3929 O O . ILE A 1 527 ? -7.773 -15.332 19.434 1.00 90.50 527 ILE A O 1
ATOM 3933 N N . THR A 1 528 ? -7.821 -14.193 17.503 1.00 84.56 528 THR A N 1
ATOM 3934 C CA . THR A 1 528 ? -6.364 -14.113 17.279 1.00 84.56 528 THR A CA 1
ATOM 3935 C C . THR A 1 528 ? -5.788 -12.715 17.492 1.00 84.56 528 THR A C 1
ATOM 3937 O O . THR A 1 528 ? -4.569 -12.561 17.566 1.00 84.56 528 THR A O 1
ATOM 3940 N N . GLY A 1 529 ? -6.642 -11.687 17.499 1.00 78.38 529 GLY A N 1
ATOM 3941 C CA . GLY A 1 529 ? -6.218 -10.288 17.442 1.00 78.38 529 GLY A CA 1
ATOM 3942 C C . GLY A 1 529 ? -5.589 -9.874 16.108 1.00 78.38 529 GLY A C 1
ATOM 3943 O O . GLY A 1 529 ? -5.069 -8.771 16.026 1.00 78.38 529 GLY A O 1
ATOM 3944 N N . GLY A 1 530 ? -5.620 -10.728 15.074 1.00 76.75 530 GLY A N 1
ATOM 3945 C CA . GLY A 1 530 ? -5.120 -10.440 13.723 1.00 76.75 530 GLY A CA 1
ATOM 3946 C C . GLY A 1 530 ? -6.239 -10.492 12.681 1.00 76.75 530 GLY A C 1
ATOM 3947 O O . GLY A 1 530 ? -6.931 -11.507 12.555 1.00 76.75 530 GLY A O 1
ATOM 3948 N N . TYR A 1 531 ? -6.425 -9.398 11.941 1.00 83.25 531 TYR A N 1
ATOM 3949 C CA . TYR A 1 531 ? -7.561 -9.171 11.047 1.00 83.25 531 TYR A CA 1
ATOM 3950 C C . TYR A 1 531 ? -7.343 -9.894 9.711 1.00 83.25 531 TYR A C 1
ATOM 3952 O O . TYR A 1 531 ? -6.818 -9.359 8.736 1.00 83.25 531 TYR A O 1
ATOM 3960 N N . ASN A 1 532 ? -7.712 -11.172 9.697 1.00 81.00 532 ASN A N 1
ATOM 3961 C CA . ASN A 1 532 ? -7.542 -12.076 8.560 1.00 81.00 532 ASN A CA 1
ATOM 3962 C C . ASN A 1 532 ? -8.757 -12.088 7.606 1.00 81.00 532 ASN A C 1
ATOM 3964 O O . ASN A 1 532 ? -9.816 -11.526 7.894 1.00 81.00 532 ASN A O 1
ATOM 3968 N N . ARG A 1 533 ? -8.643 -12.824 6.490 1.00 84.75 533 ARG A N 1
ATOM 3969 C CA . ARG A 1 533 ? -9.690 -12.968 5.454 1.00 84.75 533 ARG A CA 1
ATOM 3970 C C . ARG A 1 533 ? -10.997 -13.643 5.946 1.00 84.75 533 ARG A C 1
ATOM 3972 O O . ARG A 1 533 ? -11.996 -13.590 5.228 1.00 84.75 533 ARG A O 1
ATOM 3979 N N . LYS A 1 534 ? -11.040 -14.268 7.140 1.00 91.06 534 LYS A N 1
ATOM 3980 C CA . LYS A 1 534 ? -12.307 -14.700 7.791 1.00 91.06 534 LYS A CA 1
ATOM 3981 C C . LYS A 1 534 ? -12.933 -13.527 8.554 1.00 91.06 534 LYS A C 1
ATOM 3983 O O . LYS A 1 534 ? -14.093 -13.217 8.320 1.00 91.06 534 LYS A O 1
ATOM 3988 N N . THR A 1 535 ? -12.133 -12.802 9.341 1.00 94.19 535 THR A N 1
ATOM 3989 C CA . THR A 1 535 ? -12.543 -11.577 10.061 1.00 94.19 535 THR A CA 1
ATOM 3990 C C . THR A 1 535 ? -13.118 -10.532 9.097 1.00 94.19 535 THR A C 1
ATOM 3992 O O . THR A 1 535 ? -14.237 -10.070 9.294 1.00 94.19 535 THR A O 1
ATOM 3995 N N . GLN A 1 536 ? -12.415 -10.236 7.997 1.00 93.31 536 GLN A N 1
ATOM 3996 C CA . GLN A 1 536 ? -12.869 -9.302 6.958 1.00 93.31 536 GLN A CA 1
ATOM 3997 C C . GLN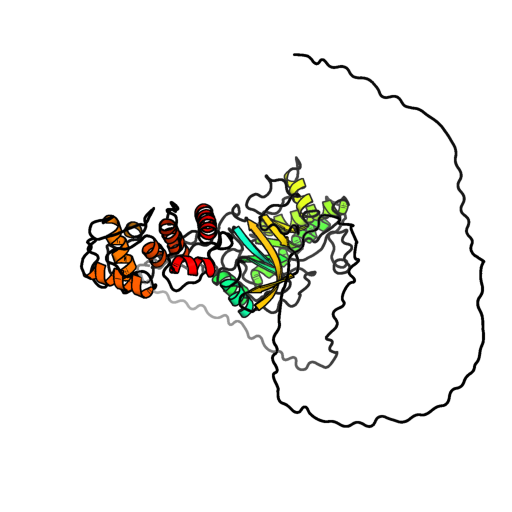 A 1 536 ? -14.216 -9.720 6.342 1.00 93.31 536 GLN A C 1
ATOM 3999 O O . GLN A 1 536 ? -15.121 -8.895 6.230 1.00 93.31 536 GLN A O 1
ATOM 4004 N N . ARG A 1 537 ? -14.392 -11.006 5.995 1.00 93.12 537 ARG A N 1
ATOM 4005 C CA . ARG A 1 537 ? -15.663 -11.530 5.460 1.00 93.12 537 ARG A CA 1
ATOM 4006 C C . ARG A 1 537 ? -16.805 -11.442 6.478 1.00 93.12 537 ARG A C 1
ATOM 4008 O O . ARG A 1 537 ? -17.919 -11.090 6.100 1.00 93.12 537 ARG A O 1
ATOM 4015 N N . SER A 1 538 ? -16.535 -11.675 7.761 1.00 97.38 538 SER A N 1
ATOM 4016 C CA . SER A 1 538 ? -17.519 -11.485 8.833 1.00 97.38 538 SER A CA 1
ATOM 4017 C C . SER A 1 538 ? -17.888 -10.010 9.043 1.00 97.38 538 SER A C 1
ATOM 4019 O O . SER A 1 538 ? -19.047 -9.721 9.321 1.00 97.38 538 SER A O 1
ATOM 4021 N N . VAL A 1 539 ? -16.957 -9.070 8.841 1.00 97.19 539 VAL A N 1
ATOM 4022 C CA . VAL A 1 539 ? -17.250 -7.623 8.855 1.00 97.19 539 VAL A CA 1
ATOM 4023 C C . VAL A 1 539 ? -18.096 -7.210 7.650 1.00 97.19 539 VAL A C 1
ATOM 4025 O O . VAL A 1 539 ? -19.078 -6.497 7.837 1.00 97.19 539 VAL A O 1
ATOM 4028 N N . VAL A 1 540 ? -17.801 -7.711 6.443 1.00 94.44 540 VAL A N 1
ATOM 4029 C CA . VAL A 1 540 ? -18.663 -7.530 5.254 1.00 94.44 540 VAL A CA 1
ATOM 4030 C C . VAL A 1 540 ? -20.085 -8.031 5.535 1.00 94.44 540 VAL A C 1
ATOM 4032 O O . VAL A 1 540 ? -21.052 -7.315 5.276 1.00 94.44 540 VAL A O 1
ATOM 4035 N N . ALA A 1 541 ? -20.228 -9.239 6.091 1.00 97.50 541 ALA A N 1
ATOM 4036 C CA . ALA A 1 541 ? -21.527 -9.820 6.431 1.00 97.50 541 ALA A CA 1
ATOM 4037 C C . ALA A 1 541 ? -22.276 -8.999 7.497 1.00 97.50 541 ALA A C 1
ATOM 4039 O O . ALA A 1 541 ? -23.468 -8.732 7.342 1.00 97.50 541 ALA A O 1
ATOM 4040 N N . TYR A 1 542 ? -21.569 -8.546 8.537 1.00 98.00 542 TYR A N 1
ATOM 4041 C CA . TYR A 1 542 ? -22.120 -7.685 9.582 1.00 98.00 542 TYR A CA 1
ATOM 4042 C C . TYR A 1 542 ? -22.624 -6.359 9.012 1.00 98.00 542 TYR A C 1
ATOM 4044 O O . TYR A 1 542 ? -23.777 -5.998 9.224 1.00 98.00 542 TYR A O 1
ATOM 4052 N N . GLN A 1 543 ? -21.788 -5.666 8.234 1.00 97.81 543 GLN A N 1
ATOM 4053 C CA . GLN A 1 543 ? -22.128 -4.385 7.616 1.00 97.81 543 GLN A CA 1
ATOM 4054 C C . GLN A 1 543 ? -23.377 -4.499 6.738 1.00 97.81 543 GLN A C 1
ATOM 4056 O O . GLN A 1 543 ? -24.294 -3.700 6.918 1.00 97.81 543 GLN A O 1
ATOM 4061 N N . LYS A 1 544 ? -23.474 -5.535 5.886 1.00 96.81 544 LYS A N 1
ATOM 4062 C CA . LYS A 1 544 ? -24.701 -5.821 5.117 1.00 96.81 544 LYS A CA 1
ATOM 4063 C C . LYS A 1 544 ? -25.918 -5.965 6.036 1.00 96.81 544 LYS A C 1
ATOM 4065 O O . LYS A 1 544 ? -26.919 -5.287 5.824 1.00 96.81 544 LYS A O 1
ATOM 4070 N N . ARG A 1 545 ? -25.822 -6.802 7.075 1.00 97.25 545 ARG A N 1
ATOM 4071 C CA . ARG A 1 545 ? -26.934 -7.098 7.993 1.00 97.25 545 ARG A CA 1
ATOM 4072 C C . ARG A 1 545 ? -27.395 -5.887 8.816 1.00 97.25 545 ARG A C 1
ATOM 4074 O O . ARG A 1 545 ? -28.582 -5.781 9.101 1.00 97.25 545 ARG A O 1
ATOM 4081 N N . VAL A 1 546 ? -26.503 -4.949 9.145 1.00 96.50 546 VAL A N 1
ATOM 4082 C CA . VAL A 1 546 ? -26.857 -3.710 9.867 1.00 96.50 546 VAL A CA 1
ATOM 4083 C C . VAL A 1 546 ? -27.034 -2.478 8.961 1.00 96.50 546 VAL A C 1
ATOM 4085 O O . VAL A 1 546 ? -27.132 -1.358 9.472 1.00 96.50 546 VAL A O 1
ATOM 4088 N N . GLY A 1 547 ? -27.109 -2.647 7.636 1.00 95.25 547 GLY A N 1
ATOM 4089 C CA . GLY A 1 547 ? -27.395 -1.560 6.687 1.00 95.25 547 GLY A CA 1
ATOM 4090 C C . GLY A 1 547 ? -26.263 -0.536 6.519 1.00 95.25 547 GLY A C 1
ATOM 4091 O O . GLY A 1 547 ? -26.521 0.648 6.332 1.00 95.25 547 GLY A O 1
ATOM 4092 N N . ILE A 1 548 ? -25.005 -0.969 6.625 1.00 91.88 548 ILE A N 1
ATOM 4093 C CA . ILE A 1 548 ? -23.799 -0.154 6.406 1.00 91.88 548 ILE A CA 1
ATOM 4094 C C . ILE A 1 548 ? -23.140 -0.580 5.086 1.00 91.88 548 ILE A C 1
ATOM 4096 O O . ILE A 1 548 ? -23.139 -1.766 4.750 1.00 91.88 548 ILE A O 1
ATOM 4100 N N . LYS A 1 549 ? -22.539 0.368 4.344 1.00 86.88 549 LYS A N 1
ATOM 4101 C CA . LYS A 1 549 ? -21.773 0.067 3.118 1.00 86.88 549 LYS A CA 1
ATOM 4102 C C . LYS A 1 549 ? -20.734 -1.035 3.418 1.00 86.88 549 LYS A C 1
ATOM 4104 O O . LYS A 1 549 ? -19.902 -0.833 4.303 1.00 86.88 549 LYS A O 1
ATOM 4109 N N . PRO A 1 550 ? -20.761 -2.184 2.718 1.00 92.25 550 PRO A N 1
ATOM 4110 C CA . PRO A 1 550 ? -20.031 -3.378 3.138 1.00 92.25 550 PRO A CA 1
ATOM 4111 C C . PRO A 1 550 ? -18.567 -3.362 2.677 1.00 92.25 550 PRO A C 1
ATOM 4113 O O . PRO A 1 550 ? -18.157 -4.144 1.824 1.00 92.25 550 PRO A O 1
ATOM 4116 N N . THR A 1 551 ? -17.779 -2.442 3.236 1.00 86.88 551 THR A N 1
ATOM 4117 C CA . THR A 1 551 ? -16.358 -2.224 2.915 1.00 86.88 551 THR A CA 1
ATOM 4118 C C . THR A 1 551 ? -15.428 -3.335 3.402 1.00 86.88 551 THR A C 1
ATOM 4120 O O . THR A 1 551 ? -14.287 -3.413 2.957 1.00 86.88 551 THR A O 1
ATOM 4123 N N . GLY A 1 552 ? -15.863 -4.158 4.363 1.00 85.31 552 GLY A N 1
ATOM 4124 C CA . GLY A 1 552 ? -14.990 -5.106 5.060 1.00 85.31 552 GLY A CA 1
ATOM 4125 C C . GLY A 1 552 ? -13.976 -4.441 5.995 1.00 85.31 552 GLY A C 1
ATOM 4126 O O . GLY A 1 552 ? -13.043 -5.108 6.443 1.00 85.31 552 GLY A O 1
ATOM 4127 N N . VAL A 1 553 ? -14.155 -3.151 6.295 1.00 86.38 553 VAL A N 1
ATOM 4128 C CA . VAL A 1 553 ? -13.291 -2.324 7.149 1.00 86.38 553 VAL A CA 1
ATOM 4129 C C . VAL A 1 553 ? -14.113 -1.784 8.323 1.00 86.38 553 VAL A C 1
ATOM 4131 O O . VAL A 1 553 ? -15.107 -1.083 8.112 1.00 86.38 553 VAL A O 1
ATOM 4134 N N . VAL A 1 554 ? -13.712 -2.080 9.563 1.00 89.44 554 VAL A N 1
ATOM 4135 C CA . VAL A 1 554 ? -14.398 -1.583 10.771 1.00 89.44 554 VAL A CA 1
ATOM 4136 C C . VAL A 1 554 ? -13.976 -0.143 11.042 1.00 89.44 554 VAL A C 1
ATOM 4138 O O . VAL A 1 554 ? -13.052 0.105 11.806 1.00 89.44 554 VAL A O 1
ATOM 4141 N N . ALA A 1 555 ? -14.659 0.803 10.402 1.00 84.75 555 ALA A N 1
ATOM 4142 C CA . ALA A 1 555 ? -14.550 2.238 10.675 1.00 84.75 555 ALA A CA 1
ATOM 4143 C C . ALA A 1 555 ? -15.668 2.734 11.618 1.00 84.75 555 ALA A C 1
ATOM 4145 O O . ALA A 1 555 ? -16.540 1.963 12.029 1.00 84.75 555 ALA A O 1
ATOM 4146 N N . THR A 1 556 ? -15.688 4.040 11.907 1.00 83.12 556 THR A N 1
ATOM 4147 C CA . THR A 1 556 ? -16.603 4.748 12.827 1.00 83.12 556 THR A CA 1
ATOM 4148 C C . THR A 1 556 ? -18.066 4.288 12.792 1.00 83.12 556 THR A C 1
ATOM 4150 O O . THR A 1 556 ? -18.656 4.073 13.848 1.00 83.12 556 THR A O 1
ATOM 4153 N N . LEU A 1 557 ? -18.672 4.096 11.613 1.00 87.12 557 LEU A N 1
ATOM 4154 C CA . LEU A 1 557 ? -20.065 3.623 11.511 1.00 87.12 557 LEU A CA 1
ATOM 4155 C C . LEU A 1 557 ? -20.242 2.177 11.999 1.00 87.12 557 LEU A C 1
ATOM 4157 O O . LEU A 1 557 ? -21.245 1.859 12.634 1.00 87.12 557 LEU A O 1
ATOM 4161 N N . THR A 1 558 ? -19.260 1.314 11.735 1.00 93.38 558 THR A N 1
ATOM 4162 C CA . THR A 1 558 ? -19.291 -0.101 12.137 1.00 93.38 558 THR A CA 1
ATOM 4163 C C . THR A 1 558 ? -19.072 -0.226 13.644 1.00 93.38 558 THR A C 1
ATOM 4165 O O . THR A 1 558 ? -19.829 -0.930 14.307 1.00 93.38 558 THR A O 1
ATOM 4168 N N . TRP A 1 559 ? -18.131 0.541 14.211 1.00 90.19 559 TRP A N 1
ATOM 4169 C CA . TRP A 1 559 ? -17.973 0.672 15.664 1.00 90.19 559 TRP A CA 1
ATOM 4170 C C . TRP A 1 559 ? -19.242 1.202 16.339 1.00 90.19 559 TRP A C 1
ATOM 4172 O O . TRP A 1 559 ? -19.744 0.574 17.265 1.00 90.19 559 TRP A O 1
ATOM 4182 N N . ARG A 1 560 ? -19.824 2.306 15.844 1.00 88.81 560 ARG A N 1
ATOM 4183 C CA . ARG A 1 560 ? -21.079 2.869 16.381 1.00 88.81 560 ARG A CA 1
ATOM 4184 C C . ARG A 1 560 ? -22.253 1.885 16.323 1.00 88.81 560 ARG A C 1
ATOM 4186 O O . ARG A 1 560 ? -23.140 1.978 17.164 1.00 88.81 560 ARG A O 1
ATOM 4193 N N . ALA A 1 561 ? -22.283 0.963 15.360 1.00 93.69 561 ALA A N 1
ATOM 4194 C CA . ALA A 1 561 ? -23.294 -0.090 15.304 1.00 93.69 561 ALA A CA 1
ATOM 4195 C C . ALA A 1 561 ? -23.038 -1.196 16.343 1.00 93.69 561 ALA A C 1
ATOM 4197 O O . ALA A 1 561 ? -23.956 -1.530 17.094 1.00 93.69 561 ALA A O 1
ATOM 4198 N N . LEU A 1 562 ? -21.798 -1.693 16.442 1.00 94.88 562 LEU A N 1
ATOM 4199 C CA . LEU A 1 562 ? -21.403 -2.733 17.399 1.00 94.88 562 LEU A CA 1
ATOM 4200 C C . LEU A 1 562 ? -21.583 -2.263 18.852 1.00 94.88 562 LEU A C 1
ATOM 4202 O O . LEU A 1 562 ? -22.220 -2.950 19.646 1.00 94.88 562 LEU A O 1
ATOM 4206 N N . SER A 1 563 ? -21.121 -1.055 19.189 1.00 91.56 563 SER A N 1
ATOM 4207 C CA . SER A 1 563 ? -21.259 -0.472 20.534 1.00 91.56 563 SER A CA 1
ATOM 4208 C C . SER A 1 563 ? -22.710 -0.163 20.931 1.00 91.56 563 SER A C 1
ATOM 4210 O O . SER A 1 563 ? -22.991 -0.016 22.115 1.00 91.56 563 SER A O 1
ATOM 4212 N N . ARG A 1 564 ? -23.641 -0.104 19.965 1.00 91.94 564 ARG A N 1
ATOM 4213 C CA . ARG A 1 564 ? -25.103 -0.019 20.175 1.00 91.94 564 ARG A CA 1
ATOM 4214 C C . ARG A 1 564 ? -25.801 -1.384 20.070 1.00 91.94 564 ARG A C 1
ATOM 4216 O O . ARG A 1 564 ? -26.999 -1.446 19.812 1.00 91.94 564 ARG A O 1
ATOM 4223 N N . GLY A 1 565 ? -25.042 -2.479 20.131 1.00 94.69 565 GLY A N 1
ATOM 4224 C CA . GLY A 1 565 ? -25.555 -3.849 20.102 1.00 94.69 565 GLY A CA 1
ATOM 4225 C C . GLY A 1 565 ? -26.258 -4.283 18.807 1.00 94.69 565 GLY A C 1
ATOM 4226 O O . GLY A 1 565 ? -26.790 -5.393 18.753 1.00 94.69 565 GLY A O 1
ATOM 4227 N N . ARG A 1 566 ? -26.258 -3.451 17.750 1.00 95.44 566 ARG A N 1
ATOM 4228 C CA . ARG A 1 566 ? -26.896 -3.768 16.459 1.00 95.44 566 ARG A CA 1
ATOM 4229 C C . ARG A 1 566 ? -26.249 -5.025 15.889 1.00 95.44 566 ARG A C 1
ATOM 4231 O O . ARG A 1 566 ? -25.020 -5.108 15.881 1.00 95.44 566 ARG A O 1
ATOM 4238 N N . ARG A 1 567 ? -27.052 -5.981 15.415 1.00 92.00 567 ARG A N 1
ATOM 4239 C CA . ARG A 1 567 ? -26.561 -7.322 15.080 1.00 92.00 567 ARG A CA 1
ATOM 4240 C C . ARG A 1 567 ? -27.243 -8.005 13.905 1.00 92.00 567 ARG A C 1
ATOM 4242 O O . ARG A 1 567 ? -28.433 -8.376 13.998 1.00 92.00 567 ARG A O 1
#

Organism: NCBI:txid661485

Secondary structure (DSSP, 8-state):
------------------------------------------------------------------------------------------PPPPP---------------------------------------------------SS--SS-S-EEEEEE-SSPPPHHHHHHHHHHSS--EEEEEEE-TT-S----TT--HHHHHHHHHHTPEEEEEE--SB-TT---GGGSSSB-----HHHHHHHHHHHHHHHHHHHHHHHHTT--TT-EEEEEE----TTSHHHHHHHHHHHHHHHHHHHHHT-EEEEEEETTTHHHHHHHHHHSTT--SPPPSEEEEE--S---SS--TTS-TTTTTTSEEEEEEEEEEEEETTEEEEEEEEEEE--SSPPPPPPSPPTT--S-S---STT--HHHH--S----BBTTBSGGGHHHHHHHHHHTTS--S---SS--HHHHHHHHHHHHHTT----SSB-HHHHHHHHH-SS----B-TT-BSHHHHHHHHHHHHHT-------SB--HHHHHHHHHHHHHTTS---S-B-HHHHHHHTTT--